Protein 1YR2 (pdb70)

CATH classification: 3.40.50.1820 (+1 more: 2.130.10.120)

Foldseek 3Di:
DAADDQAFDWDWDDDPNDIFTFRRVVCLDACVPDPVVVVNCVRQQVVLVVVLVPQPQLVLLLVLLVQFQFWKAKAFWADAAQKIWIWIDRSPAPATFIFMDGPPDDFQPDTDGLGDQSVPCKDWDDKDAARRRQKMKTWIDNNPDQWTKIWMAGRVVSHTDPEIDGQFGPEDWEHQHHFKTWIWGDDPPPQWWIFIWMDGHPDYPVVIDTQDTDVVGTQKDWYWYAASVNFKIKIWIDGDPDQWTWIWMFGADPSDTHHIGTPGPDGDWHWAWAHDDDQKTKTFICVVEVLTFIWIWGDPDPHIDIDGLGDHDLWRWDDWYDAAQWIWTWTQDQLFTWIWIAGPSNHGDGTADDPATWHWDDKYHHYNGQWIWIWTFFQLRATHIWIARNVNSYTDHGHDIDGPADSVQKHKDKDWFQFPVGHTWIKIKIAGNVDPFAFQEEEEEQ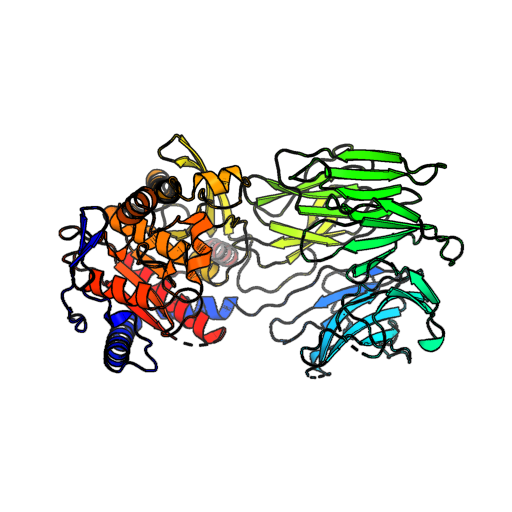AADQARCHGHYDSLSVSQRQQGGMYMYIRFQLHNSSHDVSVVCCFQLNVVSRLRSRVRVLVCCCVVTHHPQQRYEYEAEASRLLSQLQNQLVCQSSYQEYEYELYQQALLCQCVAQPSVVVCVGQNDNSDNVSVVSSCNGRSLRRHDAPAAGHAYEYEYASQDNHRGCSSVVSNLSSVSPGRHDDHHRGYNYHPVVVVSSVSSSVVSSSCVRNVRNGDHDHPVVVVVVVVVVVD

Nearest PDB structures (foldseek):
  1yr2-assembly1_A  TM=1.001E+00  e=0.000E+00  Novosphingobium capsulatum
  5uw5-assembly1_A  TM=7.084E-01  e=1.717E-66  Gypsophila vaccaria
  5uw5-assembly2_B  TM=7.086E-01  e=3.092E-66  Gypsophila vaccaria
  2bkl-assembly2_B  TM=6.781E-01  e=1.314E-66  Myxococcus xanthus
  4hvt-assembly1_A  TM=6.328E-01  e=4.883E-43  Rickettsia typhi str. Wilmington

B-factor: mean 18.82, std 8.69, range [6.71, 59.18]

Secondary structure (DSSP, 8-state):
-PPPP------EEEETTEEEE-TTGGGGS-TTT-HHHHHHHHHHHHHHHHHHTT-TTHHHHHHHHHHHS---EEPPPEEETTEEEEEEE-SS-SS-EEEEEETTSPTTPPPEEEE-GGG--EEEEEEEE-TTSSEEEEEEEETT-SEEEEEEEETTT-PEEEEEEEEEES---EESTTSEEEEEE---------EEEEEETTS-GGG-EEEE--TT-TT-EEEEEE-TTS-EEEEEEE-TT-S--EEEEEEEETTEE---EEEE-SSSS-EEEEEEETTEEEEEE-TT-TT-EEEEEE-SSSS-EEEEEE---SSEEEEEEEEBTEEEEEEEETTEEEEEEEETTS-EEEEPB-SSS-EEEEEE--BT-S-EEEEEEETTEEEEEEEEETTTTEEEE-S----SS-GGGEEEEEEEEE-TTS-EEEEEEEEETT--S---EEEE----TT--------HHHHHHHTTT-EEEEE--TTSSTTHHHHHHTTSGGGTHHHHHHHHHHHHHHHHTTSS-TT-EEEEEETHHHHHHHHHHHH-GGG-SEEEEES----TTSGGGSTTGGGGHHHH--TTSHHHHHHHHTT-GGG---TTSPPPEEEEEE-S--SSS-THHHHHHHHHHHHS---SS-EEEEE--HHHHHHHHHHHHHHHHHHHT-------HHHHHHHHHHTT-

Radius of gyration: 28.28 Å; Cα contacts (8 Å, |Δi|>4): 1634; chains: 1; bounding box: 81×56×81 Å

InterPro domains:
  IPR001375 Peptidase S9, prolyl oligopeptidase, catalytic domain [PF00326] (505-717)
  IPR002470 Peptidase S9A, prolyl oligopeptidase [PR00862] (489-507)
  IPR002470 Peptidase S9A, prolyl oligopeptidase [PR00862] (515-539)
  IPR002470 Peptidase S9A, prolyl oligopeptidase [PR00862] (543-562)
  IPR002470 Peptidase S9A, prolyl oligopeptidase [PR00862] (573-593)
  IPR002470 Peptidase S9A, prolyl oligopeptidase [PR00862] (628-643)
  IPR002470 Peptidase S9A, prolyl oligopeptidase [PR00862] (647-669)
  IPR002471 Peptidase S9, serine active site [PS00708] (550-580)
  IPR004106 Peptidase S9, N-terminal domain superfamily [SSF50993] (36-455)
  IPR023302 Peptidase S9A, N-terminal domain [PF02897] (42-448)
  IPR029058 Alpha/Beta hydrolase fold [G3DSA:3.40.50.1820] (53-685)
  IPR029058 Alpha/Beta hydrolase fold [SSF53474] (459-714)
  IPR051167 Prolyl oligopeptidase and macrocyclase [PTHR42881] (36-719)

Organism: NCBI:txid13688

Solvent-accessible surface area: 29635 Å² total; per-residue (Å²): 140,126,73,26,79,18,67,93,84,120,62,90,50,102,61,72,86,68,147,7,62,2,15,15,59,41,1,37,40,60,19,177,122,45,88,95,0,39,65,9,16,142,45,0,34,64,40,2,43,61,52,6,172,140,12,108,26,49,76,49,0,34,158,41,0,116,49,5,38,91,53,36,120,36,19,48,2,52,44,50,48,79,18,3,0,2,30,33,5,34,21,148,54,144,38,28,18,1,3,1,14,77,23,130,18,101,81,47,54,132,6,104,69,11,12,28,3,64,107,107,126,29,30,34,79,36,61,20,10,0,52,52,4,164,34,0,0,16,5,3,38,87,52,74,42,78,72,41,9,0,65,0,3,11,5,85,87,25,132,108,61,100,15,78,0,94,78,1,14,114,38,33,28,10,12,9,29,63,94,5,0,1,2,1,38,10,80,117,123,181,78,95,78,8,30,0,64,2,1,98,30,70,51,88,35,109,62,14,64,90,23,26,46,25,120,162,73,58,122,28,22,5,25,9,47,24,3,47,74,16,84,12,0,1,0,49,2,50,56,60,147,88,112,40,10,2,0,29,6,1,93,18,78,147,51,145,27,24,119,42,79,53,14,23,87,70,59,157,8,28,16,67,40,30,17,0,55,23,26,51,0,2,0,6,0,17,66,78,2,112,53,50,40,0,4,43,0,29,12,79,49,127,102,56,168,86,39,66,18,7,91,67,48,195,29,63,3,99,48,21,14,8,0,11,114,44,0,4,0,6,6,25,61,42,0,34,9,52,2,48,1,16,48,37,88,9,137,98,27,46,55,9,57,40,90,41,45,1,18,6,72,28,42,6,28,68,31,73,19,191,74,1,6,1,18,5,19,3,1,7,31,5,70,20,10,13,23,3,61,4,77,69,6,123,22,77,119,16,17,98,47,149,24,78,25,73,38,65,9,13,118,23,65,31,34,88,0,72,8,177,90,46,40,127,0,0,0,0,3,0,47,5,71,53,23,178,32,79,39,17,0,0,0,38,0,33,4,0,58,70,57,44,23,34,3,88,32,20,18,10,18,0,1,0,0,15,5,14,1,0,0,0,0,1,0,3,12,0,1,16,15,86,29,106,77,23,19,69,20,0,38,106,104,114,1,61,33,0,0,27,0,0,18,14,0,0,74,58,0,36,86,80,36,7,3,51,99,136,0,0,0,0,39,1,19,18,4,0,0,0,1,0,0,1,0,0,4,57,68,9,76,7,7,6,0,0,2,0,25,37,0,2,0,1,0,15,44,1,27,110,36,92,37,1,102,190,28,14,83,3,3,4,80,13,107,117,80,60,22,6,71,24,0,64,162,5,0,0,13,28,35,33,101,79,73,45,102,2,2,0,1,0,0,3,8,38,51,54,39,123,129,3,24,16,4,6,1,4,1,1,0,0,10,1,21,70,28,70,3,39,126,76,21,2,2,0,32,17,70,137,76,82,118,95,15,59,46,22,1,15,10,5,0,0,0,1,77,42,10,61,9,92,29,167,128,60,27,48,115,91,125,116,54,52,51,116,143,160,155,111

Structure (mmCIF, N/CA/C/O backbone):
data_1YR2
#
_entry.id   1YR2
#
_cell.length_a   53.341
_cell.length_b   91.224
_cell.length_c   79.787
_cell.angle_alpha   90.00
_cell.angle_beta   91.00
_cell.angle_gamma   90.00
#
_symmetry.space_group_name_H-M   'P 1 21 1'
#
loop_
_entity.id
_entity.type
_entity.pdbx_description
1 polymer 'prolyl oligopeptidase'
2 non-polymer GLYCEROL
3 water water
#
loop_
_atom_site.group_PDB
_atom_site.id
_atom_site.type_symbol
_atom_site.label_atom_id
_atom_site.label_alt_id
_atom_site.label_comp_id
_atom_site.label_asym_id
_atom_site.label_entity_id
_atom_site.label_seq_id
_atom_site.pdbx_PDB_ins_code
_atom_site.Cartn_x
_atom_site.Cartn_y
_atom_site.Cartn_z
_atom_site.occupancy
_atom_site.B_iso_or_equiv
_atom_site.auth_seq_id
_atom_site.auth_comp_id
_atom_site.auth_asym_id
_atom_site.auth_atom_id
_atom_site.pdbx_PDB_model_num
ATOM 1 N N . PRO A 1 38 ? 50.524 24.146 -43.908 1.00 24.98 38 PRO A N 1
ATOM 2 C CA . PRO A 1 38 ? 49.653 23.017 -44.427 1.00 24.58 38 PRO A CA 1
ATOM 3 C C . PRO A 1 38 ? 48.254 23.529 -44.589 1.00 24.08 38 PRO A C 1
ATOM 4 O O . PRO A 1 38 ? 47.935 24.491 -43.919 1.00 23.72 38 PRO A O 1
ATOM 8 N N . PRO A 1 39 ? 47.426 22.949 -45.443 1.00 23.25 39 PRO A N 1
ATOM 9 C CA . PRO A 1 39 ? 46.119 23.563 -45.714 1.00 22.41 39 PRO A CA 1
ATOM 10 C C . PRO A 1 39 ? 45.174 23.543 -44.487 1.00 20.79 39 PRO A C 1
ATOM 11 O O . PRO A 1 39 ? 45.175 22.616 -43.656 1.00 19.35 39 PRO A O 1
ATOM 15 N N . TYR A 1 40 ? 44.384 24.607 -44.353 1.00 20.46 40 TYR A N 1
ATOM 16 C CA . TYR A 1 40 ? 43.458 24.702 -43.247 1.00 19.07 40 TYR A CA 1
ATOM 17 C C . TYR A 1 40 ? 42.456 23.542 -43.247 1.00 18.91 40 TYR A C 1
ATOM 18 O O . TYR A 1 40 ? 42.085 23.072 -44.324 1.00 18.45 40 TYR A O 1
ATOM 27 N N . PRO A 1 41 ? 41.940 23.148 -42.081 1.00 18.58 41 PRO A N 1
ATOM 28 C CA . PRO A 1 41 ? 40.790 22.240 -42.046 1.00 18.11 41 PRO A CA 1
ATOM 29 C C . PRO A 1 41 ? 39.606 22.875 -42.751 1.00 18.34 41 PRO A C 1
ATOM 30 O O . PRO A 1 41 ? 39.551 24.109 -42.853 1.00 16.79 41 PRO A O 1
ATOM 34 N N . ALA A 1 42 ? 38.712 22.049 -43.276 1.00 17.01 42 ALA A N 1
ATOM 35 C CA . ALA A 1 42 ? 37.590 22.547 -44.032 1.00 17.03 42 ALA A CA 1
ATOM 36 C C . ALA A 1 42 ? 36.651 23.415 -43.161 1.00 16.63 42 ALA A C 1
ATOM 37 O O . ALA A 1 42 ? 36.426 23.153 -41.994 1.00 16.79 42 ALA A O 1
ATOM 39 N N . SER A 1 43 ? 36.109 24.462 -43.751 1.00 15.72 43 SER A N 1
ATOM 40 C CA . SER A 1 43 ? 34.989 25.167 -43.134 1.00 16.02 43 SER A CA 1
ATOM 41 C C . SER A 1 43 ? 33.840 25.205 -44.142 1.00 16.78 43 SER A C 1
ATOM 42 O O . SER A 1 43 ? 33.662 26.201 -44.795 1.00 15.10 43 SER A O 1
ATOM 45 N N . PRO A 1 44 ? 33.102 24.106 -44.314 1.00 18.57 44 PRO A N 1
ATOM 46 C CA . PRO A 1 44 ? 32.017 24.071 -45.310 1.00 19.80 44 PRO A CA 1
ATOM 47 C C . PRO A 1 44 ? 31.019 25.231 -45.158 1.00 20.67 44 PRO A C 1
ATOM 48 O O . PRO A 1 44 ? 30.727 25.649 -44.039 1.00 20.87 44 PRO A O 1
ATOM 52 N N . GLN A 1 45 ? 30.535 25.754 -46.272 1.00 21.73 45 GLN A N 1
ATOM 53 C CA . GLN A 1 45 ? 29.571 26.849 -46.263 1.00 22.11 45 GLN A CA 1
ATOM 54 C C . GLN A 1 45 ? 28.181 26.308 -46.536 1.00 22.55 45 GLN A C 1
ATOM 55 O O . GLN A 1 45 ? 28.016 25.437 -47.372 1.00 23.47 45 GLN A O 1
ATOM 61 N N . VAL A 1 46 ? 27.198 26.796 -45.798 1.00 21.91 46 VAL A N 1
ATOM 62 C CA . VAL A 1 46 ? 25.801 26.584 -46.117 1.00 21.31 46 VAL A CA 1
ATOM 63 C C . VAL A 1 46 ? 25.355 27.964 -46.598 1.00 20.52 46 VAL A C 1
ATOM 64 O O . VAL A 1 46 ? 25.170 28.868 -45.788 1.00 19.47 46 VAL A O 1
ATOM 68 N N . PRO A 1 47 ? 25.247 28.160 -47.910 1.00 20.33 47 PRO A N 1
ATOM 69 C CA . PRO A 1 47 ? 24.948 29.487 -48.451 1.00 19.59 47 PRO A CA 1
ATOM 70 C C . PRO A 1 47 ? 23.676 30.083 -47.831 1.00 19.13 47 PRO A C 1
ATOM 71 O O . PRO A 1 47 ? 22.684 29.377 -47.649 1.00 20.38 47 PRO A O 1
ATOM 75 N N . LEU A 1 48 ? 23.737 31.331 -47.437 1.00 17.55 48 LEU A N 1
ATOM 76 C CA . LEU A 1 48 ? 22.626 32.001 -46.789 1.00 18.06 48 LEU A CA 1
ATOM 77 C C . LEU A 1 48 ? 22.831 33.500 -46.951 1.00 17.47 48 LEU A C 1
ATOM 78 O O . LEU A 1 48 ? 23.779 34.050 -46.425 1.00 16.12 48 LEU A O 1
ATOM 83 N N . VAL A 1 49 ? 21.906 34.150 -47.648 1.00 17.25 49 VAL A N 1
ATOM 84 C CA . VAL A 1 49 ? 21.917 35.591 -47.804 1.00 18.15 49 VAL A CA 1
ATOM 85 C C . VAL A 1 49 ? 20.538 36.091 -47.434 1.00 19.01 49 VAL A C 1
ATOM 86 O O . VAL A 1 49 ? 19.561 35.681 -48.038 1.00 20.41 49 VAL A O 1
ATOM 90 N N . GLU A 1 50 ? 20.495 37.029 -46.507 1.00 19.69 50 GLU A N 1
ATOM 91 C CA . GLU A 1 50 ? 19.277 37.606 -45.965 1.00 20.43 50 GLU A CA 1
ATOM 92 C C . GLU A 1 50 ? 19.210 39.071 -46.314 1.00 21.03 50 GLU A C 1
ATOM 93 O O . GLU A 1 50 ? 20.249 39.734 -46.406 1.00 20.02 50 GLU A O 1
ATOM 99 N N . ASP A 1 51 ? 17.991 39.586 -46.465 1.00 20.99 51 ASP A N 1
ATOM 100 C CA . ASP A 1 51 ? 17.775 41.016 -46.669 1.00 21.79 51 ASP A CA 1
ATOM 101 C C . ASP A 1 51 ? 17.635 41.766 -45.345 1.00 21.42 51 ASP A C 1
ATOM 102 O O . ASP A 1 51 ? 16.761 41.465 -44.566 1.00 22.73 51 ASP A O 1
ATOM 107 N N . HIS A 1 52 ? 18.448 42.790 -45.116 1.00 20.43 52 HIS A N 1
ATOM 108 C CA . HIS A 1 52 ? 18.357 43.577 -43.917 1.00 20.31 52 HIS A CA 1
ATOM 109 C C . HIS A 1 52 ? 18.411 45.034 -44.368 1.00 19.67 52 HIS A C 1
ATOM 110 O O . HIS A 1 52 ? 19.389 45.475 -44.930 1.00 18.70 52 HIS A O 1
ATOM 117 N N . PHE A 1 53 ? 17.315 45.761 -44.188 1.00 20.60 53 PHE A N 1
ATOM 118 C CA . PHE A 1 53 ? 17.259 47.198 -44.449 1.00 20.52 53 PHE A CA 1
ATOM 119 C C . PHE A 1 53 ? 17.706 47.594 -45.848 1.00 20.95 53 PHE A C 1
ATOM 120 O O . PHE A 1 53 ? 18.417 48.593 -46.011 1.00 20.71 53 PHE A O 1
ATOM 128 N N . GLY A 1 54 ? 17.303 46.790 -46.844 1.00 21.19 54 GLY A N 1
ATOM 129 C CA . GLY A 1 54 ? 17.663 47.017 -48.246 1.00 21.67 54 GLY A CA 1
ATOM 130 C C . GLY A 1 54 ? 19.041 46.509 -48.669 1.00 21.88 54 GLY A C 1
ATOM 131 O O . GLY A 1 54 ? 19.485 46.708 -49.825 1.00 20.49 54 GLY A O 1
ATOM 132 N N . GLU A 1 55 ? 19.737 45.881 -47.729 1.00 21.28 55 GLU A N 1
ATOM 133 C CA . GLU A 1 55 ? 21.069 45.359 -47.954 1.00 21.99 55 GLU A CA 1
ATOM 134 C C . GLU A 1 55 ? 21.052 43.810 -47.936 1.00 20.60 55 GLU A C 1
ATOM 135 O O . GLU A 1 55 ? 20.170 43.198 -47.349 1.00 19.77 55 GLU A O 1
ATOM 141 N N . LYS A 1 56 ? 22.011 43.176 -48.598 1.00 19.36 56 LYS A N 1
ATOM 142 C CA . LYS A 1 56 ? 22.172 41.746 -48.514 1.00 18.66 56 LYS A CA 1
ATOM 143 C C . LYS A 1 56 ? 23.316 41.463 -47.547 1.00 18.96 56 LYS A C 1
ATOM 144 O O . LYS A 1 56 ? 24.367 42.130 -47.626 1.00 19.11 56 LYS A O 1
ATOM 150 N N . VAL A 1 57 ? 23.112 40.479 -46.666 1.00 17.25 57 VAL A N 1
ATOM 151 C CA . VAL A 1 57 ? 24.091 40.020 -45.681 1.00 16.33 57 VAL A CA 1
ATOM 152 C C . VAL A 1 57 ? 24.290 38.535 -45.827 1.00 16.24 57 VAL A C 1
ATOM 153 O O . VAL A 1 57 ? 23.357 37.771 -45.633 1.00 14.83 57 VAL A O 1
ATOM 157 N N . SER A 1 58 ? 25.508 38.126 -46.164 1.00 14.60 58 SER A N 1
ATOM 158 C CA . SER A 1 58 ? 25.860 36.733 -46.234 1.00 14.12 58 SER A CA 1
ATOM 159 C C . SER A 1 58 ? 26.353 36.208 -44.886 1.00 14.37 58 SER A C 1
ATOM 160 O O . SER A 1 58 ? 27.150 36.871 -44.183 1.00 14.13 58 SER A O 1
ATOM 163 N N . ASP A 1 59 ? 25.922 34.989 -44.539 1.00 14.27 59 ASP A N 1
ATOM 164 C CA . ASP A 1 59 ? 26.292 34.352 -43.273 1.00 14.70 59 ASP A CA 1
ATOM 165 C C . ASP A 1 59 ? 26.405 32.860 -43.499 1.00 14.43 59 ASP A C 1
ATOM 166 O O . ASP A 1 59 ? 25.558 32.082 -43.074 1.00 17.02 59 ASP A O 1
ATOM 171 N N . PRO A 1 60 ? 27.436 32.451 -44.216 1.00 15.34 60 PRO A N 1
ATOM 172 C CA . PRO A 1 60 ? 27.592 31.047 -44.608 1.00 15.69 60 PRO A CA 1
ATOM 173 C C . PRO A 1 60 ? 27.984 30.074 -43.509 1.00 15.74 60 PRO A C 1
ATOM 174 O O . PRO A 1 60 ? 27.956 28.853 -43.762 1.00 14.68 60 PRO A O 1
ATOM 178 N N . TRP A 1 61 ? 28.361 30.592 -42.352 1.00 14.63 61 TRP A N 1
ATOM 179 C CA . TRP A 1 61 ? 28.839 29.759 -41.239 1.00 14.91 61 TRP A CA 1
ATOM 180 C C . TRP A 1 61 ? 27.917 29.851 -40.026 1.00 14.54 61 TRP A C 1
ATOM 181 O O . TRP A 1 61 ? 28.306 29.556 -38.896 1.00 13.64 61 TRP A O 1
ATOM 192 N N . ARG A 1 62 ? 26.655 30.187 -40.263 1.00 15.05 62 ARG A N 1
ATOM 193 C CA . ARG A 1 62 ? 25.713 30.241 -39.165 1.00 16.49 62 ARG A CA 1
ATOM 194 C C . ARG A 1 62 ? 25.631 28.906 -38.414 1.00 16.19 62 ARG A C 1
ATOM 195 O O . ARG A 1 62 ? 25.357 28.884 -37.222 1.00 16.20 62 ARG A O 1
ATOM 203 N N . TRP A 1 63 ? 25.870 27.806 -39.117 1.00 15.98 63 TRP A N 1
ATOM 204 C CA . TRP A 1 63 ? 25.865 26.472 -38.479 1.00 16.49 63 TRP A CA 1
ATOM 205 C C . TRP A 1 63 ? 26.896 26.332 -37.345 1.00 15.89 63 TRP A C 1
ATOM 206 O O . TRP A 1 63 ? 26.710 25.511 -36.440 1.00 15.25 63 TRP A O 1
ATOM 217 N N . LEU A 1 64 ? 27.967 27.123 -37.397 1.00 14.00 64 LEU A N 1
ATOM 218 C CA . LEU A 1 64 ?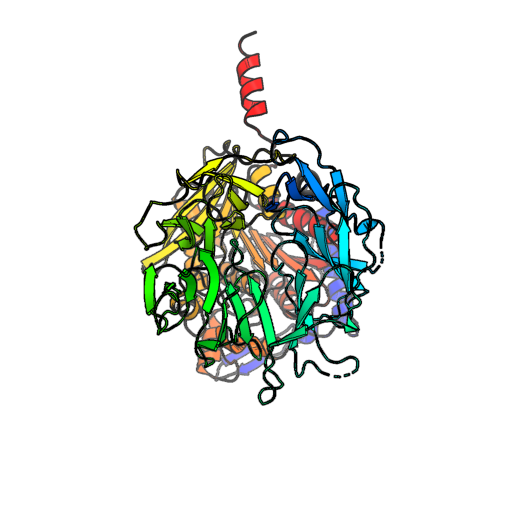 28.997 27.122 -36.353 1.00 14.86 64 LEU A CA 1
ATOM 219 C C . LEU A 1 64 ? 28.531 27.801 -35.049 1.00 14.46 64 LEU A C 1
ATOM 220 O O . LEU A 1 64 ? 29.240 27.778 -34.030 1.00 13.90 64 LEU A O 1
ATOM 225 N N . GLU A 1 65 ? 27.312 28.334 -35.053 1.00 14.75 65 GLU A N 1
ATOM 226 C CA . GLU A 1 65 ? 26.710 28.855 -33.841 1.00 16.24 65 GLU A CA 1
ATOM 227 C C . GLU A 1 65 ? 26.125 27.741 -32.939 1.00 16.60 65 GLU A C 1
ATOM 228 O O . GLU A 1 65 ? 25.813 27.998 -31.786 1.00 16.05 65 GLU A O 1
ATOM 234 N N . ALA A 1 66 ? 25.945 26.534 -33.466 1.00 16.78 66 ALA A N 1
ATOM 235 C CA . ALA A 1 66 ? 25.335 25.457 -32.687 1.00 17.05 66 ALA A CA 1
ATOM 236 C C . ALA A 1 66 ? 26.260 24.985 -31.576 1.00 17.09 66 ALA A C 1
ATOM 237 O O . ALA A 1 66 ? 27.485 25.102 -31.671 1.00 15.23 66 ALA A O 1
ATOM 239 N N . ASP A 1 67 ? 25.644 24.486 -30.491 1.00 17.69 67 ASP A N 1
ATOM 240 C CA . ASP A 1 67 ? 26.391 24.033 -29.303 1.00 17.96 67 ASP A CA 1
ATOM 241 C C . ASP A 1 67 ? 27.296 22.810 -29.632 1.00 16.92 67 ASP A C 1
ATOM 242 O O . ASP A 1 67 ? 26.827 21.770 -30.070 1.00 17.43 67 ASP A O 1
ATOM 247 N N . VAL A 1 68 ? 28.592 22.930 -29.365 1.00 16.45 68 VAL A N 1
ATOM 248 C CA . VAL A 1 68 ? 29.547 21.874 -29.632 1.00 17.40 68 VAL A CA 1
ATOM 249 C C . VAL A 1 68 ? 29.201 20.577 -28.888 1.00 18.14 68 VAL A C 1
ATOM 250 O O . VAL A 1 68 ? 29.579 19.513 -29.332 1.00 16.78 68 VAL A O 1
ATOM 254 N N . ARG A 1 69 ? 28.497 20.681 -27.762 1.00 17.93 69 ARG A N 1
ATOM 255 C CA . ARG A 1 69 ? 28.139 19.490 -26.988 1.00 19.81 69 ARG A CA 1
ATOM 256 C C . ARG A 1 69 ? 27.013 18.655 -27.598 1.00 19.87 69 ARG A C 1
ATOM 257 O O . ARG A 1 69 ? 26.850 17.485 -27.224 1.00 19.86 69 ARG A O 1
ATOM 265 N N . THR A 1 70 ? 26.211 19.249 -28.486 1.00 20.43 70 THR A N 1
ATOM 266 C CA . THR A 1 70 ? 25.091 18.533 -29.079 1.00 22.20 70 THR A CA 1
ATOM 267 C C . THR A 1 70 ? 25.062 18.522 -30.596 1.00 22.54 70 THR A C 1
ATOM 268 O O . THR A 1 70 ? 24.160 17.934 -31.154 1.00 23.80 70 THR A O 1
ATOM 272 N N . ASP A 1 71 ? 26.058 19.128 -31.248 1.00 22.45 71 ASP A N 1
ATOM 273 C CA . ASP A 1 71 ? 26.081 19.233 -32.700 1.00 23.33 71 ASP A CA 1
ATOM 274 C C . ASP A 1 71 ? 27.373 18.607 -33.215 1.00 23.77 71 ASP A C 1
ATOM 275 O O . ASP A 1 71 ? 28.459 19.139 -33.013 1.00 23.65 71 ASP A O 1
ATOM 280 N N . ALA A 1 72 ? 27.226 17.445 -33.852 1.00 24.14 72 ALA A N 1
ATOM 281 C CA . ALA A 1 72 ? 28.341 16.702 -34.449 1.00 24.27 72 ALA A CA 1
ATOM 282 C C . ALA A 1 72 ? 29.158 17.532 -35.449 1.00 23.42 72 ALA A C 1
ATOM 283 O O . ALA A 1 72 ? 30.375 17.388 -35.502 1.00 24.24 72 ALA A O 1
ATOM 285 N N . LYS A 1 73 ? 28.498 18.354 -36.255 1.00 21.92 73 LYS A N 1
ATOM 286 C CA . LYS A 1 73 ? 29.197 19.120 -37.285 1.00 22.53 73 LYS A CA 1
ATOM 287 C C . LYS A 1 73 ? 30.166 20.097 -36.600 1.00 20.13 73 LYS A C 1
ATOM 288 O O . LYS A 1 73 ? 31.330 20.146 -36.946 1.00 18.89 73 LYS A O 1
ATOM 294 N N . VAL A 1 74 ? 29.682 20.825 -35.600 1.00 18.89 74 VAL A N 1
ATOM 295 C CA . VAL A 1 74 ? 30.522 21.794 -34.850 1.00 17.50 74 VAL A CA 1
ATOM 296 C C . VAL A 1 74 ? 31.639 21.045 -34.094 1.00 17.28 74 VAL A C 1
ATOM 297 O O . VAL A 1 74 ? 32.800 21.446 -34.106 1.00 16.12 74 VAL A O 1
ATOM 301 N N . ALA A 1 75 ? 31.295 19.923 -33.479 1.00 17.53 75 ALA A N 1
ATOM 302 C CA . ALA A 1 75 ? 32.266 19.146 -32.726 1.00 17.52 75 ALA A CA 1
ATOM 303 C C . ALA A 1 75 ? 33.401 18.718 -33.650 1.00 16.79 75 ALA A C 1
ATOM 304 O O . ALA A 1 75 ? 34.535 18.775 -33.264 1.00 16.39 75 ALA A O 1
ATOM 306 N N . ALA A 1 76 ? 33.079 18.319 -34.868 1.00 17.69 76 ALA A N 1
ATOM 307 C CA . ALA A 1 76 ? 34.081 17.821 -35.816 1.00 17.92 76 ALA A CA 1
ATOM 308 C C . ALA A 1 76 ? 34.994 18.971 -36.250 1.00 16.75 76 ALA A C 1
ATOM 309 O O . ALA A 1 76 ? 36.197 18.807 -36.356 1.00 15.64 76 ALA A O 1
ATOM 311 N N . TRP A 1 77 ? 34.413 20.148 -36.456 1.00 16.84 77 TRP A N 1
ATOM 312 C CA . TRP A 1 77 ? 35.179 21.323 -36.874 1.00 16.33 77 TRP A CA 1
ATOM 313 C C . TRP A 1 77 ? 36.107 21.737 -35.738 1.00 16.75 77 TRP A C 1
ATOM 314 O O . TRP A 1 77 ? 37.291 22.002 -35.971 1.00 16.57 77 TRP A O 1
ATOM 325 N N . VAL A 1 78 ? 35.563 21.785 -34.516 1.00 16.26 78 VAL A N 1
ATOM 326 C CA . VAL A 1 78 ? 36.341 22.139 -33.343 1.00 17.07 78 VAL A CA 1
ATOM 327 C C . VAL A 1 78 ? 37.524 21.179 -33.166 1.00 17.50 78 VAL A C 1
ATOM 328 O O . VAL A 1 78 ? 38.654 21.608 -32.931 1.00 17.17 78 VAL A O 1
ATOM 332 N N . GLN A 1 79 ? 37.286 19.876 -33.297 1.00 18.11 79 GLN A N 1
ATOM 333 C CA . GLN A 1 79 ? 38.371 18.909 -33.097 1.00 19.30 79 GLN A CA 1
ATOM 334 C C . GLN A 1 79 ? 39.520 19.127 -34.113 1.00 17.87 79 GLN A C 1
ATOM 335 O O . GLN A 1 79 ? 40.680 19.139 -33.727 1.00 17.35 79 GLN A O 1
ATOM 341 N N . ALA A 1 80 ? 39.156 19.309 -35.389 1.00 17.53 80 ALA A N 1
ATOM 342 C CA . ALA A 1 80 ? 40.094 19.567 -36.489 1.00 16.80 80 ALA A CA 1
ATOM 343 C C . ALA A 1 80 ? 40.856 20.894 -36.329 1.00 15.97 80 ALA A C 1
ATOM 344 O O . ALA A 1 80 ? 42.076 20.924 -36.478 1.00 15.47 80 ALA A O 1
ATOM 346 N N . GLN A 1 81 ? 40.181 21.980 -35.974 1.00 15.39 81 GLN A N 1
ATOM 347 C CA . GLN A 1 81 ? 40.856 23.266 -35.850 1.00 15.60 81 GLN A CA 1
ATOM 348 C C . GLN A 1 81 ? 41.801 23.242 -34.643 1.00 16.20 81 GLN A C 1
ATOM 349 O O . GLN A 1 81 ? 42.918 23.734 -34.705 1.00 15.68 81 GLN A O 1
ATOM 355 N N . SER A 1 82 ? 41.336 22.643 -33.556 1.00 18.10 82 SER A N 1
ATOM 356 C CA . SER A 1 82 ? 42.097 22.601 -32.328 1.00 19.99 82 SER A CA 1
ATOM 357 C C . SER A 1 82 ? 43.378 21.817 -32.532 1.00 19.35 82 SER A C 1
ATOM 358 O O . SER A 1 82 ? 44.429 22.235 -32.092 1.00 20.77 82 SER A O 1
ATOM 361 N N . ALA A 1 83 ? 43.288 20.679 -33.194 1.00 19.47 83 ALA A N 1
ATOM 362 C CA . ALA A 1 83 ? 44.465 19.854 -33.435 1.00 19.72 83 ALA A CA 1
ATOM 363 C C . ALA A 1 83 ? 45.420 20.537 -34.414 1.00 19.51 83 ALA A C 1
ATOM 364 O O . ALA A 1 83 ? 46.651 20.505 -34.216 1.00 19.44 83 ALA A O 1
ATOM 366 N N . TYR A 1 84 ? 44.850 21.186 -35.430 1.00 18.62 84 TYR A N 1
ATOM 367 C CA . TYR A 1 84 ? 45.611 21.934 -36.426 1.00 18.00 84 TYR A CA 1
ATOM 368 C C . TYR A 1 84 ? 46.406 23.065 -35.758 1.00 16.97 84 TYR A C 1
ATOM 369 O O . TYR A 1 84 ? 47.571 23.295 -36.067 1.00 16.71 84 TYR A O 1
ATOM 378 N N . THR A 1 85 ? 45.774 23.782 -34.860 1.00 16.21 85 THR A N 1
ATOM 379 C CA . THR A 1 85 ? 46.455 24.878 -34.201 1.00 16.08 85 THR A CA 1
ATOM 380 C C . THR A 1 85 ? 47.534 24.359 -33.222 1.00 17.21 85 THR A C 1
ATOM 381 O O . THR A 1 85 ? 48.639 24.926 -33.115 1.00 15.12 85 THR A O 1
ATOM 385 N N . ALA A 1 86 ? 47.211 23.288 -32.512 1.00 17.26 86 ALA A N 1
ATOM 386 C CA . ALA A 1 86 ? 48.143 22.766 -31.505 1.00 19.63 86 ALA A CA 1
ATOM 387 C C . ALA A 1 86 ? 49.442 22.276 -32.165 1.00 20.07 86 ALA A C 1
ATOM 388 O O . ALA A 1 86 ? 50.533 22.521 -31.647 1.00 22.02 86 ALA A O 1
ATOM 390 N N . ALA A 1 87 ? 49.310 21.633 -33.324 1.00 21.27 87 ALA A N 1
ATOM 391 C CA . ALA A 1 87 ? 50.431 21.192 -34.157 1.00 21.44 87 ALA A CA 1
ATOM 392 C C . ALA A 1 87 ? 51.326 22.326 -34.624 1.00 21.17 87 ALA A C 1
ATOM 393 O O . ALA A 1 87 ? 52.540 22.157 -34.696 1.00 21.27 87 ALA A O 1
ATOM 395 N N . TYR A 1 88 ? 50.731 23.475 -34.964 1.00 20.15 88 TYR A N 1
ATOM 396 C CA . TYR A 1 88 ? 51.511 24.645 -35.342 1.00 19.28 88 TYR A CA 1
ATOM 397 C C . TYR A 1 88 ? 52.237 25.248 -34.118 1.00 19.09 88 TYR A C 1
ATOM 398 O O . TYR A 1 88 ? 53.410 25.566 -34.186 1.00 18.49 88 TYR A O 1
ATOM 407 N N . LEU A 1 89 ? 51.506 25.436 -33.022 1.00 19.41 89 LEU A N 1
ATOM 408 C CA . LEU A 1 89 ? 52.031 26.156 -31.869 1.00 20.31 89 LEU A CA 1
ATOM 409 C C . LEU A 1 89 ? 53.190 25.420 -31.194 1.00 21.06 89 LEU A C 1
ATOM 410 O O . LEU A 1 89 ? 54.096 26.070 -30.660 1.00 19.49 89 LEU A O 1
ATOM 415 N N . LYS A 1 90 ? 53.152 24.081 -31.245 1.00 22.67 90 LYS A N 1
ATOM 416 C CA . LYS A 1 90 ? 54.176 23.201 -30.652 1.00 24.96 90 LYS A CA 1
ATOM 417 C C . LYS A 1 90 ? 55.520 23.386 -31.352 1.00 25.24 90 LYS A C 1
ATOM 418 O O . LYS A 1 90 ? 56.558 23.050 -30.789 1.00 27.27 90 LYS A O 1
ATOM 424 N N . GLN A 1 91 ? 55.490 23.913 -32.571 1.00 25.07 91 GLN A N 1
ATOM 425 C CA . GLN A 1 91 ? 56.675 24.180 -33.388 1.00 25.10 91 GLN A CA 1
ATOM 426 C C . GLN A 1 91 ? 57.380 25.521 -33.053 1.00 23.54 91 GLN A C 1
ATOM 427 O O . GLN A 1 91 ? 58.492 25.766 -33.495 1.00 23.33 91 GLN A O 1
ATOM 433 N N . LEU A 1 92 ? 56.736 26.424 -32.336 1.00 21.87 92 LEU A N 1
ATOM 434 C CA . LEU A 1 92 ? 57.349 27.738 -32.112 1.00 20.75 92 LEU A CA 1
ATOM 435 C C . LEU A 1 92 ? 58.473 27.647 -31.081 1.00 20.77 92 LEU A C 1
ATOM 436 O O . LEU A 1 92 ? 58.226 27.266 -29.940 1.00 19.02 92 LEU A O 1
ATOM 441 N N . PRO A 1 93 ? 59.704 28.000 -31.464 1.00 20.85 93 PRO A N 1
ATOM 442 C CA . PRO A 1 93 ? 60.819 27.843 -30.542 1.00 21.61 93 PRO A CA 1
ATOM 443 C C . PRO A 1 93 ? 60.837 28.897 -29.411 1.00 21.87 93 PRO A C 1
ATOM 444 O O . PRO A 1 93 ? 61.573 28.663 -28.471 1.00 21.73 93 PRO A O 1
ATOM 448 N N . GLU A 1 94 ? 60.037 29.972 -29.471 1.00 21.92 94 GLU A N 1
ATOM 449 C CA . GLU A 1 94 ? 60.029 30.971 -28.393 1.00 22.65 94 GLU A CA 1
ATOM 450 C C . GLU A 1 94 ? 59.232 30.466 -27.162 1.00 21.78 94 GLU A C 1
ATOM 451 O O . GLU A 1 94 ? 59.403 30.984 -26.066 1.00 22.18 94 GLU A O 1
ATOM 457 N N . ARG A 1 95 ? 58.413 29.425 -27.335 1.00 20.42 95 ARG A N 1
ATOM 458 C CA . ARG A 1 95 ? 57.417 29.052 -26.345 1.00 19.54 95 ARG A CA 1
ATOM 459 C C . ARG A 1 95 ? 57.995 28.615 -25.010 1.00 18.86 95 ARG A C 1
ATOM 460 O O . ARG A 1 95 ? 57.505 29.022 -23.945 1.00 17.18 95 ARG A O 1
ATOM 468 N N . ALA A 1 96 ? 59.026 27.788 -25.078 1.00 18.81 96 ALA A N 1
ATOM 469 C CA . ALA A 1 96 ? 59.665 27.218 -23.897 1.00 19.11 96 ALA A CA 1
ATOM 470 C C . ALA A 1 96 ? 60.099 28.260 -22.894 1.00 19.17 96 ALA A C 1
ATOM 471 O O . ALA A 1 96 ? 59.840 28.129 -21.699 1.00 20.25 96 ALA A O 1
ATOM 473 N N . ALA A 1 97 ? 60.769 29.295 -23.391 1.00 19.06 97 ALA A N 1
ATOM 474 C CA . ALA A 1 97 ? 61.351 30.320 -22.557 1.00 19.11 97 ALA A CA 1
ATOM 475 C C . ALA A 1 97 ? 60.246 31.174 -21.952 1.00 18.69 97 ALA A C 1
ATOM 476 O O . ALA A 1 97 ? 60.335 31.610 -20.798 1.00 17.99 97 ALA A O 1
ATOM 478 N N . LEU A 1 98 ? 59.185 31.388 -22.714 1.00 18.37 98 LEU A N 1
ATOM 479 C CA . LEU A 1 98 ? 58.059 32.191 -22.202 1.00 17.66 98 LEU A CA 1
ATOM 480 C C . LEU A 1 98 ? 57.276 31.449 -21.141 1.00 17.09 98 LEU A C 1
ATOM 481 O O . LEU A 1 98 ? 56.897 32.053 -20.136 1.00 15.23 98 LEU A O 1
ATOM 486 N N . GLU A 1 99 ? 56.999 30.164 -21.375 1.00 16.80 99 GLU A N 1
ATOM 487 C CA . GLU A 1 99 ? 56.286 29.324 -20.399 1.00 18.80 99 GLU A CA 1
ATOM 488 C C . GLU A 1 99 ? 57.061 29.255 -19.077 1.00 18.08 99 GLU A C 1
ATOM 489 O O . GLU A 1 99 ? 56.467 29.280 -18.025 1.00 17.49 99 GLU A O 1
ATOM 495 N N . LYS A 1 100 ? 58.380 29.136 -19.180 1.00 17.98 100 LYS A N 1
ATOM 496 C CA . LYS A 1 100 ? 59.241 29.047 -18.008 1.00 18.40 100 LYS A CA 1
ATOM 497 C C . LYS A 1 100 ? 59.216 30.384 -17.231 1.00 17.16 100 LYS A C 1
ATOM 498 O O . LYS A 1 100 ? 59.170 30.364 -16.002 1.00 17.05 100 LYS A O 1
ATOM 504 N N . ARG A 1 101 ? 59.310 31.505 -17.935 1.00 15.68 101 ARG A N 1
ATOM 505 C CA . ARG A 1 101 ? 59.260 32.795 -17.267 1.00 15.92 101 ARG A CA 1
ATOM 506 C C . ARG A 1 101 ? 57.924 32.962 -16.537 1.00 14.26 101 ARG A C 1
ATOM 507 O O . ARG A 1 101 ? 57.908 33.361 -15.359 1.00 14.54 101 ARG A O 1
ATOM 515 N N . MET A 1 102 ? 56.817 32.667 -17.213 1.00 13.05 102 MET A N 1
ATOM 516 C CA . MET A 1 102 ? 55.502 32.905 -16.637 1.00 15.27 102 MET A CA 1
ATOM 517 C C . MET A 1 102 ? 55.263 32.029 -15.409 1.00 16.16 102 MET A C 1
ATOM 518 O O . MET A 1 102 ? 54.816 32.532 -14.402 1.00 17.52 102 MET A O 1
ATOM 523 N N . LYS A 1 103 ? 55.598 30.748 -15.500 1.00 16.92 103 LYS A N 1
ATOM 524 C CA . LYS A 1 103 ? 55.472 29.856 -14.365 1.00 18.45 103 LYS A CA 1
ATOM 525 C C . LYS A 1 103 ? 56.216 30.470 -13.151 1.00 18.04 103 LYS A C 1
ATOM 526 O O . LYS A 1 103 ? 55.731 30.429 -12.040 1.00 18.68 103 LYS A O 1
ATOM 532 N N . ALA A 1 104 ? 57.393 31.028 -13.365 1.00 17.14 104 ALA A N 1
ATOM 533 C CA . ALA A 1 104 ? 58.211 31.488 -12.255 1.00 17.85 104 ALA A CA 1
ATOM 534 C C . ALA A 1 104 ? 57.648 32.782 -11.612 1.00 18.31 104 ALA A C 1
ATOM 535 O O . ALA A 1 104 ? 57.972 33.065 -10.462 1.00 18.86 104 ALA A O 1
ATOM 537 N N . LEU A 1 105 ? 56.777 33.480 -12.345 1.00 17.78 105 LEU A N 1
ATOM 538 C CA . LEU A 1 105 ? 56.173 34.763 -11.918 1.00 18.16 105 LEU A CA 1
ATOM 539 C C . LEU A 1 105 ? 54.880 34.639 -11.106 1.00 19.35 105 LEU A C 1
ATOM 540 O O . LEU A 1 105 ? 54.445 35.635 -10.493 1.00 18.83 105 LEU A O 1
ATOM 545 N N . ILE A 1 106 ? 54.248 33.461 -11.095 1.00 20.67 106 ILE A N 1
ATOM 546 C CA . ILE A 1 106 ? 52.883 33.295 -10.491 1.00 22.60 106 ILE A CA 1
ATOM 547 C C . ILE A 1 106 ? 52.780 33.324 -8.967 1.00 22.40 106 ILE A C 1
ATOM 548 O O . ILE A 1 106 ? 51.893 33.966 -8.417 1.00 23.25 106 ILE A O 1
ATOM 553 N N . ASP A 1 107 ? 53.643 32.584 -8.292 1.00 22.37 107 ASP A N 1
ATOM 554 C CA . ASP A 1 107 ? 53.516 32.328 -6.872 1.00 22.78 107 ASP A CA 1
ATOM 555 C C . ASP A 1 107 ? 54.594 33.141 -6.177 1.00 20.86 107 ASP A C 1
ATOM 556 O O . ASP A 1 107 ? 55.814 32.991 -6.451 1.00 21.34 107 ASP A O 1
ATOM 561 N N . TYR A 1 108 ? 54.148 34.046 -5.315 1.00 16.94 108 TYR A N 1
ATOM 562 C CA . TYR A 1 108 ? 55.070 34.802 -4.499 1.00 15.41 108 TYR A CA 1
ATOM 563 C C . TYR A 1 108 ? 54.346 35.209 -3.211 1.00 15.45 108 TYR A C 1
ATOM 564 O O . TYR A 1 108 ? 53.117 35.256 -3.172 1.00 13.97 108 TYR A O 1
ATOM 573 N N . GLU A 1 109 ? 55.107 35.517 -2.172 1.00 14.13 109 GLU A N 1
ATOM 574 C CA . GLU A 1 109 ? 54.526 35.943 -0.904 1.00 14.49 109 GLU A CA 1
ATOM 575 C C . GLU A 1 109 ? 53.809 37.287 -1.002 1.00 14.71 109 GLU A C 1
ATOM 576 O O . GLU A 1 109 ? 54.147 38.158 -1.836 1.00 13.08 109 GLU A O 1
ATOM 582 N N . ARG A 1 110 ? 52.845 37.488 -0.101 1.00 15.30 110 ARG A N 1
ATOM 583 C CA . ARG A 1 110 ? 52.095 38.747 -0.051 1.00 15.66 110 ARG A CA 1
ATOM 584 C C . ARG A 1 110 ? 51.796 39.138 1.377 1.00 14.30 110 ARG A C 1
ATOM 585 O O . ARG A 1 110 ? 51.404 38.328 2.176 1.00 13.78 110 ARG A O 1
ATOM 593 N N . PHE A 1 111 ? 51.991 40.408 1.676 1.00 12.64 111 PHE A N 1
ATOM 594 C CA . PHE A 1 111 ? 51.689 40.984 2.982 1.00 12.33 111 PHE A CA 1
ATOM 595 C C . PHE A 1 111 ? 50.415 41.822 2.852 1.00 12.94 111 PHE A C 1
ATOM 596 O O . PHE A 1 111 ? 50.206 42.496 1.842 1.00 12.84 111 PHE A O 1
ATOM 604 N N . GLY A 1 112 ? 49.559 41.763 3.866 1.00 11.81 112 GLY A N 1
ATOM 605 C CA . GLY A 1 112 ? 48.455 42.697 3.983 1.00 11.84 112 GLY A CA 1
ATOM 606 C C . GLY A 1 112 ? 48.864 43.981 4.651 1.00 10.91 112 GLY A C 1
ATOM 607 O O . GLY A 1 112 ? 49.922 44.082 5.265 1.00 13.40 112 GLY A O 1
ATOM 608 N N . LEU A 1 113 ? 48.019 45.012 4.559 1.00 13.24 113 LEU A N 1
ATOM 609 C CA . LEU A 1 113 ? 48.260 46.241 5.246 1.00 12.18 113 LEU A CA 1
ATOM 610 C C . LEU A 1 113 ? 48.202 45.949 6.744 1.00 12.39 113 LEU A C 1
ATOM 611 O O . LEU A 1 113 ? 47.235 45.355 7.231 1.00 11.18 113 LEU A O 1
ATOM 616 N N . PRO A 1 114 ? 49.208 46.424 7.473 1.00 12.13 114 PRO A N 1
ATOM 617 C CA . PRO A 1 114 ? 49.263 46.206 8.909 1.00 11.73 114 PRO A CA 1
ATOM 618 C C . PRO A 1 114 ? 48.410 47.140 9.760 1.00 12.99 114 PRO A C 1
ATOM 619 O O . PRO A 1 114 ? 48.200 48.293 9.392 1.00 14.10 114 PRO A O 1
ATOM 623 N N . GLN A 1 115 ? 47.938 46.628 10.882 1.00 11.79 115 GLN A N 1
ATOM 624 C CA . GLN A 1 115 ? 47.176 47.383 11.874 1.00 11.83 115 GLN A CA 1
ATOM 625 C C . GLN A 1 115 ? 47.986 47.389 13.155 1.00 12.02 115 GLN A C 1
ATOM 626 O O . GLN A 1 115 ? 48.333 46.329 13.676 1.00 11.49 115 GLN A O 1
ATOM 632 N N . ARG A 1 116 ? 48.312 48.573 13.643 1.00 12.72 116 ARG A N 1
ATOM 633 C CA . ARG A 1 116 ? 49.018 48.726 14.940 1.00 14.47 116 ARG A CA 1
ATOM 634 C C . ARG A 1 116 ? 48.002 49.033 16.045 1.00 13.94 116 ARG A C 1
ATOM 635 O O . ARG A 1 116 ? 47.192 49.953 15.903 1.00 13.92 116 ARG A O 1
ATOM 643 N N . ARG A 1 117 ? 47.976 48.210 17.094 1.00 12.49 117 ARG A N 1
ATOM 644 C CA . ARG A 1 117 ? 47.168 48.493 18.265 1.00 13.24 117 ARG A CA 1
ATOM 645 C C . ARG A 1 117 ? 48.006 48.130 19.491 1.00 13.75 117 ARG A C 1
ATOM 646 O O . ARG A 1 117 ? 48.588 47.049 19.568 1.00 12.86 117 ARG A O 1
ATOM 654 N N . GLY A 1 118 ? 48.069 49.052 20.445 1.00 13.62 118 GLY A N 1
ATOM 655 C CA . GLY A 1 118 ? 48.862 48.848 21.652 1.00 14.31 118 GLY A CA 1
ATOM 656 C C . GLY A 1 118 ? 50.316 48.582 21.363 1.00 14.14 118 GLY A C 1
ATOM 657 O O . GLY A 1 118 ? 50.970 49.342 20.658 1.00 15.56 118 GLY A O 1
ATOM 658 N N . ALA A 1 119 ? 50.782 47.465 21.868 1.00 14.57 119 ALA A N 1
ATOM 659 C CA . ALA A 1 119 ? 52.165 47.041 21.752 1.00 15.55 119 ALA A CA 1
ATOM 660 C C . ALA A 1 119 ? 52.423 46.160 20.538 1.00 14.56 119 ALA A C 1
ATOM 661 O O . ALA A 1 119 ? 53.535 45.673 20.367 1.00 14.36 119 ALA A O 1
ATOM 663 N N . SER A 1 120 ? 51.421 45.982 19.684 1.00 13.86 120 SER A N 1
ATOM 664 C CA . SER A 1 120 ? 51.475 44.958 18.651 1.00 13.25 120 SER A CA 1
ATOM 665 C C . SER A 1 120 ? 51.115 45.501 17.265 1.00 13.37 120 SER A C 1
ATOM 666 O O . SER A 1 120 ? 50.367 46.475 17.096 1.00 12.19 120 SER A O 1
ATOM 669 N N . VAL A 1 121 ? 51.644 44.822 16.252 1.00 12.18 121 VAL A N 1
ATOM 670 C CA . VAL A 1 121 ? 51.231 45.037 14.883 1.00 11.91 121 VAL A CA 1
ATOM 671 C C . VAL A 1 121 ? 50.676 43.705 14.327 1.00 11.24 121 VAL A C 1
ATOM 672 O O . VAL A 1 121 ? 51.270 42.650 14.548 1.00 11.72 121 VAL A O 1
ATOM 676 N N . PHE A 1 122 ? 49.575 43.787 13.587 1.00 10.03 122 PHE A N 1
ATOM 677 C CA . PHE A 1 122 ? 48.810 42.661 13.023 1.00 10.24 122 PHE A CA 1
ATOM 678 C C . PHE A 1 122 ? 48.757 42.799 11.501 1.00 9.77 122 PHE A C 1
ATOM 679 O O . PHE A 1 122 ? 48.526 43.897 10.982 1.00 10.87 122 PHE A O 1
ATOM 687 N N . TYR A 1 123 ? 49.025 41.703 10.800 1.00 10.43 123 TYR A N 1
ATOM 688 C CA . TYR A 1 123 ? 48.996 41.730 9.341 1.00 10.24 123 TYR A CA 1
ATOM 689 C C . TYR A 1 123 ? 48.829 40.333 8.787 1.00 10.81 123 TYR A C 1
ATOM 690 O O . TYR A 1 123 ? 49.313 39.372 9.336 1.00 10.19 123 TYR A O 1
ATOM 699 N N . SER A 1 124 ? 48.102 40.230 7.689 1.00 10.60 124 SER A N 1
ATOM 700 C CA . SER A 1 124 ? 48.012 38.980 6.960 1.00 10.41 124 SER A CA 1
ATOM 701 C C . SER A 1 124 ? 49.345 38.699 6.206 1.00 10.72 124 SER A C 1
ATOM 702 O O . SER A 1 124 ? 50.054 39.646 5.832 1.00 10.45 124 SER A O 1
ATOM 705 N N . TRP A 1 125 ? 49.637 37.415 5.983 1.00 10.25 125 TRP A N 1
ATOM 706 C CA . TRP A 1 125 ? 50.757 36.965 5.200 1.00 9.95 125 TRP A CA 1
ATOM 707 C C . TRP A 1 125 ? 50.415 35.659 4.537 1.00 10.81 125 TRP A C 1
ATOM 708 O O . TRP A 1 125 ? 49.865 34.789 5.164 1.00 10.39 125 TRP A O 1
ATOM 719 N N . ASN A 1 126 ? 50.744 35.567 3.264 1.00 12.69 126 ASN A N 1
ATOM 720 C CA . ASN A 1 126 ? 50.711 34.332 2.502 1.00 12.62 126 ASN A CA 1
ATOM 721 C C . ASN A 1 126 ? 52.091 34.037 1.934 1.00 12.66 126 ASN A C 1
ATOM 722 O O . ASN A 1 126 ? 52.706 34.889 1.399 1.00 12.89 126 ASN A O 1
ATOM 727 N N . SER A 1 127 ? 52.548 32.797 2.030 1.00 13.52 127 SER A N 1
ATOM 728 C CA . SER A 1 127 ? 53.825 32.401 1.420 1.00 14.50 127 SER A CA 1
ATOM 729 C C . SER A 1 127 ? 53.798 32.422 -0.111 1.00 15.38 127 SER A C 1
ATOM 730 O O . SER A 1 127 ? 54.854 32.417 -0.761 1.00 14.79 127 SER A O 1
ATOM 733 N N . GLY A 1 128 ? 52.602 32.421 -0.684 1.00 17.14 128 GLY A N 1
ATOM 734 C CA . GLY A 1 128 ? 52.376 32.326 -2.113 1.00 19.41 128 GLY A CA 1
ATOM 735 C C . GLY A 1 128 ? 51.723 30.981 -2.366 1.00 21.91 128 GLY A C 1
ATOM 736 O O . GLY A 1 128 ? 51.056 30.803 -3.373 1.00 24.12 128 GLY A O 1
ATOM 737 N N . LEU A 1 129 ? 51.878 30.058 -1.420 1.00 23.79 129 LEU A N 1
ATOM 738 C CA . LEU A 1 129 ? 51.435 28.680 -1.582 1.00 24.51 129 LEU A CA 1
ATOM 739 C C . LEU A 1 129 ? 50.153 28.308 -0.847 1.00 24.66 129 LEU A C 1
ATOM 740 O O . LEU A 1 129 ? 49.611 27.231 -1.096 1.00 24.82 129 LEU A O 1
ATOM 745 N N . MET A 1 130 ? 49.669 29.180 0.032 1.00 22.68 130 MET A N 1
ATOM 746 C CA . MET A 1 130 ? 48.602 28.830 0.959 1.00 22.22 130 MET A CA 1
ATOM 747 C C . MET A 1 130 ? 47.240 29.249 0.405 1.00 21.06 130 MET A C 1
ATOM 748 O O . MET A 1 130 ? 47.108 30.302 -0.150 1.00 19.46 130 MET A O 1
ATOM 753 N N . ASN A 1 131 ? 46.225 28.408 0.598 1.00 21.40 131 ASN A N 1
ATOM 754 C CA . ASN A 1 131 ? 44.869 28.695 0.114 1.00 21.37 131 ASN A CA 1
ATOM 755 C C . ASN A 1 131 ? 44.326 29.958 0.771 1.00 20.65 131 ASN A C 1
ATOM 756 O O . ASN A 1 131 ? 43.697 30.746 0.116 1.00 20.96 131 ASN A O 1
ATOM 761 N N . GLN A 1 132 ? 44.599 30.139 2.066 1.00 20.01 132 GLN A N 1
ATOM 762 C CA . GLN A 1 132 ? 44.218 31.346 2.792 1.00 19.31 132 GLN A CA 1
ATOM 763 C C . GLN A 1 132 ? 45.437 31.945 3.474 1.00 17.97 132 GLN A C 1
ATOM 764 O O . GLN A 1 132 ? 46.297 31.237 3.923 1.00 18.12 132 GLN A O 1
ATOM 770 N N . SER A 1 133 ? 45.482 33.261 3.572 1.00 17.15 133 SER A N 1
ATOM 771 C CA . SER A 1 133 ? 46.528 33.911 4.338 1.00 16.06 133 SER A CA 1
ATOM 772 C C . SER A 1 133 ? 46.413 33.585 5.822 1.00 15.28 133 SER A C 1
ATOM 773 O O . SER A 1 133 ? 45.315 33.375 6.336 1.00 13.49 133 SER A O 1
ATOM 776 N N . GLN A 1 134 ? 47.558 33.550 6.510 1.00 13.58 134 GLN A N 1
ATOM 777 C CA . GLN A 1 134 ? 47.586 33.532 7.956 1.00 12.34 134 GLN A CA 1
ATOM 778 C C . GLN A 1 134 ? 47.473 34.964 8.467 1.00 12.31 134 GLN A C 1
ATOM 779 O O . GLN A 1 134 ? 47.730 35.874 7.730 1.00 11.64 134 GLN A O 1
ATOM 785 N N . LEU A 1 135 ? 47.094 35.094 9.739 1.00 11.87 135 LEU A N 1
ATOM 786 C CA . LEU A 1 135 ? 47.171 36.361 10.479 1.00 11.36 135 LEU A CA 1
ATOM 787 C C . LEU A 1 135 ? 48.363 36.222 11.418 1.00 9.80 135 LEU A C 1
ATOM 788 O O . LEU A 1 135 ? 48.392 35.343 12.305 1.00 9.69 135 LEU A O 1
ATOM 793 N N . LEU A 1 136 ? 49.320 37.093 11.185 1.00 10.88 136 LEU A N 1
ATOM 794 C CA . LEU A 1 136 ? 50.508 37.250 12.008 1.00 10.06 136 LEU A CA 1
ATOM 795 C C . LEU A 1 136 ? 50.458 38.459 12.910 1.00 10.19 136 LEU A C 1
ATOM 796 O O . LEU A 1 136 ? 49.771 39.476 12.660 1.00 10.57 136 LEU A O 1
ATOM 801 N N . VAL A 1 137 ? 51.214 38.341 13.992 1.00 10.56 137 VAL A N 1
ATOM 802 C CA . VAL A 1 137 ? 51.332 39.412 14.955 1.00 11.06 137 VAL A CA 1
ATOM 803 C C . VAL A 1 137 ? 52.763 39.476 15.443 1.00 10.47 137 VAL A C 1
ATOM 804 O O . VAL A 1 137 ? 53.464 38.470 15.550 1.00 7.78 137 VAL A O 1
ATOM 808 N N . ARG A 1 138 ? 53.233 40.655 15.746 1.00 9.20 138 ARG A N 1
ATOM 809 C CA . ARG A 1 138 ? 54.547 40.775 16.383 1.00 11.69 138 ARG A CA 1
ATOM 810 C C . ARG A 1 138 ? 54.621 42.068 17.189 1.00 11.11 138 ARG A C 1
ATOM 811 O O . ARG A 1 138 ? 53.734 42.900 17.058 1.00 11.56 138 ARG A O 1
ATOM 819 N N . PRO A 1 139 ? 55.608 42.259 18.056 1.00 12.34 139 PRO A N 1
ATOM 820 C CA . PRO A 1 139 ? 55.698 43.549 18.755 1.00 12.95 139 PRO A CA 1
ATOM 821 C C . PRO A 1 139 ? 55.836 44.729 17.779 1.00 14.44 139 PRO A C 1
ATOM 822 O O . PRO A 1 139 ? 56.517 44.619 16.755 1.00 13.79 139 PRO A O 1
ATOM 826 N N . ALA A 1 140 ? 55.214 45.849 18.125 1.00 16.33 140 ALA A N 1
ATOM 827 C CA . ALA A 1 140 ? 55.162 47.023 17.266 1.00 19.76 140 ALA A CA 1
ATOM 828 C C . ALA A 1 140 ? 56.535 47.567 16.981 1.00 21.69 140 ALA A C 1
ATOM 829 O O . ALA A 1 140 ? 56.741 48.132 15.928 1.00 25.44 140 ALA A O 1
ATOM 831 N N . ASP A 1 141 ? 57.453 47.399 17.907 1.00 22.70 141 ASP A N 1
ATOM 832 C CA . ASP A 1 141 ? 58.840 47.820 17.754 1.00 24.42 141 ASP A CA 1
ATOM 833 C C . ASP A 1 141 ? 59.793 46.725 17.200 1.00 22.83 141 ASP A C 1
ATOM 834 O O . ASP A 1 141 ? 61.004 46.911 17.214 1.00 23.16 141 ASP A O 1
ATOM 839 N N . ALA A 1 142 ? 59.278 45.583 16.742 1.00 20.29 142 ALA A N 1
ATOM 840 C CA . ALA A 1 142 ? 60.156 44.554 16.167 1.00 18.59 142 ALA A CA 1
ATOM 841 C C . ALA A 1 142 ? 60.680 45.087 14.858 1.00 16.42 142 ALA A C 1
ATOM 842 O O . ALA A 1 142 ? 59.938 45.733 14.144 1.00 15.95 142 ALA A O 1
ATOM 844 N N . PRO A 1 143 ? 61.929 44.800 14.521 1.00 15.87 143 PRO A N 1
ATOM 845 C CA . PRO A 1 143 ? 62.490 45.271 13.234 1.00 15.29 143 PRO A CA 1
ATOM 846 C C . PRO A 1 143 ? 61.663 44.790 12.037 1.00 15.75 143 PRO A C 1
ATOM 847 O O . PRO A 1 143 ? 61.158 43.666 12.028 1.00 14.32 143 PRO A O 1
ATOM 851 N N . VAL A 1 144 ? 61.478 45.656 11.054 1.00 14.65 144 VAL A N 1
ATOM 852 C CA . VAL A 1 144 ? 60.893 45.226 9.784 1.00 15.58 144 VAL A CA 1
ATOM 853 C C . VAL A 1 144 ? 61.706 44.068 9.239 1.00 15.91 144 VAL A C 1
ATOM 854 O O . VAL A 1 144 ? 62.945 44.126 9.215 1.00 16.44 144 VAL A O 1
ATOM 858 N N . GLY A 1 145 ? 61.024 43.000 8.842 1.00 16.37 145 GLY A N 1
ATOM 859 C CA . GLY A 1 145 ? 61.675 41.795 8.397 1.00 17.41 145 GLY A CA 1
ATOM 860 C C . GLY A 1 145 ? 61.770 40.706 9.456 1.00 17.76 145 GLY A C 1
ATOM 861 O O . GLY A 1 145 ? 62.238 39.661 9.151 1.00 19.79 145 GLY A O 1
ATOM 862 N N . THR A 1 146 ? 61.327 40.956 10.684 1.00 17.77 146 THR A N 1
ATOM 863 C CA . THR A 1 146 ? 61.260 39.942 11.732 1.00 18.74 146 THR A CA 1
ATOM 864 C C . THR A 1 146 ? 60.088 39.059 11.439 1.00 17.73 146 THR A C 1
ATOM 865 O O . THR A 1 146 ? 59.009 39.587 11.282 1.00 17.69 146 THR A O 1
ATOM 869 N N . LYS A 1 147 ? 60.265 37.740 11.391 1.00 16.35 147 LYS A N 1
ATOM 870 C CA . LYS A 1 147 ? 59.123 36.813 11.212 1.00 16.88 147 LYS A CA 1
ATOM 871 C C . LYS A 1 147 ? 58.064 36.967 12.321 1.00 16.21 147 LYS A C 1
ATOM 872 O O . LYS A 1 147 ? 58.355 36.906 13.524 1.00 15.44 147 LYS A O 1
ATOM 878 N N . GLY A 1 148 ? 56.832 37.189 11.904 1.00 14.56 148 GLY A N 1
ATOM 879 C CA . GLY A 1 148 ? 55.740 37.313 12.845 1.00 14.25 148 GLY A CA 1
ATOM 880 C C . GLY A 1 148 ? 55.286 35.973 13.380 1.00 14.13 148 GLY A C 1
ATOM 881 O O . GLY A 1 148 ? 55.558 34.968 12.777 1.00 13.02 148 GLY A O 1
ATOM 882 N N . ARG A 1 149 ? 54.577 36.016 14.497 1.00 13.56 149 ARG A N 1
ATOM 883 C CA . ARG A 1 149 ? 53.990 34.834 15.129 1.00 14.40 149 ARG A CA 1
ATOM 884 C C . ARG A 1 149 ? 52.616 34.573 14.506 1.00 14.25 149 ARG A C 1
ATOM 885 O O . ARG A 1 149 ? 51.841 35.511 14.268 1.00 13.59 149 ARG A O 1
ATOM 893 N N . VAL A 1 150 ? 52.320 33.313 14.211 1.00 13.99 150 VAL A N 1
ATOM 894 C CA . VAL A 1 150 ? 51.025 32.960 13.675 1.00 15.07 150 VAL A CA 1
ATOM 895 C C . VAL A 1 150 ? 49.969 33.051 14.767 1.00 15.26 150 VAL A C 1
ATOM 896 O O . VAL A 1 150 ? 49.973 32.308 15.736 1.00 14.08 150 VAL A O 1
ATOM 900 N N . LEU A 1 151 ? 49.059 33.982 14.581 1.00 14.66 151 LEU A N 1
ATOM 901 C CA . LEU A 1 151 ? 47.936 34.209 15.457 1.00 13.80 151 LEU A CA 1
ATOM 902 C C . LEU A 1 151 ? 46.714 33.425 15.001 1.00 14.46 151 LEU A C 1
ATOM 903 O O . LEU A 1 151 ? 46.083 32.793 15.836 1.00 12.88 151 LEU A O 1
ATOM 908 N N . LEU A 1 152 ? 46.358 33.486 13.715 1.00 13.62 152 LEU A N 1
ATOM 909 C CA . LEU A 1 152 ? 45.397 32.548 13.129 1.00 15.27 152 LEU A CA 1
ATOM 910 C C . LEU A 1 152 ? 45.955 31.887 11.885 1.00 15.46 152 LEU A C 1
ATOM 911 O O . LEU A 1 152 ? 46.606 32.536 11.073 1.00 13.74 152 LEU A O 1
ATOM 916 N N . ASP A 1 153 ? 45.732 30.576 11.747 1.00 16.38 153 ASP A N 1
ATOM 917 C CA . ASP A 1 153 ? 46.026 29.885 10.511 1.00 16.92 153 ASP A CA 1
ATOM 918 C C . ASP A 1 153 ? 44.789 29.150 9.991 1.00 17.71 153 ASP A C 1
ATOM 919 O O . ASP A 1 153 ? 44.553 27.992 10.320 1.00 18.63 153 ASP A O 1
ATOM 924 N N . PRO A 1 154 ? 44.020 29.816 9.156 1.00 18.16 154 PRO A N 1
ATOM 925 C CA . PRO A 1 154 ? 42.747 29.256 8.690 1.00 19.52 154 PRO A CA 1
ATOM 926 C C . PRO A 1 154 ? 42.899 27.961 7.887 1.00 20.56 154 PRO A C 1
ATOM 927 O O . PRO A 1 154 ? 41.961 27.161 7.869 1.00 22.31 154 PRO A O 1
ATOM 931 N N . ASN A 1 155 ? 44.079 27.728 7.309 1.00 20.71 155 ASN A N 1
ATOM 932 C CA . ASN A 1 155 ? 44.358 26.506 6.579 1.00 21.78 155 ASN A CA 1
ATOM 933 C C . ASN A 1 155 ? 44.330 25.260 7.481 1.00 22.63 155 ASN A C 1
ATOM 934 O O . ASN A 1 155 ? 44.109 24.171 6.985 1.00 23.65 155 ASN A O 1
ATOM 939 N N . THR A 1 156 ? 44.563 25.402 8.786 1.00 23.35 156 THR A N 1
ATOM 940 C CA . THR A 1 156 ? 44.476 24.269 9.743 1.00 24.76 156 THR A CA 1
ATOM 941 C C . THR A 1 156 ? 43.054 24.023 10.240 1.00 25.43 156 THR A C 1
ATOM 942 O O . THR A 1 156 ? 42.814 23.095 10.996 1.00 26.10 156 THR A O 1
ATOM 946 N N . TRP A 1 157 ? 42.112 24.873 9.867 1.00 25.57 157 TRP A N 1
ATOM 947 C CA . TRP A 1 157 ? 40.743 24.708 10.319 1.00 25.83 157 TRP A CA 1
ATOM 948 C C . TRP A 1 157 ? 40.042 23.609 9.496 1.00 26.59 157 TRP A C 1
ATOM 949 O O . TRP A 1 157 ? 38.917 23.239 9.822 1.00 27.28 157 TRP A O 1
ATOM 960 N N . ALA A 1 162 ? 36.923 24.448 3.959 1.00 30.48 162 ALA A N 1
ATOM 961 C CA . ALA A 1 162 ? 35.511 24.348 4.380 1.00 29.60 162 ALA A CA 1
ATOM 962 C C . ALA A 1 162 ? 35.183 25.508 5.332 1.00 28.20 162 ALA A C 1
ATOM 963 O O . ALA A 1 162 ? 34.022 25.855 5.543 1.00 29.24 162 ALA A O 1
ATOM 965 N N . THR A 1 163 ? 36.211 26.054 5.951 1.00 26.18 163 THR A N 1
ATOM 966 C CA . THR A 1 163 ? 36.048 27.082 6.975 1.00 24.71 163 THR A CA 1
ATOM 967 C C . THR A 1 163 ? 37.012 28.189 6.667 1.00 22.82 163 THR A C 1
ATOM 968 O O . THR A 1 163 ? 38.226 27.979 6.681 1.00 23.98 163 THR A O 1
ATOM 972 N N . ALA A 1 164 ? 36.484 29.371 6.418 1.00 19.87 164 ALA A N 1
ATOM 973 C CA . ALA A 1 164 ? 37.287 30.479 5.918 1.00 18.60 164 ALA A CA 1
ATOM 974 C C . ALA A 1 164 ? 37.316 31.598 6.952 1.00 17.44 164 ALA A C 1
ATOM 975 O O . ALA A 1 164 ? 36.343 31.822 7.637 1.00 16.95 164 ALA A O 1
ATOM 977 N N . LEU A 1 165 ? 38.442 32.268 7.066 1.00 16.95 165 LEU A N 1
ATOM 978 C CA . LEU A 1 165 ? 38.509 33.552 7.791 1.00 16.86 165 LEU A CA 1
ATOM 979 C C . LEU A 1 165 ? 38.062 34.629 6.872 1.00 16.91 165 LEU A C 1
ATOM 980 O O . LEU A 1 165 ? 38.592 34.788 5.761 1.00 17.64 165 LEU A O 1
ATOM 985 N N . ASP A 1 166 ? 37.046 35.352 7.320 1.00 16.09 166 ASP A N 1
ATOM 986 C CA . ASP A 1 166 ? 36.442 36.431 6.564 1.00 16.95 166 ASP A CA 1
ATOM 987 C C . ASP A 1 166 ? 37.098 37.743 7.008 1.00 16.79 166 ASP A C 1
ATOM 988 O O . ASP A 1 166 ? 37.920 38.355 6.260 1.00 19.38 166 ASP A O 1
ATOM 993 N N . ALA A 1 167 ? 36.851 38.144 8.249 1.00 15.02 167 ALA A N 1
ATOM 994 C CA . ALA A 1 167 ? 37.318 39.455 8.720 1.00 13.77 167 ALA A CA 1
ATOM 995 C C . ALA A 1 167 ? 37.965 39.347 10.081 1.00 13.49 167 ALA A C 1
ATOM 996 O O . ALA A 1 167 ? 37.720 38.381 10.804 1.00 10.72 167 ALA A O 1
ATOM 998 N N . TRP A 1 168 ? 38.793 40.348 10.455 1.00 10.17 168 TRP A N 1
ATOM 999 C CA . TRP A 1 168 ? 39.413 40.357 11.781 1.00 9.86 168 TRP A CA 1
ATOM 1000 C C . TRP A 1 168 ? 39.577 41.817 12.224 1.00 10.23 168 TRP A C 1
ATOM 1001 O O . TRP A 1 168 ? 39.652 42.668 11.387 1.00 10.25 168 TRP A O 1
ATOM 1012 N N . ALA A 1 169 ? 39.622 42.033 13.531 1.00 9.23 169 ALA A N 1
ATOM 1013 C CA . ALA A 1 169 ? 39.794 43.337 14.118 1.00 10.90 169 ALA A CA 1
ATOM 1014 C C . ALA A 1 169 ? 40.440 43.153 15.459 1.00 9.79 169 ALA A C 1
ATOM 1015 O O . ALA A 1 169 ? 39.925 42.445 16.337 1.00 11.38 169 ALA A O 1
ATOM 1017 N N . ALA A 1 170 ? 41.575 43.805 15.646 1.00 10.22 170 ALA A N 1
ATOM 1018 C CA . ALA A 1 170 ? 42.198 43.854 16.948 1.00 10.27 170 ALA A CA 1
ATOM 1019 C C . ALA A 1 170 ? 41.505 44.926 17.812 1.00 11.61 170 ALA A C 1
ATOM 1020 O O . ALA A 1 170 ? 41.085 45.992 17.309 1.00 12.35 170 ALA A O 1
ATOM 1022 N N . SER A 1 171 ? 41.458 44.678 19.120 1.00 10.47 171 SER A N 1
ATOM 1023 C CA . SER A 1 171 ? 40.933 45.645 20.069 1.00 11.56 171 SER A CA 1
ATOM 1024 C C . SER A 1 171 ? 41.785 46.917 20.124 1.00 11.59 171 SER A C 1
ATOM 1025 O O . SER A 1 171 ? 42.941 46.957 19.652 1.00 10.39 171 SER A O 1
ATOM 1028 N N . ASP A 1 172 ? 41.234 47.961 20.742 1.00 12.98 172 ASP A N 1
ATOM 1029 C CA . ASP A 1 172 ? 41.903 49.274 20.729 1.00 15.13 172 ASP A CA 1
ATOM 1030 C C . ASP A 1 172 ? 43.280 49.217 21.359 1.00 15.03 172 ASP A C 1
ATOM 1031 O O . ASP A 1 172 ? 44.222 49.899 20.904 1.00 14.56 172 ASP A O 1
ATOM 1036 N N . ASP A 1 173 ? 43.448 48.388 22.392 1.00 13.19 173 ASP A N 1
ATOM 1037 C CA . ASP A 1 173 ? 44.760 48.269 23.043 1.00 14.49 173 ASP A CA 1
ATOM 1038 C C . ASP A 1 173 ? 45.560 47.030 22.602 1.00 13.30 173 ASP A C 1
ATOM 1039 O O . ASP A 1 173 ? 46.639 46.757 23.130 1.00 13.99 173 ASP A O 1
ATOM 1044 N N . GLY A 1 174 ? 45.000 46.281 21.663 1.00 12.30 174 GLY A N 1
ATOM 1045 C CA . GLY A 1 174 ? 45.684 45.236 20.925 1.00 11.96 174 GLY A CA 1
ATOM 1046 C C . GLY A 1 174 ? 45.763 43.922 21.679 1.00 11.94 174 GLY A C 1
ATOM 1047 O O . GLY A 1 174 ? 46.523 43.025 21.289 1.00 12.47 174 GLY A O 1
ATOM 1048 N N . ARG A 1 175 ? 45.051 43.818 22.792 1.00 11.49 175 ARG A N 1
ATOM 1049 C CA . ARG A 1 175 ? 45.196 42.635 23.636 1.00 12.14 175 ARG A CA 1
ATOM 1050 C C . ARG A 1 175 ? 44.246 41.492 23.274 1.00 11.97 175 ARG A C 1
ATOM 1051 O O . ARG A 1 175 ? 44.519 40.329 23.635 1.00 10.26 175 ARG A O 1
ATOM 1059 N N . LEU A 1 176 ? 43.179 41.795 22.524 1.00 11.03 176 LEU A N 1
ATOM 1060 C CA . LEU A 1 176 ? 42.225 40.779 22.046 1.00 12.12 176 LEU A CA 1
ATOM 1061 C C . LEU A 1 176 ? 41.974 40.958 20.569 1.00 11.86 176 LEU A C 1
ATOM 1062 O O . LEU A 1 176 ? 42.169 42.062 20.033 1.00 13.16 176 LEU A O 1
ATOM 1067 N N . LEU A 1 177 ? 41.633 39.873 19.898 1.00 11.79 177 LEU A N 1
ATOM 1068 C CA . LEU A 1 177 ? 41.327 39.920 18.488 1.00 12.50 177 LEU A CA 1
ATOM 1069 C C . LEU A 1 177 ? 40.028 39.186 18.230 1.00 13.20 177 LEU A C 1
ATOM 1070 O O . LEU A 1 177 ? 39.795 38.075 18.717 1.00 13.72 177 LEU A O 1
ATOM 1075 N N . ALA A 1 178 ? 39.173 39.844 17.477 1.00 11.84 178 ALA A N 1
ATOM 1076 C CA . ALA A 1 178 ? 37.897 39.312 17.083 1.00 11.85 178 ALA A CA 1
ATOM 1077 C C . ALA A 1 178 ? 38.023 38.922 15.645 1.00 11.96 178 ALA A C 1
ATOM 1078 O O . ALA A 1 178 ? 38.672 39.628 14.857 1.00 11.34 178 ALA A O 1
ATOM 1080 N N . TYR A 1 179 ? 37.397 37.796 15.274 1.00 10.81 179 TYR A N 1
ATOM 1081 C CA . TYR A 1 179 ? 37.386 37.406 13.906 1.00 10.41 179 TYR A CA 1
ATOM 1082 C C . TYR A 1 179 ? 36.121 36.704 13.488 1.00 10.86 179 TYR A C 1
ATOM 1083 O O . TYR A 1 179 ? 35.468 36.105 14.310 1.00 10.86 179 TYR A O 1
ATOM 1092 N N . SER A 1 180 ? 35.805 36.827 12.199 1.00 11.37 180 SER A N 1
ATOM 1093 C CA . SER A 1 180 ? 34.599 36.279 11.593 1.00 13.11 180 SER A CA 1
ATOM 1094 C C . SER A 1 180 ? 34.932 35.041 10.760 1.00 12.48 180 SER A C 1
ATOM 1095 O O . SER A 1 180 ? 35.830 35.106 9.891 1.00 12.64 180 SER A O 1
ATOM 1098 N N . VAL A 1 181 ? 34.161 33.984 10.932 1.00 12.39 181 VAL A N 1
ATOM 1099 C CA . VAL A 1 181 ? 34.399 32.695 10.288 1.00 14.23 181 VAL A CA 1
ATOM 1100 C C . VAL A 1 181 ? 33.202 32.305 9.435 1.00 14.60 181 VAL A C 1
ATOM 1101 O O . VAL A 1 181 ? 32.070 32.408 9.888 1.00 14.43 181 VAL A O 1
ATOM 1105 N N . GLN A 1 182 ? 33.465 31.819 8.236 1.00 15.52 182 GLN A N 1
ATOM 1106 C CA . GLN A 1 182 ? 32.417 31.420 7.311 1.00 17.04 182 GLN A CA 1
ATOM 1107 C C . GLN A 1 182 ? 32.552 29.927 7.162 1.00 18.62 182 GLN A C 1
ATOM 1108 O O . GLN A 1 182 ? 33.635 29.454 6.832 1.00 18.12 182 GLN A O 1
ATOM 1114 N N . ASP A 1 183 ? 31.461 29.205 7.340 1.00 20.70 183 ASP A N 1
ATOM 1115 C CA . ASP A 1 183 ? 31.432 27.753 7.106 1.00 24.18 183 ASP A CA 1
ATOM 1116 C C . ASP A 1 183 ? 30.812 27.476 5.746 1.00 25.17 183 ASP A C 1
ATOM 1117 O O . ASP A 1 183 ? 29.682 27.873 5.473 1.00 25.88 183 ASP A O 1
ATOM 1122 N N . GLY A 1 184 ? 31.563 26.788 4.896 1.00 27.11 184 GLY A N 1
ATOM 1123 C CA . GLY A 1 184 ? 31.137 26.528 3.527 1.00 27.98 184 GLY A CA 1
ATOM 1124 C C . GLY A 1 184 ? 31.026 27.831 2.762 1.00 27.86 184 GLY A C 1
ATOM 1125 O O . GLY A 1 184 ? 31.910 28.711 2.837 1.00 29.46 184 GLY A O 1
ATOM 1126 N N . GLY A 1 185 ? 29.963 27.948 1.990 1.00 27.14 185 GLY A N 1
ATOM 1127 C CA . GLY A 1 185 ? 29.713 29.178 1.266 1.00 26.80 185 GLY A CA 1
ATOM 1128 C C . GLY A 1 185 ? 28.550 29.957 1.854 1.00 25.52 185 GLY A C 1
ATOM 1129 O O . GLY A 1 185 ? 27.939 30.754 1.157 1.00 27.09 185 GLY A O 1
ATOM 1130 N N . SER A 1 186 ? 28.230 29.717 3.119 1.00 23.64 186 SER A N 1
ATOM 1131 C CA . SER A 1 186 ? 27.162 30.453 3.804 1.00 21.81 186 SER A CA 1
ATOM 1132 C C . SER A 1 186 ? 27.438 31.955 3.931 1.00 21.21 186 SER A C 1
ATOM 1133 O O . SER A 1 186 ? 28.583 32.388 4.058 1.00 20.69 186 SER A O 1
ATOM 1136 N N . ASP A 1 187 ? 26.382 32.763 3.909 1.00 20.15 187 ASP A N 1
ATOM 1137 C CA . ASP A 1 187 ? 26.500 34.201 4.251 1.00 20.45 187 ASP A CA 1
ATOM 1138 C C . ASP A 1 187 ? 26.518 34.452 5.759 1.00 18.53 187 ASP A C 1
ATOM 1139 O O . ASP A 1 187 ? 26.848 35.549 6.192 1.00 17.76 187 ASP A O 1
ATOM 1144 N N . TRP A 1 188 ? 26.091 33.459 6.542 1.00 18.02 188 TRP A N 1
ATOM 1145 C CA . TRP A 1 188 ? 26.134 33.558 8.003 1.00 16.95 188 TRP A CA 1
ATOM 1146 C C . TRP A 1 188 ? 27.616 33.555 8.441 1.00 15.67 188 TRP A C 1
ATOM 1147 O O . TRP A 1 188 ? 28.463 32.979 7.759 1.00 15.55 188 TRP A O 1
ATOM 1158 N N . ARG A 1 189 ? 27.901 34.154 9.592 1.00 12.88 189 ARG A N 1
ATOM 1159 C CA . ARG A 1 189 ? 29.220 34.148 10.169 1.00 12.18 189 ARG A CA 1
ATOM 1160 C C . ARG A 1 189 ? 29.123 33.802 11.633 1.00 12.35 189 ARG A C 1
ATOM 1161 O O . ARG A 1 189 ? 28.066 33.986 12.287 1.00 11.99 189 ARG A O 1
ATOM 1169 N N . THR A 1 190 ? 30.207 33.273 12.169 1.00 12.78 190 THR A N 1
ATOM 1170 C CA . THR A 1 190 ? 30.343 33.099 13.603 1.00 12.74 190 THR A CA 1
ATOM 1171 C C . THR A 1 190 ? 31.482 34.016 13.979 1.00 13.06 190 THR A C 1
ATOM 1172 O O . THR A 1 190 ? 32.538 33.942 13.348 1.00 12.11 190 THR A O 1
ATOM 1176 N N . VAL A 1 191 ? 31.293 34.893 14.969 1.00 12.07 191 VAL A N 1
ATOM 1177 C CA . VAL A 1 191 ? 32.396 35.725 15.434 1.00 11.93 191 VAL A CA 1
ATOM 1178 C C . VAL A 1 191 ? 33.035 35.094 16.648 1.00 11.91 191 VAL A C 1
ATOM 1179 O O . VAL A 1 191 ? 32.359 34.716 17.550 1.00 12.85 191 VAL A O 1
ATOM 1183 N N . LYS A 1 192 ? 34.348 34.944 16.632 1.00 12.47 192 LYS A N 1
ATOM 1184 C CA . LYS A 1 192 ? 35.111 34.273 17.696 1.00 14.04 192 LYS A CA 1
ATOM 1185 C C . LYS A 1 192 ? 36.196 35.267 18.138 1.00 14.92 192 LYS A C 1
ATOM 1186 O O . LYS A 1 192 ? 36.428 36.299 17.505 1.00 11.89 192 LYS A O 1
ATOM 1192 N N . PHE A 1 193 ? 36.882 34.931 19.206 1.00 15.45 193 PHE A N 1
ATOM 1193 C CA . PHE A 1 193 ? 37.873 35.819 19.783 1.00 16.17 193 PHE A CA 1
ATOM 1194 C C . PHE A 1 193 ? 39.099 34.979 20.199 1.00 17.46 193 PHE A C 1
ATOM 1195 O O . PHE A 1 193 ? 38.988 33.842 20.669 1.00 16.72 193 PHE A O 1
ATOM 1203 N N . VAL A 1 194 ? 40.271 35.596 20.092 1.00 17.94 194 VAL A N 1
ATOM 1204 C CA . VAL A 1 194 ? 41.505 35.014 20.591 1.00 17.38 194 VAL A CA 1
ATOM 1205 C C . VAL A 1 194 ? 42.231 36.071 21.454 1.00 16.51 194 VAL A C 1
ATOM 1206 O O . VAL A 1 194 ? 42.111 37.286 21.231 1.00 14.61 194 VAL A O 1
ATOM 1210 N N . GLY A 1 195 ? 42.896 35.602 22.507 1.00 14.84 195 GLY A N 1
ATOM 1211 C CA . GLY A 1 195 ? 43.793 36.430 23.287 1.00 14.39 195 GLY A CA 1
ATOM 1212 C C . GLY A 1 195 ? 45.103 36.522 22.541 1.00 13.45 195 GLY A C 1
ATOM 1213 O O . GLY A 1 195 ? 45.670 35.548 22.063 1.00 12.46 195 GLY A O 1
ATOM 1214 N N . VAL A 1 196 ? 45.602 37.720 22.413 1.00 12.39 196 VAL A N 1
ATOM 1215 C CA . VAL A 1 196 ? 46.720 37.929 21.537 1.00 13.30 196 VAL A CA 1
ATOM 1216 C C . VAL A 1 196 ? 48.037 37.443 22.147 1.00 14.55 196 VAL A C 1
ATOM 1217 O O . VAL A 1 196 ? 48.865 36.853 21.435 1.00 13.69 196 VAL A O 1
ATOM 1221 N N . ALA A 1 197 ? 48.257 37.714 23.440 1.00 15.97 197 ALA A N 1
ATOM 1222 C CA . ALA A 1 197 ? 49.509 37.336 24.115 1.00 17.85 197 ALA A CA 1
ATOM 1223 C C . ALA A 1 197 ? 49.804 35.846 23.930 1.00 18.72 197 ALA A C 1
ATOM 1224 O O . ALA A 1 197 ? 50.923 35.478 23.561 1.00 19.41 197 ALA A O 1
ATOM 1226 N N . ASP A 1 198 ? 48.824 34.988 24.177 1.00 19.85 198 ASP A N 1
ATOM 1227 C CA . ASP A 1 198 ? 49.046 33.531 24.067 1.00 20.69 198 ASP A CA 1
ATOM 1228 C C . ASP A 1 198 ? 48.442 32.851 22.833 1.00 21.21 198 ASP A C 1
ATOM 1229 O O . ASP A 1 198 ? 48.728 31.692 22.572 1.00 20.35 198 ASP A O 1
ATOM 1234 N N . GLY A 1 199 ? 47.612 33.558 22.088 1.00 21.05 199 GLY A N 1
ATOM 1235 C CA . GLY A 1 199 ? 47.010 32.989 20.903 1.00 21.87 199 GLY A CA 1
ATOM 1236 C C . GLY A 1 199 ? 45.918 31.966 21.188 1.00 22.94 199 GLY A C 1
ATOM 1237 O O . GLY A 1 199 ? 45.518 31.255 20.274 1.00 23.67 199 GLY A O 1
ATOM 1238 N N . LYS A 1 200 ? 45.380 31.943 22.401 1.00 22.27 200 LYS A N 1
ATOM 1239 C CA . LYS A 1 200 ? 44.356 30.974 22.748 1.00 23.08 200 LYS A CA 1
ATOM 1240 C C . LYS A 1 200 ? 42.940 31.519 22.598 1.00 22.46 200 LYS A C 1
ATOM 1241 O O . LYS A 1 200 ? 42.673 32.666 22.990 1.00 22.31 200 LYS A O 1
ATOM 1247 N N . PRO A 1 201 ? 42.023 30.705 22.054 1.00 22.74 201 PRO A N 1
ATOM 1248 C CA . PRO A 1 201 ? 40.612 31.124 21.917 1.00 21.47 201 PRO A CA 1
ATOM 1249 C C . PRO A 1 201 ? 39.968 31.538 23.249 1.00 20.78 201 PRO A C 1
ATOM 1250 O O . PRO A 1 201 ? 40.302 30.963 24.261 1.00 20.07 201 PRO A O 1
ATOM 1254 N N . LEU A 1 202 ? 39.139 32.578 23.247 1.00 19.42 202 LEU A N 1
ATOM 1255 C CA . LEU A 1 202 ? 38.227 32.817 24.335 1.00 20.38 202 LEU A CA 1
ATOM 1256 C C . LEU A 1 202 ? 36.960 32.015 24.045 1.00 20.34 202 LEU A C 1
ATOM 1257 O O . LEU A 1 202 ? 36.738 31.481 22.922 1.00 20.74 202 LEU A O 1
ATOM 1262 N N . ALA A 1 203 ? 36.092 32.010 25.027 1.00 19.95 203 ALA A N 1
ATOM 1263 C CA . ALA A 1 203 ? 34.927 31.152 24.992 1.00 20.39 203 ALA A CA 1
ATOM 1264 C C . ALA A 1 203 ? 33.890 31.763 24.067 1.00 20.26 203 ALA A C 1
ATOM 1265 O O . ALA A 1 203 ? 33.122 31.028 23.437 1.00 19.86 203 ALA A O 1
ATOM 1267 N N . ASP A 1 204 ? 33.865 33.101 24.010 1.00 19.51 204 ASP A N 1
ATOM 1268 C CA . ASP A 1 204 ? 32.756 33.875 23.386 1.00 20.35 204 ASP A CA 1
ATOM 1269 C C . ASP A 1 204 ? 32.632 33.531 21.932 1.00 19.78 204 ASP A C 1
ATOM 1270 O O . ASP A 1 204 ? 33.663 33.458 21.197 1.00 19.99 204 ASP A O 1
ATOM 1275 N N . GLU A 1 205 ? 31.390 33.288 21.519 1.00 18.25 205 GLU A N 1
ATOM 1276 C CA . GLU A 1 205 ? 31.081 33.128 20.125 1.00 18.19 205 GLU A CA 1
ATOM 1277 C C . GLU A 1 205 ? 29.771 33.808 19.865 1.00 16.82 205 GLU A C 1
ATOM 1278 O O . GLU A 1 205 ? 28.803 33.703 20.670 1.00 17.61 205 GLU A O 1
ATOM 1284 N N . LEU A 1 206 ? 29.705 34.496 18.733 1.00 14.44 206 LEU A N 1
ATOM 1285 C CA . LEU A 1 206 ? 28.508 35.215 18.351 1.00 13.24 206 LEU A CA 1
ATOM 1286 C C . LEU A 1 206 ? 27.964 34.511 17.122 1.00 13.74 206 LEU A C 1
ATOM 1287 O O . LEU A 1 206 ? 28.699 34.316 16.121 1.00 12.97 206 LEU A O 1
ATOM 1292 N N . LYS A 1 207 ? 26.683 34.129 17.199 1.00 13.23 207 LYS A N 1
ATOM 1293 C CA . LYS A 1 207 ? 25.985 33.462 16.109 1.00 13.21 207 LYS A CA 1
ATOM 1294 C C . LYS A 1 207 ? 24.994 34.430 15.459 1.00 12.03 207 LYS A C 1
ATOM 1295 O O . LYS A 1 207 ? 24.660 35.485 16.005 1.00 11.43 207 LYS A O 1
ATOM 1301 N N . TRP A 1 208 ? 24.608 34.068 14.237 1.00 12.64 208 TRP A N 1
ATOM 1302 C CA . TRP A 1 208 ? 23.632 34.776 13.390 1.00 13.25 208 TRP A CA 1
ATOM 1303 C C . TRP A 1 208 ? 24.110 36.120 12.918 1.00 12.62 208 TRP A C 1
ATOM 1304 O O . TRP A 1 208 ? 23.330 37.024 12.621 1.00 11.46 208 TRP A O 1
ATOM 1315 N N . VAL A 1 209 ? 25.425 36.238 12.816 1.00 11.88 209 VAL A N 1
ATOM 1316 C CA . VAL A 1 209 ? 26.045 37.455 12.323 1.00 11.51 209 VAL A CA 1
ATOM 1317 C C . VAL A 1 209 ? 26.001 37.316 10.808 1.00 11.48 209 VAL A C 1
ATOM 1318 O O . VAL A 1 209 ? 26.218 36.225 10.268 1.00 12.41 209 VAL A O 1
ATOM 1322 N N . LYS A 1 210 ? 25.684 38.391 10.129 1.00 11.87 210 LYS A N 1
ATOM 1323 C CA . LYS A 1 210 ? 25.639 38.349 8.687 1.00 12.35 210 LYS A CA 1
ATOM 1324 C C . LYS A 1 210 ? 25.733 39.723 8.120 1.00 12.58 210 LYS A C 1
ATOM 1325 O O . LYS A 1 210 ? 25.113 40.660 8.643 1.00 11.89 210 LYS A O 1
ATOM 1331 N N . PHE A 1 211 ? 26.509 39.871 7.047 1.00 12.93 211 PHE A N 1
ATOM 1332 C CA . PHE A 1 211 ? 26.682 41.200 6.434 1.00 13.12 211 PHE A CA 1
ATOM 1333 C C . PHE A 1 211 ? 27.039 42.279 7.458 1.00 14.05 211 PHE A C 1
ATOM 1334 O O . PHE A 1 211 ? 26.431 43.356 7.479 1.00 12.02 211 PHE A O 1
ATOM 1342 N N . SER A 1 212 ? 28.066 41.993 8.257 1.00 14.21 212 SER A N 1
ATOM 1343 C CA . SER A 1 212 ? 28.458 42.799 9.410 1.00 13.95 212 SER A CA 1
ATOM 1344 C C . SER A 1 212 ? 29.881 43.329 9.341 1.00 14.40 212 SER A C 1
ATOM 1345 O O . SER A 1 212 ? 30.748 42.704 8.731 1.00 15.48 212 SER A O 1
ATOM 1348 N N . GLY A 1 213 ? 30.117 44.436 10.002 1.00 14.90 213 GLY A N 1
ATOM 1349 C CA . GLY A 1 213 ? 31.436 44.826 10.447 1.00 14.96 213 GLY A CA 1
ATOM 1350 C C . GLY A 1 213 ? 31.851 44.160 11.733 1.00 14.57 213 GLY A C 1
ATOM 1351 O O . GLY A 1 213 ? 31.135 43.324 12.301 1.00 14.10 213 GLY A O 1
ATOM 1352 N N . LEU A 1 214 ? 33.040 44.519 12.190 1.00 14.10 214 LEU A N 1
ATOM 1353 C CA . LEU A 1 214 ? 33.510 44.142 13.497 1.00 14.13 214 LEU A CA 1
ATOM 1354 C C . LEU A 1 214 ? 34.062 45.457 13.979 1.00 15.05 214 LEU A C 1
ATOM 1355 O O . LEU A 1 214 ? 34.952 46.035 13.337 1.00 16.75 214 LEU A O 1
ATOM 1360 N N . ALA A 1 215 ? 33.532 45.977 15.061 1.00 13.60 215 ALA A N 1
ATOM 1361 C CA . ALA A 1 215 ? 34.032 47.263 15.553 1.00 12.83 215 ALA A CA 1
ATOM 1362 C C . ALA A 1 215 ? 34.118 47.241 17.047 1.00 12.69 215 ALA A C 1
ATOM 1363 O O . ALA A 1 215 ? 33.101 47.114 17.738 1.00 12.41 215 ALA A O 1
ATOM 1365 N N . TRP A 1 216 ? 35.328 47.439 17.574 1.00 11.15 216 TRP A N 1
ATOM 1366 C CA . TRP A 1 216 ? 35.511 47.406 19.013 1.00 11.49 216 TRP A CA 1
ATOM 1367 C C . TRP A 1 216 ? 35.046 48.727 19.629 1.00 11.98 216 TRP A C 1
ATOM 1368 O O . TRP A 1 216 ? 35.284 49.808 19.082 1.00 13.13 216 TRP A O 1
ATOM 1379 N N . LEU A 1 217 ? 34.368 48.609 20.765 1.00 12.21 217 LEU A N 1
ATOM 1380 C CA . LEU A 1 217 ? 34.013 49.715 21.613 1.00 14.51 217 LEU A CA 1
ATOM 1381 C C . LEU A 1 217 ? 34.952 49.602 22.794 1.00 15.70 217 LEU A C 1
ATOM 1382 O O . LEU A 1 217 ? 34.708 48.849 23.721 1.00 17.88 217 LEU A O 1
ATOM 1387 N N . GLY A 1 218 ? 36.058 50.295 22.714 1.00 17.76 218 GLY A N 1
ATOM 1388 C CA . GLY A 1 218 ? 37.165 50.125 23.651 1.00 18.21 218 GLY A CA 1
ATOM 1389 C C . GLY A 1 218 ? 37.798 48.743 23.592 1.00 17.81 218 GLY A C 1
ATOM 1390 O O . GLY A 1 218 ? 37.978 48.205 22.499 1.00 16.81 218 GLY A O 1
ATOM 1391 N N . ASN A 1 219 ? 38.181 48.195 24.755 1.00 16.85 219 ASN A N 1
ATOM 1392 C CA . ASN A 1 219 ? 38.949 46.944 24.803 1.00 17.46 219 ASN A CA 1
ATOM 1393 C C . ASN A 1 219 ? 38.190 45.690 25.166 1.00 17.53 219 ASN A C 1
ATOM 1394 O O . ASN A 1 219 ? 38.766 44.613 25.095 1.00 19.56 219 ASN A O 1
ATOM 1399 N N . ASP A 1 220 ? 36.908 45.803 25.483 1.00 17.50 220 ASP A N 1
ATOM 1400 C CA . ASP A 1 220 ? 36.146 44.662 25.999 1.00 17.96 220 ASP A CA 1
ATOM 1401 C C . ASP A 1 220 ? 34.717 44.616 25.559 1.00 16.35 220 ASP A C 1
ATOM 1402 O O . ASP A 1 220 ? 33.884 44.027 26.257 1.00 16.20 220 ASP A O 1
ATOM 1407 N N . ALA A 1 221 ? 34.405 45.241 24.407 1.00 13.95 221 ALA A N 1
ATOM 1408 C CA . ALA A 1 221 ? 33.072 45.119 23.833 1.00 13.16 221 ALA A CA 1
ATOM 1409 C C . ALA A 1 221 ? 33.179 45.328 22.330 1.00 11.80 221 ALA A C 1
ATOM 1410 O O . ALA A 1 221 ? 34.048 46.078 21.869 1.00 11.36 221 ALA A O 1
ATOM 1412 N N . LEU A 1 222 ? 32.263 44.706 21.604 1.00 11.52 222 LEU A N 1
ATOM 1413 C CA . LEU A 1 222 ? 32.293 44.648 20.144 1.00 10.62 222 LEU A CA 1
ATOM 1414 C C . LEU A 1 222 ? 30.899 44.910 19.586 1.00 11.49 222 LEU A C 1
ATOM 1415 O O . LEU A 1 222 ? 29.939 44.268 20.011 1.00 10.17 222 LEU A O 1
ATOM 1420 N N . LEU A 1 223 ? 30.796 45.877 18.682 1.00 10.51 223 LEU A N 1
ATOM 1421 C CA . LEU A 1 223 ? 29.578 46.104 17.898 1.00 11.13 223 LEU A CA 1
ATOM 1422 C C . LEU A 1 223 ? 29.573 45.260 16.629 1.00 11.78 223 LEU A C 1
ATOM 1423 O O . LEU A 1 223 ? 30.591 45.146 15.935 1.00 12.23 223 LEU A O 1
ATOM 1428 N N . TYR A 1 224 ? 28.412 44.699 16.328 1.00 10.72 224 TYR A N 1
ATOM 1429 C CA . TYR A 1 224 ? 28.243 43.819 15.194 1.00 10.39 224 TYR A CA 1
ATOM 1430 C C . TYR A 1 224 ? 26.785 43.878 14.728 1.00 9.25 224 TYR A C 1
ATOM 1431 O O . TYR A 1 224 ? 25.908 44.398 15.415 1.00 9.16 224 TYR A O 1
ATOM 1440 N N . SER A 1 225 ? 26.542 43.373 13.536 1.00 9.15 225 SER A N 1
ATOM 1441 C CA . SER A 1 225 ? 25.198 43.294 13.004 1.00 9.79 225 SER A CA 1
ATOM 1442 C C . SER A 1 225 ? 24.782 41.846 12.835 1.00 9.67 225 SER A C 1
ATOM 1443 O O . SER A 1 225 ? 25.605 40.981 12.536 1.00 11.21 225 SER A O 1
ATOM 1446 N N . ARG A 1 226 ? 23.502 41.587 13.089 1.00 9.81 226 ARG A N 1
ATOM 1447 C CA . ARG A 1 226 ? 22.946 40.257 13.049 1.00 11.36 226 ARG A CA 1
ATOM 1448 C C . ARG A 1 226 ? 21.468 40.294 12.603 1.00 11.51 226 ARG A C 1
ATOM 1449 O O . ARG A 1 226 ? 20.869 41.358 12.510 1.00 12.29 226 ARG A O 1
ATOM 1457 N N . PHE A 1 227 ? 20.932 39.107 12.370 1.00 12.70 227 PHE A N 1
ATOM 1458 C CA . PHE A 1 227 ? 19.538 38.887 12.011 1.00 14.30 227 PHE A CA 1
ATOM 1459 C C . PHE A 1 227 ? 18.909 37.929 13.012 1.00 16.67 227 PHE A C 1
ATOM 1460 O O . PHE A 1 227 ? 19.603 37.272 13.757 1.00 16.45 227 PHE A O 1
ATOM 1468 N N . ALA A 1 228 ? 17.585 37.854 13.014 1.00 19.58 228 ALA A N 1
ATOM 1469 C CA . ALA A 1 228 ? 16.874 36.924 13.904 1.00 21.96 228 ALA A CA 1
ATOM 1470 C C . ALA A 1 228 ? 17.309 35.494 13.634 1.00 24.67 228 ALA A C 1
ATOM 1471 O O . ALA A 1 228 ? 17.578 35.125 12.502 1.00 23.89 228 ALA A O 1
ATOM 1473 N N . GLU A 1 229 ? 17.376 34.693 14.694 1.00 29.19 229 GLU A N 1
ATOM 1474 C CA . GLU A 1 229 ? 17.623 33.273 14.536 1.00 32.92 229 GLU A CA 1
ATOM 1475 C C . GLU A 1 229 ? 16.334 32.740 13.846 1.00 35.35 229 GLU A C 1
ATOM 1476 O O . GLU A 1 229 ? 15.225 32.847 14.420 1.00 35.92 229 GLU A O 1
ATOM 1482 N N . PRO A 1 230 ? 16.472 32.232 12.611 1.00 37.78 230 PRO A N 1
ATOM 1483 C CA . PRO A 1 230 ? 15.321 31.812 11.795 1.00 38.93 230 PRO A CA 1
ATOM 1484 C C . PRO A 1 230 ? 14.701 30.492 12.273 1.00 39.73 230 PRO A C 1
ATOM 1485 O O . PRO A 1 230 ? 15.235 29.931 13.244 1.00 40.31 230 PRO A O 1
ATOM 1489 N N . LEU A 1 239 ? 15.731 35.256 5.098 1.00 33.40 239 LEU A N 1
ATOM 1490 C CA . LEU A 1 239 ? 15.323 36.464 4.405 1.00 32.69 239 LEU A CA 1
ATOM 1491 C C . LEU A 1 239 ? 16.160 37.569 5.070 1.00 30.77 239 LEU A C 1
ATOM 1492 O O . LEU A 1 239 ? 16.256 37.650 6.306 1.00 30.96 239 LEU A O 1
ATOM 1497 N N . ASN A 1 240 ? 16.846 38.368 4.267 1.00 28.76 240 ASN A N 1
ATOM 1498 C CA . ASN A 1 240 ? 17.695 39.427 4.834 1.00 27.68 240 ASN A CA 1
ATOM 1499 C C . ASN A 1 240 ? 16.893 40.630 5.280 1.00 23.71 240 ASN A C 1
ATOM 1500 O O . ASN A 1 240 ? 17.205 41.750 4.875 1.00 24.44 240 ASN A O 1
ATOM 1505 N N . TYR A 1 241 ? 15.877 40.407 6.120 1.00 20.48 241 TYR A N 1
ATOM 1506 C CA . TYR A 1 241 ? 15.148 41.530 6.756 1.00 17.44 241 TYR A CA 1
ATOM 1507 C C . TYR A 1 241 ? 15.493 41.802 8.217 1.00 16.19 241 TYR A C 1
ATOM 1508 O O . TYR A 1 241 ? 15.835 40.913 8.987 1.00 15.25 241 TYR A O 1
ATOM 1517 N N . ASN A 1 242 ? 15.338 43.065 8.594 1.00 13.48 242 ASN A N 1
ATOM 1518 C CA . ASN A 1 242 ? 15.437 43.488 9.980 1.00 12.75 242 ASN A CA 1
ATOM 1519 C C . ASN A 1 242 ? 16.814 43.275 10.612 1.00 11.76 242 ASN A C 1
ATOM 1520 O O . ASN A 1 242 ? 16.934 42.948 11.794 1.00 11.87 242 ASN A O 1
ATOM 1525 N N . GLN A 1 243 ? 17.849 43.522 9.827 1.00 9.85 243 GLN A N 1
ATOM 1526 C CA . GLN A 1 243 ? 19.175 43.513 10.373 1.00 10.18 243 GLN A CA 1
ATOM 1527 C C . GLN A 1 243 ? 19.286 44.518 11.550 1.00 10.18 243 GLN A C 1
ATOM 1528 O O . GLN A 1 243 ? 18.745 45.640 11.511 1.00 10.94 243 GLN A O 1
ATOM 1534 N N . THR A 1 244 ? 19.941 44.113 12.614 1.00 9.72 244 THR A N 1
ATOM 1535 C CA . THR A 1 244 ? 20.072 44.957 13.821 1.00 11.18 244 THR A CA 1
ATOM 1536 C C . THR A 1 244 ? 21.511 45.004 14.343 1.00 11.34 244 THR A C 1
ATOM 1537 O O . THR A 1 244 ? 22.243 44.055 14.189 1.00 11.15 244 THR A O 1
ATOM 1541 N N . VAL A 1 245 ? 21.897 46.147 14.894 1.00 10.35 245 VAL A N 1
ATOM 1542 C CA . VAL A 1 245 ? 23.222 46.366 15.472 1.00 10.24 245 VAL A CA 1
ATOM 1543 C C . VAL A 1 245 ? 23.106 46.099 16.976 1.00 10.30 245 VAL A C 1
ATOM 1544 O O . VAL A 1 245 ? 22.184 46.603 17.595 1.00 10.05 245 VAL A O 1
ATOM 1548 N N . TRP A 1 246 ? 23.992 45.243 17.495 1.00 10.26 246 TRP A N 1
ATOM 1549 C CA . TRP A 1 246 ? 24.106 44.868 18.910 1.00 10.23 246 TRP A CA 1
ATOM 1550 C C . TRP A 1 246 ? 25.519 45.075 19.442 1.00 11.07 246 TRP A C 1
ATOM 1551 O O . TRP A 1 246 ? 26.485 45.167 18.660 1.00 9.45 246 TRP A O 1
ATOM 1562 N N . LEU A 1 247 ? 25.624 45.085 20.777 1.00 11.03 247 LEU A N 1
ATOM 1563 C CA . LEU A 1 247 ? 26.885 45.245 21.499 1.00 11.46 247 LEU A CA 1
ATOM 1564 C C . LEU A 1 247 ? 27.080 43.975 22.304 1.00 11.61 247 LEU A C 1
ATOM 1565 O O . LEU A 1 247 ? 26.233 43.594 23.121 1.00 10.33 247 LEU A O 1
ATOM 1570 N N . HIS A 1 248 ? 28.208 43.324 22.081 1.00 10.85 248 HIS A N 1
ATOM 1571 C CA . HIS A 1 248 ? 28.591 42.190 22.892 1.00 11.86 248 HIS A CA 1
ATOM 1572 C C . HIS A 1 248 ? 29.653 42.588 23.915 1.00 12.91 248 HIS A C 1
ATOM 1573 O O . HIS A 1 248 ? 30.720 43.104 23.544 1.00 12.09 248 HIS A O 1
ATOM 1580 N N . ARG A 1 249 ? 29.406 42.248 25.176 1.00 14.36 249 ARG A N 1
ATOM 1581 C CA . ARG A 1 249 ? 30.421 42.436 26.231 1.00 17.11 249 ARG A CA 1
ATOM 1582 C C . ARG A 1 249 ? 31.221 41.174 26.497 1.00 16.67 249 ARG A C 1
ATOM 1583 O O . ARG A 1 249 ? 30.685 40.104 26.676 1.00 16.09 249 ARG A O 1
ATOM 1591 N N . LEU A 1 250 ? 32.532 41.293 26.462 1.00 17.53 250 LEU A N 1
ATOM 1592 C CA . LEU A 1 250 ? 33.356 40.10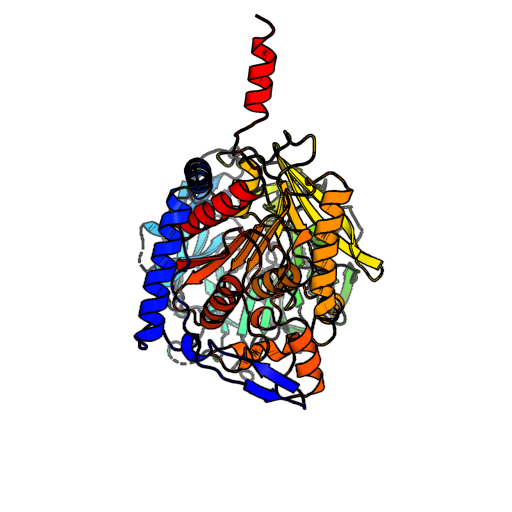5 26.419 1.00 18.90 250 LEU A CA 1
ATOM 1593 C C . LEU A 1 250 ? 33.228 39.417 27.771 1.00 19.04 250 LEU A C 1
ATOM 1594 O O . LEU A 1 250 ? 33.142 40.093 28.768 1.00 18.70 250 LEU A O 1
ATOM 1599 N N . GLY A 1 251 ? 33.188 38.088 27.783 1.00 19.34 251 GLY A N 1
ATOM 1600 C CA . GLY A 1 251 ? 32.983 37.302 29.000 1.00 19.73 251 GLY A CA 1
ATOM 1601 C C . GLY A 1 251 ? 31.539 37.051 29.402 1.00 19.65 251 GLY A C 1
ATOM 1602 O O . GLY A 1 251 ? 31.250 36.569 30.499 1.00 19.79 251 GLY A O 1
ATOM 1603 N N . THR A 1 252 ? 30.604 37.438 28.551 1.00 18.84 252 THR A N 1
ATOM 1604 C CA . THR A 1 252 ? 29.208 37.152 28.798 1.00 17.89 252 THR A CA 1
ATOM 1605 C C . THR A 1 252 ? 28.670 36.362 27.612 1.00 16.61 252 THR A C 1
ATOM 1606 O O . THR A 1 252 ? 29.285 36.339 26.550 1.00 15.25 252 THR A O 1
ATOM 1610 N N . PRO A 1 253 ? 27.548 35.693 27.797 1.00 14.63 253 PRO A N 1
ATOM 1611 C CA . PRO A 1 253 ? 26.903 35.008 26.687 1.00 14.95 253 PRO A CA 1
ATOM 1612 C C . PRO A 1 253 ? 26.281 36.020 25.735 1.00 13.98 253 PRO A C 1
ATOM 1613 O O . PRO A 1 253 ? 25.961 37.167 26.104 1.00 12.46 253 PRO A O 1
ATOM 1617 N N . GLN A 1 254 ? 26.105 35.573 24.500 1.00 13.58 254 GLN A N 1
ATOM 1618 C CA . GLN A 1 254 ? 25.461 36.417 23.493 1.00 13.65 254 GLN A CA 1
ATOM 1619 C C . GLN A 1 254 ? 24.064 36.827 23.924 1.00 12.18 254 GLN A C 1
ATOM 1620 O O . GLN A 1 254 ? 23.569 37.901 23.530 1.00 12.08 254 GLN A O 1
ATOM 1626 N N . SER A 1 255 ? 23.390 35.969 24.710 1.00 12.75 255 SER A N 1
ATOM 1627 C CA . SER A 1 255 ? 22.060 36.328 25.192 1.00 13.60 255 SER A CA 1
ATOM 1628 C C . SER A 1 255 ? 22.046 37.573 26.116 1.00 13.18 255 SER A C 1
ATOM 1629 O O . SER A 1 255 ? 20.983 38.143 26.350 1.00 13.48 255 SER A O 1
ATOM 1632 N N . ALA A 1 256 ? 23.204 37.990 26.622 1.00 12.83 256 ALA A N 1
ATOM 1633 C CA . ALA A 1 256 ? 23.278 39.197 27.428 1.00 13.35 256 ALA A CA 1
ATOM 1634 C C . ALA A 1 256 ? 23.498 40.462 26.590 1.00 13.90 256 ALA A C 1
ATOM 1635 O O . ALA A 1 256 ? 23.502 41.572 27.122 1.00 14.01 256 ALA A O 1
ATOM 1637 N N . ASP A 1 257 ? 23.650 40.298 25.273 1.00 13.39 257 ASP A N 1
ATOM 1638 C CA . ASP A 1 257 ? 23.977 41.435 24.418 1.00 13.83 257 ASP A CA 1
ATOM 1639 C C . ASP A 1 257 ? 22.883 42.478 24.448 1.00 14.14 257 ASP A C 1
ATOM 1640 O O . ASP A 1 257 ? 21.703 42.174 24.667 1.00 13.67 257 ASP A O 1
ATOM 1645 N N . GLN A 1 258 ? 23.278 43.703 24.149 1.00 14.80 258 GLN A N 1
ATOM 1646 C CA . GLN A 1 258 ? 22.437 44.880 24.236 1.00 16.06 258 GLN A CA 1
ATOM 1647 C C . GLN A 1 258 ? 22.133 45.386 22.783 1.00 15.11 258 GLN A C 1
ATOM 1648 O O . GLN A 1 258 ? 23.068 45.619 22.048 1.00 13.36 258 GLN A O 1
ATOM 1654 N N . PRO A 1 259 ? 20.876 45.579 22.408 1.00 15.56 259 PRO A N 1
ATOM 1655 C CA . PRO A 1 259 ? 20.508 46.144 21.111 1.00 15.43 259 PRO A CA 1
ATOM 1656 C C . PRO A 1 259 ? 20.944 47.606 21.006 1.00 15.15 259 PRO A C 1
ATOM 1657 O O . PRO A 1 259 ? 20.818 48.355 21.963 1.00 15.50 259 PRO A O 1
ATOM 1661 N N . VAL A 1 260 ? 21.500 48.001 19.871 1.00 13.88 260 VAL A N 1
ATOM 1662 C CA . VAL A 1 260 ? 21.978 49.374 19.668 1.00 12.82 260 VAL A CA 1
ATOM 1663 C C . VAL A 1 260 ? 21.172 50.116 18.637 1.00 13.30 260 VAL A C 1
ATOM 1664 O O . VAL A 1 260 ? 20.814 51.276 18.852 1.00 13.66 260 VAL A O 1
ATOM 1668 N N . PHE A 1 261 ? 20.863 49.459 17.511 1.00 11.77 261 PHE A N 1
ATOM 1669 C CA . PHE A 1 261 ? 20.145 50.135 16.429 1.00 12.19 261 PHE A CA 1
ATOM 1670 C C . PHE A 1 261 ? 19.366 49.178 15.543 1.00 11.75 261 PHE A C 1
ATOM 1671 O O . PHE A 1 261 ? 19.873 48.116 15.163 1.00 11.10 261 PHE A O 1
ATOM 1679 N N . ALA A 1 262 ? 18.153 49.605 15.219 1.00 12.03 262 ALA A N 1
ATOM 1680 C CA . ALA A 1 262 ? 17.284 48.939 14.271 1.00 12.31 262 ALA A CA 1
ATOM 1681 C C . ALA A 1 262 ? 16.387 49.961 13.583 1.00 12.40 262 ALA A C 1
ATOM 1682 O O . ALA A 1 262 ? 16.170 51.048 14.130 1.00 12.10 262 ALA A O 1
ATOM 1684 N N . THR A 1 263 ? 15.848 49.596 12.412 1.00 11.79 263 THR A N 1
ATOM 1685 C CA . THR A 1 263 ? 14.805 50.387 11.734 1.00 12.70 263 THR A CA 1
ATOM 1686 C C . THR A 1 263 ? 13.567 49.531 11.509 1.00 13.19 263 THR A C 1
ATOM 1687 O O . THR A 1 263 ? 13.398 48.957 10.444 1.00 10.66 263 THR A O 1
ATOM 1691 N N . PRO A 1 264 ? 12.690 49.481 12.500 1.00 14.00 264 PRO A N 1
ATOM 1692 C CA . PRO A 1 264 ? 11.538 48.564 12.457 1.00 14.50 264 PRO A CA 1
ATOM 1693 C C . PRO A 1 264 ? 10.401 48.908 11.446 1.00 14.45 264 PRO A C 1
ATOM 1694 O O . PRO A 1 264 ? 9.458 48.115 11.315 1.00 16.61 264 PRO A O 1
ATOM 1698 N N . GLU A 1 265 ? 10.464 50.047 10.780 1.00 13.00 265 GLU A N 1
ATOM 1699 C CA . GLU A 1 265 ? 9.559 50.372 9.704 1.00 13.51 265 GLU A CA 1
ATOM 1700 C C . GLU A 1 265 ? 10.226 50.206 8.323 1.00 13.17 265 GLU A C 1
ATOM 1701 O O . GLU A 1 265 ? 9.571 50.347 7.278 1.00 12.61 265 GLU A O 1
ATOM 1707 N N . LEU A 1 266 ? 11.500 49.831 8.332 1.00 11.27 266 LEU A N 1
ATOM 1708 C CA . LEU A 1 266 ? 12.311 49.683 7.111 1.00 11.50 266 LEU A CA 1
ATOM 1709 C C . LEU A 1 266 ? 13.020 48.330 7.107 1.00 10.40 266 LEU A C 1
ATOM 1710 O O . LEU A 1 266 ? 14.231 48.241 7.370 1.00 10.66 266 LEU A O 1
ATOM 1715 N N . PRO A 1 267 ? 12.286 47.271 6.787 1.00 10.60 267 PRO A N 1
ATOM 1716 C CA . PRO A 1 267 ? 12.823 45.918 6.924 1.00 11.41 267 PRO A CA 1
ATOM 1717 C C . PRO A 1 267 ? 13.957 45.550 5.992 1.00 11.88 267 PRO A C 1
ATOM 1718 O O . PRO A 1 267 ? 14.706 44.649 6.350 1.00 11.68 267 PRO A O 1
ATOM 1722 N N . LYS A 1 268 ? 14.045 46.173 4.821 1.00 11.84 268 LYS A N 1
ATOM 1723 C CA . LYS A 1 268 ? 15.094 45.862 3.847 1.00 12.45 268 LYS A CA 1
ATOM 1724 C C . LYS A 1 268 ? 16.383 46.663 4.068 1.00 13.31 268 LYS A C 1
ATOM 1725 O O . LYS A 1 268 ? 17.401 46.428 3.426 1.00 12.45 268 LYS A O 1
ATOM 1731 N N . ARG A 1 269 ? 16.346 47.597 5.012 1.00 12.26 269 ARG A N 1
ATOM 1732 C CA . ARG A 1 269 ? 17.523 48.419 5.334 1.00 13.55 269 ARG A CA 1
ATOM 1733 C C . ARG A 1 269 ? 18.569 47.592 6.092 1.00 13.21 269 ARG A C 1
ATOM 1734 O O . ARG A 1 269 ? 18.239 46.907 7.065 1.00 13.35 269 ARG A O 1
ATOM 1742 N N . GLY A 1 270 ? 19.809 47.623 5.603 1.00 13.04 270 GLY A N 1
ATOM 1743 C CA . GLY A 1 270 ? 20.964 47.035 6.244 1.00 12.27 270 GLY A CA 1
ATOM 1744 C C . GLY A 1 270 ? 21.740 48.077 7.048 1.00 12.72 270 GLY A C 1
ATOM 1745 O O . GLY A 1 270 ? 21.692 49.270 6.728 1.00 13.87 270 GLY A O 1
ATOM 1746 N N . HIS A 1 271 ? 22.471 47.656 8.075 1.00 12.11 271 HIS A N 1
ATOM 1747 C CA . HIS A 1 271 ? 23.108 48.598 8.996 1.00 12.93 271 HIS A CA 1
ATOM 1748 C C . HIS A 1 271 ? 24.443 48.012 9.391 1.00 12.59 271 HIS A C 1
ATOM 1749 O O . HIS A 1 271 ? 24.531 46.816 9.799 1.00 11.32 271 HIS A O 1
ATOM 1756 N N . GLY A 1 272 ? 25.482 48.824 9.198 1.00 12.28 272 GLY A N 1
ATOM 1757 C CA . GLY A 1 272 ? 26.841 48.449 9.610 1.00 13.48 272 GLY A CA 1
ATOM 1758 C C . GLY A 1 272 ? 27.344 49.510 10.597 1.00 13.42 272 GLY A C 1
ATOM 1759 O O . GLY A 1 272 ? 27.033 50.720 10.470 1.00 14.23 272 GLY A O 1
ATOM 1760 N N . ALA A 1 273 ? 28.104 49.084 11.594 1.00 11.66 273 ALA A N 1
ATOM 1761 C CA . ALA A 1 273 ? 28.555 49.988 12.652 1.00 12.37 273 ALA A CA 1
ATOM 1762 C C . ALA A 1 273 ? 30.077 50.102 12.666 1.00 12.22 273 ALA A C 1
ATOM 1763 O O . ALA A 1 273 ? 30.757 49.097 12.530 1.00 10.94 273 ALA A O 1
ATOM 1765 N N . SER A 1 274 ? 30.565 51.304 12.857 1.00 10.62 274 SER A N 1
ATOM 1766 C CA . SER A 1 274 ? 31.974 51.611 13.034 1.00 12.35 274 SER A CA 1
ATOM 1767 C C . SER A 1 274 ? 32.110 52.480 14.267 1.00 12.59 274 SER A C 1
ATOM 1768 O O . SER A 1 274 ? 31.113 52.999 14.754 1.00 12.74 274 SER A O 1
ATOM 1771 N N . VAL A 1 275 ? 33.342 52.617 14.761 1.00 11.88 275 VAL A N 1
ATOM 1772 C CA . VAL A 1 275 ? 33.662 53.447 15.924 1.00 12.21 275 VAL A CA 1
ATOM 1773 C C . VAL A 1 275 ? 34.873 54.230 15.533 1.00 11.77 275 VAL A C 1
ATOM 1774 O O . VAL A 1 275 ? 35.813 53.716 14.908 1.00 12.21 275 VAL A O 1
ATOM 1778 N N . SER A 1 276 ? 34.856 55.496 15.861 1.00 11.70 276 SER A N 1
ATOM 1779 C CA . SER A 1 276 ? 36.015 56.327 15.618 1.00 12.74 276 SER A CA 1
ATOM 1780 C C . SER A 1 276 ? 37.230 55.791 16.405 1.00 14.41 276 SER A C 1
ATOM 1781 O O . SER A 1 276 ? 37.079 55.106 17.433 1.00 14.66 276 SER A O 1
ATOM 1784 N N . SER A 1 277 ? 38.426 56.072 15.884 1.00 15.55 277 SER A N 1
ATOM 1785 C CA . SER A 1 277 ? 39.644 55.484 16.429 1.00 16.51 277 SER A CA 1
ATOM 1786 C C . SER A 1 277 ? 39.943 55.846 17.887 1.00 16.62 277 SER A C 1
ATOM 1787 O O . SER A 1 277 ? 40.552 55.037 18.577 1.00 17.95 277 SER A O 1
ATOM 1790 N N . ASP A 1 278 ? 39.477 57.003 18.362 1.00 16.02 278 ASP A N 1
ATOM 1791 C CA . ASP A 1 278 ? 39.659 57.390 19.746 1.00 16.36 278 ASP A CA 1
ATOM 1792 C C . ASP A 1 278 ? 38.469 56.975 20.607 1.00 15.50 278 ASP A C 1
ATOM 1793 O O . ASP A 1 278 ? 38.383 57.319 21.765 1.00 16.07 278 ASP A O 1
ATOM 1798 N N . GLY A 1 279 ? 37.524 56.269 20.011 1.00 14.72 279 GLY A N 1
ATOM 1799 C CA . GLY A 1 279 ? 36.474 55.603 20.733 1.00 14.81 279 GLY A CA 1
ATOM 1800 C C . GLY A 1 279 ? 35.294 56.493 21.092 1.00 14.86 279 GLY A C 1
ATOM 1801 O O . GLY A 1 279 ? 34.393 56.054 21.814 1.00 14.62 279 GLY A O 1
ATOM 1802 N N . ARG A 1 280 ? 35.270 57.697 20.536 1.00 14.22 280 ARG A N 1
ATOM 1803 C CA . ARG A 1 280 ? 34.321 58.724 20.946 1.00 14.52 280 ARG A CA 1
ATOM 1804 C C . ARG A 1 280 ? 32.932 58.680 20.306 1.00 12.63 280 ARG A C 1
ATOM 1805 O O . ARG A 1 280 ? 31.976 59.216 20.887 1.00 12.32 280 ARG A O 1
ATOM 1813 N N . TRP A 1 281 ? 32.839 58.132 19.102 1.00 11.85 281 TRP A N 1
ATOM 1814 C CA . TRP A 1 281 ? 31.599 58.104 18.316 1.00 11.31 281 TRP A CA 1
ATOM 1815 C C . TRP A 1 281 ? 31.369 56.742 17.662 1.00 12.58 281 TRP A C 1
ATOM 1816 O O . TRP A 1 281 ? 32.294 56.170 17.052 1.00 10.49 281 TRP A O 1
ATOM 1827 N N . VAL A 1 282 ? 30.138 56.245 17.802 1.00 11.12 282 VAL A N 1
ATOM 1828 C CA . VAL A 1 282 ? 29.612 55.143 16.963 1.00 10.35 282 VAL A CA 1
ATOM 1829 C C . VAL A 1 282 ? 28.971 55.774 15.734 1.00 11.41 282 VAL A C 1
ATOM 1830 O O . VAL A 1 282 ? 28.257 56.772 15.841 1.00 10.86 282 VAL A O 1
ATOM 1834 N N . VAL A 1 283 ? 29.255 55.210 14.564 1.00 9.32 283 VAL A N 1
ATOM 1835 C CA . VAL A 1 283 ? 28.713 55.675 13.310 1.00 10.59 283 VAL A CA 1
ATOM 1836 C C . VAL A 1 283 ? 28.097 54.489 12.604 1.00 11.87 283 VAL A C 1
ATOM 1837 O O . VAL A 1 283 ? 28.744 53.434 12.355 1.00 11.41 283 VAL A O 1
ATOM 1841 N N . ILE A 1 284 ? 26.825 54.632 12.307 1.00 11.43 284 ILE A N 1
ATOM 1842 C CA . ILE A 1 284 ? 26.089 53.556 11.660 1.00 11.29 284 ILE A CA 1
ATOM 1843 C C . ILE A 1 284 ? 25.729 54.019 10.241 1.00 12.09 284 ILE A C 1
ATOM 1844 O O . ILE A 1 284 ? 25.095 55.049 10.048 1.00 12.49 284 ILE A O 1
ATOM 1849 N N . THR A 1 285 ? 26.161 53.208 9.284 1.00 11.55 285 THR A N 1
ATOM 1850 C CA . THR A 1 285 ? 25.909 53.370 7.859 1.00 13.15 285 THR A CA 1
ATOM 1851 C C . THR A 1 285 ? 24.842 52.390 7.440 1.00 12.19 285 THR A C 1
ATOM 1852 O O . THR A 1 285 ? 24.967 51.179 7.682 1.00 13.91 285 THR A O 1
ATOM 1856 N N . SER A 1 286 ? 23.851 52.879 6.701 1.00 12.64 286 SER A N 1
ATOM 1857 C CA . SER A 1 286 ? 22.718 52.065 6.339 1.00 13.34 286 SER A CA 1
ATOM 1858 C C . SER A 1 286 ? 22.358 52.252 4.859 1.00 13.77 286 SER A C 1
ATOM 1859 O O . SER A 1 286 ? 22.339 53.372 4.327 1.00 13.40 286 SER A O 1
ATOM 1862 N N . SER A 1 287 ? 22.045 51.140 4.220 1.00 14.19 287 SER A N 1
ATOM 1863 C CA . SER A 1 287 ? 21.670 51.143 2.809 1.00 15.47 287 SER A CA 1
ATOM 1864 C C . SER A 1 287 ? 20.647 50.073 2.511 1.00 17.19 287 SER A C 1
ATOM 1865 O O . SER A 1 287 ? 20.362 49.210 3.342 1.00 14.96 287 SER A O 1
ATOM 1868 N N . GLU A 1 288 ? 20.133 50.109 1.285 1.00 18.78 288 GLU A N 1
ATOM 1869 C CA . GLU A 1 288 ? 19.151 49.173 0.842 1.00 22.28 288 GLU A CA 1
ATOM 1870 C C . GLU A 1 288 ? 19.369 48.963 -0.637 1.00 25.20 288 GLU A C 1
ATOM 1871 O O . GLU A 1 288 ? 19.416 49.942 -1.364 1.00 24.62 288 GLU A O 1
ATOM 1877 N N . GLY A 1 289 ? 19.547 47.726 -1.073 1.00 28.73 289 GLY A N 1
ATOM 1878 C CA . GLY A 1 289 ? 19.420 47.388 -2.498 1.00 31.68 289 GLY A CA 1
ATOM 1879 C C . GLY A 1 289 ? 20.423 47.942 -3.526 1.00 34.53 289 GLY A C 1
ATOM 1880 O O . GLY A 1 289 ? 20.009 48.596 -4.505 1.00 36.93 289 GLY A O 1
ATOM 1881 N N . THR A 1 290 ? 21.717 47.653 -3.354 1.00 36.95 290 THR A N 1
ATOM 1882 C CA . THR A 1 290 ? 22.821 48.021 -4.331 1.00 37.21 290 THR A CA 1
ATOM 1883 C C . THR A 1 290 ? 22.949 49.465 -4.919 1.00 37.49 290 THR A C 1
ATOM 1884 O O . THR A 1 290 ? 23.957 49.746 -5.571 1.00 38.24 290 THR A O 1
ATOM 1888 N N . ASP A 1 291 ? 21.990 50.373 -4.750 1.00 36.99 291 ASP A N 1
ATOM 1889 C CA . ASP A 1 291 ? 22.270 51.778 -5.108 1.00 36.55 291 ASP A CA 1
ATOM 1890 C C . ASP A 1 291 ? 23.345 52.283 -4.125 1.00 34.18 291 ASP A C 1
ATOM 1891 O O . ASP A 1 291 ? 23.245 52.026 -2.920 1.00 33.10 291 ASP A O 1
ATOM 1896 N N . PRO A 1 292 ? 24.373 52.962 -4.636 1.00 31.32 292 PRO A N 1
ATOM 1897 C CA . PRO A 1 292 ? 25.505 53.400 -3.810 1.00 29.16 292 PRO A CA 1
ATOM 1898 C C . PRO A 1 292 ? 25.199 54.701 -3.044 1.00 26.46 292 PRO A C 1
ATOM 1899 O O . PRO A 1 292 ? 25.881 55.731 -3.261 1.00 25.81 292 PRO A O 1
ATOM 1903 N N . VAL A 1 293 ? 24.158 54.658 -2.201 1.00 21.68 293 VAL A N 1
ATOM 1904 C CA . VAL A 1 293 ? 23.744 55.760 -1.353 1.00 19.74 293 VAL A CA 1
ATOM 1905 C C . VAL A 1 293 ? 23.434 55.218 0.052 1.00 18.58 293 VAL A C 1
ATOM 1906 O O . VAL A 1 293 ? 23.124 54.046 0.212 1.00 17.84 293 VAL A O 1
ATOM 1910 N N . ASN A 1 294 ? 23.522 56.077 1.057 1.00 15.06 294 ASN A N 1
ATOM 1911 C CA . ASN A 1 294 ? 23.360 55.621 2.429 1.00 14.68 294 ASN A CA 1
ATOM 1912 C C . ASN A 1 294 ? 22.967 56.703 3.393 1.00 14.53 294 ASN A C 1
ATOM 1913 O O . ASN A 1 294 ? 23.215 57.883 3.146 1.00 15.17 294 ASN A O 1
ATOM 1918 N N . THR A 1 295 ? 22.353 56.283 4.501 1.00 14.15 295 THR A N 1
ATOM 1919 C CA . THR A 1 295 ? 22.081 57.133 5.619 1.00 12.13 295 THR A CA 1
ATOM 1920 C C . THR A 1 295 ? 23.193 56.999 6.624 1.00 11.72 295 THR A C 1
ATOM 1921 O O . THR A 1 295 ? 24.026 56.105 6.526 1.00 10.68 295 THR A O 1
ATOM 1925 N N . VAL A 1 296 ? 23.193 57.918 7.591 1.00 9.70 296 VAL A N 1
ATOM 1926 C CA . VAL A 1 296 ? 24.196 57.924 8.645 1.00 10.92 296 VAL A CA 1
ATOM 1927 C C . VAL A 1 296 ? 23.515 58.273 9.934 1.00 11.05 296 VAL A C 1
ATOM 1928 O O . VAL A 1 296 ? 22.799 59.315 9.989 1.00 12.13 296 VAL A O 1
ATOM 1932 N N . HIS A 1 297 ? 23.678 57.414 10.949 1.00 10.73 297 HIS A N 1
ATOM 1933 C CA . HIS A 1 297 ? 23.303 57.709 12.311 1.00 11.30 297 HIS A CA 1
ATOM 1934 C C . HIS A 1 297 ? 24.548 57.711 13.214 1.00 11.86 297 HIS A C 1
ATOM 1935 O O . HIS A 1 297 ? 25.529 57.000 12.922 1.00 10.56 297 HIS A O 1
ATOM 1942 N N . VAL A 1 298 ? 24.537 58.533 14.266 1.00 11.46 298 VAL A N 1
ATOM 1943 C CA . VAL A 1 298 ? 25.696 58.626 15.166 1.00 12.47 298 VAL A CA 1
ATOM 1944 C C . VAL A 1 298 ? 25.254 58.523 16.624 1.00 13.56 298 VAL A C 1
ATOM 1945 O O . VAL A 1 298 ? 24.116 58.814 16.949 1.00 14.09 298 VAL A O 1
ATOM 1949 N N . ALA A 1 299 ? 26.160 58.077 17.482 1.00 12.14 299 ALA A N 1
ATOM 1950 C CA . ALA A 1 299 ? 25.904 58.035 18.902 1.00 12.08 299 ALA A CA 1
ATOM 1951 C C . ALA A 1 299 ? 27.169 58.354 19.609 1.00 11.61 299 ALA A C 1
ATOM 1952 O O . ALA A 1 299 ? 28.211 57.768 19.356 1.00 9.48 299 ALA A O 1
ATOM 1954 N N . ARG A 1 300 ? 27.064 59.275 20.541 1.00 11.26 300 ARG A N 1
ATOM 1955 C CA . ARG A 1 300 ? 28.174 59.640 21.415 1.00 12.99 300 ARG A CA 1
ATOM 1956 C C . ARG A 1 300 ? 28.505 58.546 22.458 1.00 13.35 300 ARG A C 1
ATOM 1957 O O . ARG A 1 300 ? 27.628 58.029 23.164 1.00 14.87 300 ARG A O 1
ATOM 1965 N N . VAL A 1 301 ? 29.787 58.234 22.590 1.00 13.87 301 VAL A N 1
ATOM 1966 C CA . VAL A 1 301 ? 30.268 57.296 23.607 1.00 14.83 301 VAL A CA 1
ATOM 1967 C C . VAL A 1 301 ? 30.923 58.116 24.732 1.00 14.87 301 VAL A C 1
ATOM 1968 O O . VAL A 1 301 ? 31.784 58.952 24.486 1.00 14.96 301 VAL A O 1
ATOM 1972 N N . THR A 1 302 ? 30.420 57.942 25.938 1.00 15.66 302 THR A N 1
ATOM 1973 C CA . THR A 1 302 ? 30.917 58.651 27.132 1.00 17.35 302 THR A CA 1
ATOM 1974 C C . THR A 1 302 ? 31.109 57.581 28.181 1.00 17.54 302 THR A C 1
ATOM 1975 O O . THR A 1 302 ? 30.138 56.919 28.551 1.00 17.11 302 THR A O 1
ATOM 1979 N N . ASN A 1 303 ? 32.343 57.397 28.634 1.00 20.34 303 ASN A N 1
ATOM 1980 C CA . ASN A 1 303 ? 32.670 56.458 29.735 1.00 21.17 303 ASN A CA 1
ATOM 1981 C C . ASN A 1 303 ? 32.266 55.014 29.434 1.00 20.44 303 ASN A C 1
ATOM 1982 O O . ASN A 1 303 ? 31.751 54.331 30.283 1.00 19.50 303 ASN A O 1
ATOM 1987 N N . GLY A 1 304 ? 32.465 54.584 28.196 1.00 19.88 304 GLY A N 1
ATOM 1988 C CA . GLY A 1 304 ? 32.166 53.231 27.789 1.00 19.48 304 GLY A CA 1
ATOM 1989 C C . GLY A 1 304 ? 30.719 52.959 27.451 1.00 19.30 304 GLY A C 1
ATOM 1990 O O . GLY A 1 304 ? 30.385 51.815 27.098 1.00 20.67 304 GLY A O 1
ATOM 1991 N N . LYS A 1 305 ? 29.861 53.972 27.572 1.00 19.02 305 LYS A N 1
ATOM 1992 C CA . LYS A 1 305 ? 28.418 53.834 27.387 1.00 19.17 305 LYS A CA 1
ATOM 1993 C C . LYS A 1 305 ? 27.968 54.573 26.130 1.00 17.92 305 LYS A C 1
ATOM 1994 O O . LYS A 1 305 ? 28.320 55.710 25.899 1.00 15.46 305 LYS A O 1
ATOM 2000 N N . ILE A 1 306 ? 27.176 53.897 25.318 1.00 17.43 306 ILE A N 1
ATOM 2001 C CA . ILE A 1 306 ? 26.677 54.472 24.063 1.00 16.64 306 ILE A CA 1
ATOM 2002 C C . ILE A 1 306 ? 25.450 55.312 24.320 1.00 15.32 306 ILE A C 1
ATOM 2003 O O . ILE A 1 306 ? 24.456 54.839 24.857 1.00 16.16 306 ILE A O 1
ATOM 2008 N N . GLY A 1 307 ? 25.475 56.562 23.898 1.00 15.12 307 GLY A N 1
ATOM 2009 C CA . GLY A 1 307 ? 24.350 57.437 24.093 1.00 14.76 307 GLY A CA 1
ATOM 2010 C C . GLY A 1 307 ? 23.243 57.205 23.069 1.00 15.46 307 GLY A C 1
ATOM 2011 O O . GLY A 1 307 ? 23.272 56.250 22.287 1.00 14.83 307 GLY A O 1
ATOM 2012 N N . PRO A 1 308 ? 22.249 58.077 23.072 1.00 16.97 308 PRO A N 1
ATOM 2013 C CA . PRO A 1 308 ? 21.138 57.965 22.117 1.00 17.09 308 PRO A CA 1
ATOM 2014 C C . PRO A 1 308 ? 21.650 58.024 20.672 1.00 17.41 308 PRO A C 1
ATOM 2015 O O . PRO A 1 308 ? 22.562 58.783 20.378 1.00 17.64 308 PRO A O 1
ATOM 2019 N N . VAL A 1 309 ? 21.079 57.204 19.800 1.00 18.00 309 VAL A N 1
ATOM 2020 C CA . VAL A 1 309 ? 21.434 57.152 18.367 1.00 17.57 309 VAL A CA 1
ATOM 2021 C C . VAL A 1 309 ? 20.606 58.202 17.642 1.00 18.27 309 VAL A C 1
ATOM 2022 O O . VAL A 1 309 ? 19.354 58.200 17.770 1.00 17.54 309 VAL A O 1
ATOM 2026 N N . THR A 1 310 ? 21.262 59.148 16.962 1.00 17.72 310 THR A N 1
ATOM 2027 C CA . THR A 1 310 ? 20.541 60.203 16.219 1.00 19.13 310 THR A CA 1
ATOM 2028 C C . THR A 1 310 ? 20.912 60.195 14.775 1.00 17.56 310 THR A C 1
ATOM 2029 O O . THR A 1 310 ? 22.010 59.821 14.402 1.00 16.28 310 THR A O 1
ATOM 2033 N N . ALA A 1 311 ? 19.998 60.663 13.949 1.00 17.95 311 ALA A N 1
ATOM 2034 C CA . ALA A 1 311 ? 20.175 60.664 12.521 1.00 16.98 311 ALA A CA 1
ATOM 2035 C C . ALA A 1 311 ? 21.029 61.848 12.136 1.00 18.34 311 ALA A C 1
ATOM 2036 O O . ALA A 1 311 ? 20.708 62.963 12.499 1.00 18.42 311 ALA A O 1
ATOM 2038 N N . LEU A 1 312 ? 22.108 61.624 11.402 1.00 17.39 312 LEU A N 1
ATOM 2039 C CA . LEU A 1 312 ? 22.895 62.750 10.887 1.00 16.61 312 LEU A CA 1
ATOM 2040 C C . LEU A 1 312 ? 22.521 63.018 9.428 1.00 16.03 312 LEU A C 1
ATOM 2041 O O . LEU A 1 312 ? 22.374 64.132 9.033 1.00 14.48 312 LEU A O 1
ATOM 2046 N N . ILE A 1 313 ? 22.442 61.972 8.621 1.00 14.93 313 ILE A N 1
ATOM 2047 C CA . ILE A 1 313 ? 21.990 62.038 7.230 1.00 15.93 313 ILE A CA 1
ATOM 2048 C C . ILE A 1 313 ? 20.787 61.092 7.184 1.00 15.86 313 ILE A C 1
ATOM 2049 O O . ILE A 1 313 ? 20.949 59.895 7.129 1.00 14.09 313 ILE A O 1
ATOM 2054 N N . PRO A 1 314 ? 19.580 61.614 7.344 1.00 17.37 314 PRO A N 1
ATOM 2055 C CA . PRO A 1 314 ? 18.409 60.738 7.525 1.00 18.00 314 PRO A CA 1
ATOM 2056 C C . PRO A 1 314 ? 17.830 60.090 6.262 1.00 18.91 314 PRO A C 1
ATOM 2057 O O . PRO A 1 314 ? 17.064 59.120 6.386 1.00 19.62 314 PRO A O 1
ATOM 2061 N N . ASP A 1 315 ? 18.112 60.622 5.094 1.00 19.52 315 ASP A N 1
ATOM 2062 C CA . ASP A 1 315 ? 17.484 60.125 3.862 1.00 21.58 315 ASP A CA 1
ATOM 2063 C C . ASP A 1 315 ? 18.508 59.447 2.963 1.00 21.18 315 ASP A C 1
ATOM 2064 O O . ASP A 1 315 ? 19.709 59.716 3.035 1.00 21.41 315 ASP A O 1
ATOM 2069 N N . LEU A 1 316 ? 18.021 58.572 2.098 1.00 21.50 316 LEU A N 1
ATOM 2070 C CA . LEU A 1 316 ? 18.860 57.890 1.130 1.00 21.26 316 LEU A CA 1
ATOM 2071 C C . LEU A 1 316 ? 18.906 58.687 -0.132 1.00 21.45 316 LEU A C 1
ATOM 2072 O O . LEU A 1 316 ? 18.004 58.555 -0.967 1.00 21.79 316 LEU A O 1
ATOM 2077 N N . LYS A 1 317 ? 19.940 59.514 -0.280 1.00 20.03 317 LYS A N 1
ATOM 2078 C CA . LYS A 1 317 ? 20.083 60.471 -1.374 1.00 20.77 317 LYS A CA 1
ATOM 2079 C C . LYS A 1 317 ? 21.484 60.438 -1.986 1.00 18.81 317 LYS A C 1
ATOM 2080 O O . LYS A 1 317 ? 21.646 60.613 -3.188 1.00 17.33 317 LYS A O 1
ATOM 2086 N N . ALA A 1 318 ? 22.490 60.201 -1.159 1.00 17.16 318 ALA A N 1
ATOM 2087 C CA . ALA A 1 318 ? 23.892 60.238 -1.585 1.00 16.31 318 ALA A CA 1
ATOM 2088 C C . ALA A 1 318 ? 24.783 59.266 -0.806 1.00 16.64 318 ALA A C 1
ATOM 2089 O O . ALA A 1 318 ? 24.396 58.798 0.260 1.00 16.01 318 ALA A O 1
ATOM 2091 N N . GLN A 1 319 ? 25.956 58.962 -1.374 1.00 15.70 319 GLN A N 1
ATOM 2092 C CA . GLN A 1 319 ? 27.055 58.301 -0.693 1.00 15.95 319 GLN A CA 1
ATOM 2093 C C . GLN A 1 319 ? 27.655 59.182 0.421 1.00 13.95 319 GLN A C 1
ATOM 2094 O O . GLN A 1 319 ? 27.981 60.315 0.214 1.00 15.55 319 GLN A O 1
ATOM 2100 N N . TRP A 1 320 ? 27.779 58.627 1.613 1.00 13.66 320 TRP A N 1
ATOM 2101 C CA . TRP A 1 320 ? 28.449 59.224 2.770 1.00 12.74 320 TRP A CA 1
ATOM 2102 C C . TRP A 1 320 ? 29.258 58.123 3.441 1.00 13.75 320 TRP A C 1
ATOM 2103 O O . TRP A 1 320 ? 28.713 57.386 4.269 1.00 15.00 320 TRP A O 1
ATOM 2114 N N . ASP A 1 321 ? 30.520 57.986 3.052 1.00 13.14 321 ASP A N 1
ATOM 2115 C CA . ASP A 1 321 ? 31.390 56.903 3.528 1.00 14.05 321 ASP A CA 1
ATOM 2116 C C . ASP A 1 321 ? 32.222 57.463 4.710 1.00 14.09 321 ASP A C 1
ATOM 2117 O O . ASP A 1 321 ? 32.960 58.444 4.532 1.00 10.80 321 ASP A O 1
ATOM 2122 N N . PHE A 1 322 ? 32.104 56.838 5.867 1.00 13.63 322 PHE A N 1
ATOM 2123 C CA . PHE A 1 322 ? 32.785 57.323 7.080 1.00 13.95 322 PHE A CA 1
ATOM 2124 C C . PHE A 1 322 ? 34.271 57.033 6.980 1.00 13.10 322 PHE A C 1
ATOM 2125 O O . PHE A 1 322 ? 34.652 55.944 6.690 1.00 12.37 322 PHE A O 1
ATOM 2133 N N . VAL A 1 323 ? 35.089 58.047 7.228 1.00 12.23 323 VAL A N 1
ATOM 2134 C CA . VAL A 1 323 ? 36.547 57.887 7.205 1.00 11.40 323 VAL A CA 1
ATOM 2135 C C . VAL A 1 323 ? 37.032 57.579 8.616 1.00 11.48 323 VAL A C 1
ATOM 2136 O O . VAL A 1 323 ? 37.437 56.447 8.886 1.00 10.93 323 VAL A O 1
ATOM 2140 N N . ASP A 1 324 ? 36.981 58.572 9.503 1.00 11.00 324 ASP A N 1
ATOM 2141 C CA . ASP A 1 324 ? 37.310 58.416 10.905 1.00 11.69 324 ASP A CA 1
ATOM 2142 C C . ASP A 1 324 ? 36.848 59.675 11.632 1.00 11.93 324 ASP A C 1
ATOM 2143 O O . ASP A 1 324 ? 36.352 60.626 11.007 1.00 10.86 324 ASP A O 1
ATOM 2148 N N . GLY A 1 325 ? 36.993 59.665 12.952 1.00 12.47 325 GLY A N 1
ATOM 2149 C CA . GLY A 1 325 ? 36.719 60.813 13.791 1.00 12.89 325 GLY A CA 1
ATOM 2150 C C . GLY A 1 325 ? 37.917 61.134 14.663 1.00 13.60 325 GLY A C 1
ATOM 2151 O O . GLY A 1 325 ? 38.713 60.266 14.957 1.00 13.52 325 GLY A O 1
ATOM 2152 N N . VAL A 1 326 ? 38.072 62.404 15.000 1.00 13.21 326 VAL A N 1
ATOM 2153 C CA . VAL A 1 326 ? 39.035 62.837 16.006 1.00 14.66 326 VAL A CA 1
ATOM 2154 C C . VAL A 1 326 ? 38.253 63.776 16.880 1.00 13.65 326 VAL A C 1
ATOM 2155 O O . VAL A 1 326 ? 37.718 64.782 16.399 1.00 13.23 326 VAL A O 1
ATOM 2159 N N . GLY A 1 327 ? 38.123 63.432 18.155 1.00 14.48 327 GLY A N 1
ATOM 2160 C CA . GLY A 1 327 ? 37.398 64.310 19.072 1.00 14.35 327 GLY A CA 1
ATOM 2161 C C . GLY A 1 327 ? 35.921 64.304 18.683 1.00 14.19 327 GLY A C 1
ATOM 2162 O O . GLY A 1 327 ? 35.341 63.244 18.487 1.00 13.58 327 GLY A O 1
ATOM 2163 N N . ASP A 1 328 ? 35.311 65.473 18.523 1.00 13.03 328 ASP A N 1
ATOM 2164 C CA . ASP A 1 328 ? 33.899 65.529 18.138 1.00 14.45 328 ASP A CA 1
ATOM 2165 C C . ASP A 1 328 ? 33.729 65.941 16.686 1.00 13.31 328 ASP A C 1
ATOM 2166 O O . ASP A 1 328 ? 32.717 66.519 16.292 1.00 14.02 328 ASP A O 1
ATOM 2171 N N . GLN A 1 329 ? 34.762 65.669 15.893 1.00 12.96 329 GLN A N 1
ATOM 2172 C CA . GLN A 1 329 ? 34.713 65.874 14.451 1.00 13.18 329 GLN A CA 1
ATOM 2173 C C . GLN A 1 329 ? 34.846 64.540 13.728 1.00 12.13 329 GLN A C 1
ATOM 2174 O O . GLN A 1 329 ? 35.700 63.739 14.053 1.00 12.85 329 GLN A O 1
ATOM 2180 N N . LEU A 1 330 ? 34.013 64.346 12.722 1.00 11.45 330 LEU A N 1
ATOM 2181 C CA . LEU A 1 330 ? 34.007 63.173 11.877 1.00 11.50 330 LEU A CA 1
ATOM 2182 C C . LEU A 1 330 ? 34.254 63.582 10.418 1.00 12.32 330 LEU A C 1
ATOM 2183 O O . LEU A 1 330 ? 33.778 64.605 9.968 1.00 12.63 330 LEU A O 1
ATOM 2188 N N . TRP A 1 331 ? 34.928 62.745 9.643 1.00 11.61 331 TRP A N 1
ATOM 2189 C CA . TRP A 1 331 ? 35.132 63.029 8.229 1.00 11.28 331 TRP A CA 1
ATOM 2190 C C . TRP A 1 331 ? 34.470 61.931 7.404 1.00 11.89 331 TRP A C 1
ATOM 2191 O O . TRP A 1 331 ? 34.549 60.780 7.757 1.00 11.68 331 TRP A O 1
ATOM 2202 N N . PHE A 1 332 ? 33.872 62.320 6.285 1.00 12.16 332 PHE A N 1
ATOM 2203 C CA . PHE A 1 332 ? 33.195 61.440 5.363 1.00 12.13 332 PHE A CA 1
ATOM 2204 C C . PHE A 1 332 ? 33.614 61.751 3.921 1.00 12.03 332 PHE A C 1
ATOM 2205 O O . PHE A 1 332 ? 33.924 62.888 3.564 1.00 13.64 332 PHE A O 1
ATOM 2213 N N . VAL A 1 333 ? 33.599 60.744 3.071 1.00 12.75 333 VAL A N 1
ATOM 2214 C CA . VAL A 1 333 ? 33.673 60.962 1.621 1.00 12.64 333 VAL A CA 1
ATOM 2215 C C . VAL A 1 333 ? 32.216 61.059 1.184 1.00 13.59 333 VAL A C 1
ATOM 2216 O O . VAL A 1 333 ? 31.477 60.091 1.316 1.00 14.95 333 VAL A O 1
ATOM 2220 N N . SER A 1 334 ? 31.838 62.208 0.626 1.00 12.92 334 SER A N 1
ATOM 2221 C CA . SER A 1 334 ? 30.471 62.474 0.252 1.00 12.56 334 SER A CA 1
ATOM 2222 C C . SER A 1 334 ? 30.292 62.620 -1.248 1.00 12.49 334 SER A C 1
ATOM 2223 O O . SER A 1 334 ? 31.073 63.287 -1.918 1.00 9.76 334 SER A O 1
ATOM 2226 N N . GLY A 1 335 ? 29.187 62.043 -1.734 1.00 12.62 335 GLY A N 1
ATOM 2227 C CA . GLY A 1 335 ? 28.708 62.179 -3.103 1.00 13.13 335 GLY A CA 1
ATOM 2228 C C . GLY A 1 335 ? 27.599 63.224 -3.268 1.00 15.06 335 GLY A C 1
ATOM 2229 O O . GLY A 1 335 ? 27.059 63.417 -4.378 1.00 14.24 335 GLY A O 1
ATOM 2230 N N . ASP A 1 336 ? 27.263 63.936 -2.189 1.00 16.68 336 ASP A N 1
ATOM 2231 C CA . ASP A 1 336 ? 26.100 64.845 -2.182 1.00 16.79 336 ASP A CA 1
ATOM 2232 C C . ASP A 1 336 ? 26.388 66.074 -3.025 1.00 17.69 336 ASP A C 1
ATOM 2233 O O . ASP A 1 336 ? 27.244 66.895 -2.664 1.00 17.18 336 ASP A O 1
ATOM 2238 N N . GLY A 1 337 ? 25.722 66.153 -4.176 1.00 17.87 337 GLY A N 1
ATOM 2239 C CA . GLY A 1 337 ? 25.969 67.219 -5.146 1.00 18.28 337 GLY A CA 1
ATOM 2240 C C . GLY A 1 337 ? 27.329 67.101 -5.829 1.00 18.34 337 GLY A C 1
ATOM 2241 O O . GLY A 1 337 ? 27.819 68.066 -6.408 1.00 19.96 337 GLY A O 1
ATOM 2242 N N . ALA A 1 338 ? 27.931 65.922 -5.786 1.00 17.15 338 ALA A N 1
ATOM 2243 C CA . ALA A 1 338 ? 29.335 65.723 -6.210 1.00 16.69 338 ALA A CA 1
ATOM 2244 C C . ALA A 1 338 ? 29.528 64.344 -6.790 1.00 15.99 338 ALA A C 1
ATOM 2245 O O . ALA A 1 338 ? 29.948 63.413 -6.101 1.00 15.51 338 ALA A O 1
ATOM 2247 N N . PRO A 1 339 ? 29.265 64.188 -8.073 1.00 15.65 339 PRO A N 1
ATOM 2248 C CA . PRO A 1 339 ? 29.480 62.875 -8.691 1.00 15.94 339 PRO A CA 1
ATOM 2249 C C . PRO A 1 339 ? 30.896 62.298 -8.523 1.00 15.08 339 PRO A C 1
ATOM 2250 O O . PRO A 1 339 ? 31.034 61.073 -8.430 1.00 14.64 339 PRO A O 1
ATOM 2254 N N . LEU A 1 340 ? 31.914 63.151 -8.502 1.00 13.03 340 LEU A N 1
ATOM 2255 C CA . LEU A 1 340 ? 33.319 62.730 -8.322 1.00 12.54 340 LEU A CA 1
ATOM 2256 C C . LEU A 1 340 ? 33.793 62.755 -6.863 1.00 11.34 340 LEU A C 1
ATOM 2257 O O . LEU A 1 340 ? 34.969 62.502 -6.576 1.00 9.63 340 LEU A O 1
ATOM 2262 N N . LYS A 1 341 ? 32.876 63.112 -5.978 1.00 11.20 341 LYS A N 1
ATOM 2263 C CA . LYS A 1 341 ? 32.983 63.039 -4.506 1.00 11.88 341 LYS A CA 1
ATOM 2264 C C . LYS A 1 341 ? 33.815 64.181 -3.929 1.00 10.95 341 LYS A C 1
ATOM 2265 O O . LYS A 1 341 ? 34.546 64.837 -4.651 1.00 11.24 341 LYS A O 1
ATOM 2271 N N . LYS A 1 342 ? 33.624 64.407 -2.636 1.00 10.82 342 LYS A N 1
ATOM 2272 C CA . LYS A 1 342 ? 34.248 65.468 -1.865 1.00 9.69 342 LYS A CA 1
ATOM 2273 C C . LYS A 1 342 ? 34.432 64.991 -0.416 1.00 9.96 342 LYS A C 1
ATOM 2274 O O . LYS A 1 342 ? 33.922 63.965 -0.006 1.00 10.40 342 LYS A O 1
ATOM 2280 N N . ILE A 1 343 ? 35.220 65.702 0.350 1.00 9.05 343 ILE A N 1
ATOM 2281 C CA . ILE A 1 343 ? 35.424 65.392 1.755 1.00 8.88 343 ILE A CA 1
ATOM 2282 C C . ILE A 1 343 ? 34.712 66.408 2.639 1.00 10.24 343 ILE A C 1
ATOM 2283 O O . ILE A 1 343 ? 34.986 67.600 2.560 1.00 9.93 343 ILE A O 1
ATOM 2288 N N . VAL A 1 344 ? 33.839 65.897 3.482 1.00 10.31 344 VAL A N 1
ATOM 2289 C CA . VAL A 1 344 ? 33.041 66.687 4.410 1.00 10.80 344 VAL A CA 1
ATOM 2290 C C . VAL A 1 344 ? 33.424 66.368 5.863 1.00 10.70 344 VAL A C 1
ATOM 2291 O O . VAL A 1 344 ? 33.486 65.203 6.285 1.00 11.78 344 VAL A O 1
ATOM 2295 N N . ARG A 1 345 ? 33.648 67.433 6.607 1.00 10.60 345 ARG A N 1
ATOM 2296 C CA . ARG A 1 345 ? 33.881 67.358 8.059 1.00 10.69 345 ARG A CA 1
ATOM 2297 C C . ARG A 1 345 ? 32.622 67.704 8.791 1.00 11.46 345 ARG A C 1
ATOM 2298 O O . ARG A 1 345 ? 32.032 68.745 8.549 1.00 8.88 345 ARG A O 1
ATOM 2306 N N . VAL A 1 346 ? 32.155 66.819 9.646 1.00 11.17 346 VAL A N 1
ATOM 2307 C CA . VAL A 1 346 ? 30.986 67.131 10.474 1.00 11.03 346 VAL A CA 1
ATOM 2308 C C . VAL A 1 346 ? 31.439 67.356 11.914 1.00 12.37 346 VAL A C 1
ATOM 2309 O O . VAL A 1 346 ? 32.082 66.497 12.510 1.00 12.73 346 VAL A O 1
ATOM 2313 N N . ASP A 1 347 ? 31.146 68.524 12.456 1.00 11.23 347 ASP A N 1
ATOM 2314 C CA . ASP A 1 347 ? 31.466 68.879 13.848 1.00 12.06 347 ASP A CA 1
ATOM 2315 C C . ASP A 1 347 ? 30.232 68.695 14.708 1.00 12.09 347 ASP A C 1
ATOM 2316 O O . ASP A 1 347 ? 29.166 69.255 14.421 1.00 10.88 347 ASP A O 1
ATOM 2321 N N . LEU A 1 348 ? 30.353 67.835 15.713 1.00 12.31 348 LEU A N 1
ATOM 2322 C CA . LEU A 1 348 ? 29.248 67.531 16.593 1.00 13.27 348 LEU A CA 1
ATOM 2323 C C . LEU A 1 348 ? 29.406 68.098 17.987 1.00 13.62 348 LEU A C 1
ATOM 2324 O O . LEU A 1 348 ? 28.730 67.634 18.892 1.00 14.30 348 LEU A O 1
ATOM 2329 N N . SER A 1 349 ? 30.317 69.046 18.183 1.00 13.55 349 SER A N 1
ATOM 2330 C CA . SER A 1 349 ? 30.502 69.632 19.505 1.00 14.91 349 SER A CA 1
ATOM 2331 C C . SER A 1 349 ? 29.397 70.615 19.876 1.00 15.24 349 SER A C 1
ATOM 2332 O O . SER A 1 349 ? 29.155 70.827 21.040 1.00 14.82 349 SER A O 1
ATOM 2335 N N . GLY A 1 350 ? 28.696 71.158 18.888 1.00 15.89 350 GLY A N 1
ATOM 2336 C CA . GLY A 1 350 ? 27.643 72.145 19.106 1.00 16.37 350 GLY A CA 1
ATOM 2337 C C . GLY A 1 350 ? 26.320 71.466 19.357 1.00 16.45 350 GLY A C 1
ATOM 2338 O O . GLY A 1 350 ? 26.250 70.258 19.361 1.00 16.32 350 GLY A O 1
ATOM 2339 N N . SER A 1 351 ? 25.267 72.236 19.581 1.00 16.96 351 SER A N 1
ATOM 2340 C CA . SER A 1 351 ? 23.925 71.676 19.747 1.00 18.33 351 SER A CA 1
ATOM 2341 C C . SER A 1 351 ? 23.382 71.048 18.467 1.00 18.76 351 SER A C 1
ATOM 2342 O O . SER A 1 351 ? 22.626 70.124 18.563 1.00 18.74 351 SER A O 1
ATOM 2345 N N . THR A 1 352 ? 23.761 71.567 17.294 1.00 18.52 352 THR A N 1
ATOM 2346 C CA . THR A 1 352 ? 23.372 71.044 15.981 1.00 19.49 352 THR A CA 1
ATOM 2347 C C . THR A 1 352 ? 24.656 70.651 15.184 1.00 17.55 352 THR A C 1
ATOM 2348 O O . THR A 1 352 ? 25.644 71.383 15.240 1.00 16.12 352 THR A O 1
ATOM 2352 N N . PRO A 1 353 ? 24.655 69.528 14.471 1.00 18.13 353 PRO A N 1
ATOM 2353 C CA . PRO A 1 353 ? 25.802 69.185 13.613 1.00 17.28 353 PRO A CA 1
ATOM 2354 C C . PRO A 1 353 ? 26.116 70.315 12.616 1.00 16.42 353 PRO A C 1
ATOM 2355 O O . PRO A 1 353 ? 25.183 70.942 12.085 1.00 15.61 353 PRO A O 1
ATOM 2359 N N . ARG A 1 354 ? 27.405 70.603 12.422 1.00 15.42 354 ARG A N 1
ATOM 2360 C CA . ARG A 1 354 ? 27.869 71.572 11.436 1.00 15.53 354 ARG A CA 1
ATOM 2361 C C . ARG A 1 354 ? 28.628 70.844 10.343 1.00 14.42 354 ARG A C 1
ATOM 2362 O O . ARG A 1 354 ? 29.552 70.079 10.666 1.00 12.32 354 ARG A O 1
ATOM 2370 N N . PHE A 1 355 ? 28.260 71.077 9.073 1.00 12.72 355 PHE A N 1
ATOM 2371 C CA . PHE A 1 355 ? 28.887 70.398 7.923 1.00 13.60 355 PHE A CA 1
ATOM 2372 C C . PHE A 1 355 ? 29.802 71.396 7.254 1.00 13.27 355 PHE A C 1
ATOM 2373 O O . PHE A 1 355 ? 29.401 72.543 7.034 1.00 11.33 355 PHE A O 1
ATOM 2381 N N . ASP A 1 356 ? 31.037 70.992 6.982 1.00 12.43 356 ASP A N 1
ATOM 2382 C CA . ASP A 1 356 ? 31.996 71.845 6.265 1.00 13.35 356 ASP A CA 1
ATOM 2383 C C . ASP A 1 356 ? 32.659 70.982 5.181 1.00 12.55 356 ASP A C 1
ATOM 2384 O O . ASP A 1 356 ? 33.205 69.949 5.490 1.00 11.39 356 ASP A O 1
ATOM 2389 N N . THR A 1 357 ? 32.608 71.410 3.923 1.00 12.34 357 THR A N 1
ATOM 2390 C CA . THR A 1 357 ? 33.315 70.704 2.870 1.00 13.63 357 THR A CA 1
ATOM 2391 C C . THR A 1 357 ? 34.759 71.133 2.953 1.00 13.32 357 THR A C 1
ATOM 2392 O O . THR A 1 357 ? 35.044 72.243 2.707 1.00 14.79 357 THR A O 1
ATOM 2396 N N . VAL A 1 358 ? 35.657 70.269 3.412 1.00 12.08 358 VAL A N 1
ATOM 2397 C CA . VAL A 1 358 ? 37.039 70.696 3.620 1.00 12.14 358 VAL A CA 1
ATOM 2398 C C . VAL A 1 358 ? 37.906 70.459 2.391 1.00 11.67 358 VAL A C 1
ATOM 2399 O O . VAL A 1 358 ? 38.933 71.127 2.188 1.00 12.86 358 VAL A O 1
ATOM 2403 N N . VAL A 1 359 ? 37.489 69.519 1.556 1.00 11.36 359 VAL A N 1
ATOM 2404 C CA . VAL A 1 359 ? 38.128 69.303 0.249 1.00 11.31 359 VAL A CA 1
ATOM 2405 C C . VAL A 1 359 ? 36.995 69.195 -0.748 1.00 11.41 359 VAL A C 1
ATOM 2406 O O . VAL A 1 359 ? 36.252 68.194 -0.727 1.00 10.99 359 VAL A O 1
ATOM 2410 N N . PRO A 1 360 ? 36.859 70.193 -1.618 1.00 11.69 360 PRO A N 1
ATOM 2411 C CA . PRO A 1 360 ? 35.744 70.218 -2.543 1.00 12.83 360 PRO A CA 1
ATOM 2412 C C . PRO A 1 360 ? 35.967 69.230 -3.665 1.00 12.92 360 PRO A C 1
ATOM 2413 O O . PRO A 1 360 ? 37.088 68.736 -3.836 1.00 12.85 360 PRO A O 1
ATOM 2417 N N . GLU A 1 361 ? 34.882 68.932 -4.365 1.00 12.73 361 GLU A N 1
ATOM 2418 C CA . GLU A 1 361 ? 34.930 68.102 -5.541 1.00 14.82 361 GLU A CA 1
ATOM 2419 C C . GLU A 1 361 ? 35.997 68.619 -6.476 1.00 14.61 361 GLU A C 1
ATOM 2420 O O . GLU A 1 361 ? 36.092 69.816 -6.731 1.00 13.82 361 GLU A O 1
ATOM 2426 N N . SER A 1 362 ? 36.852 67.725 -6.967 1.00 14.72 362 SER A N 1
ATOM 2427 C CA . SER A 1 362 ? 37.803 68.134 -8.013 1.00 14.94 362 SER A CA 1
ATOM 2428 C C . SER A 1 362 ? 37.407 67.625 -9.413 1.00 14.55 362 SER A C 1
ATOM 2429 O O . SER A 1 362 ? 36.327 67.066 -9.592 1.00 14.74 362 SER A O 1
ATOM 2432 N N . LYS A 1 363 ? 38.298 67.818 -10.363 1.00 14.87 363 LYS A N 1
ATOM 2433 C CA . LYS A 1 363 ? 38.170 67.267 -11.707 1.00 16.21 363 LYS A CA 1
ATOM 2434 C C . LYS A 1 363 ? 38.401 65.764 -11.763 1.00 14.71 363 LYS A C 1
ATOM 2435 O O . LYS A 1 363 ? 38.032 65.112 -12.747 1.00 15.04 363 LYS A O 1
ATOM 2441 N N . ASP A 1 364 ? 39.020 65.226 -10.721 1.00 13.56 364 ASP A N 1
ATOM 2442 C CA . ASP A 1 364 ? 39.395 63.794 -10.660 1.00 12.70 364 ASP A CA 1
ATOM 2443 C C . ASP A 1 364 ? 38.471 63.045 -9.729 1.00 11.26 364 ASP A C 1
ATOM 2444 O O . ASP A 1 364 ? 38.034 63.593 -8.690 1.00 11.78 364 ASP A O 1
ATOM 2449 N N . ASN A 1 365 ? 38.195 61.780 -10.072 1.00 10.89 365 ASN A N 1
ATOM 2450 C CA . ASN A 1 365 ? 37.390 60.921 -9.258 1.00 11.30 365 ASN A CA 1
ATOM 2451 C C . ASN A 1 365 ? 38.105 60.583 -7.953 1.00 10.69 365 ASN A C 1
ATOM 2452 O O . ASN A 1 365 ? 39.251 60.090 -7.960 1.00 10.08 365 ASN A O 1
ATOM 2457 N N . LEU A 1 366 ? 37.430 60.839 -6.837 1.00 10.93 366 LEU A N 1
ATOM 2458 C CA . LEU A 1 366 ? 37.960 60.467 -5.517 1.00 11.25 366 LEU A CA 1
ATOM 2459 C C . LEU A 1 366 ? 37.488 59.067 -5.141 1.00 13.28 366 LEU A C 1
ATOM 2460 O O . LEU A 1 366 ? 36.311 58.848 -4.849 1.00 12.94 366 LEU A O 1
ATOM 2465 N N . GLU A 1 367 ? 38.447 58.173 -5.052 1.00 15.11 367 GLU A N 1
ATOM 2466 C CA . GLU A 1 367 ? 38.219 56.771 -4.823 1.00 18.42 367 GLU A CA 1
ATOM 2467 C C . GLU A 1 367 ? 38.082 56.413 -3.321 1.00 18.36 367 GLU A C 1
ATOM 2468 O O . GLU A 1 367 ? 37.169 55.683 -2.953 1.00 18.83 367 GLU A O 1
ATOM 2474 N N . SER A 1 368 ? 38.936 56.973 -2.466 1.00 15.15 368 SER A N 1
ATOM 2475 C CA . SER A 1 368 ? 38.984 56.555 -1.053 1.00 16.11 368 SER A CA 1
ATOM 2476 C C . SER A 1 368 ? 39.812 57.586 -0.281 1.00 14.79 368 SER A C 1
ATOM 2477 O O . SER A 1 368 ? 40.624 58.324 -0.881 1.00 12.80 368 SER A O 1
ATOM 2480 N N . VAL A 1 369 ? 39.568 57.650 1.017 1.00 14.26 369 VAL A N 1
ATOM 2481 C CA . VAL A 1 369 ? 40.236 58.598 1.892 1.00 13.07 369 VAL A CA 1
ATOM 2482 C C . VAL A 1 369 ? 40.530 57.875 3.174 1.00 13.78 369 VAL A C 1
ATOM 2483 O O . VAL A 1 369 ? 39.720 57.097 3.608 1.00 13.98 369 VAL A O 1
ATOM 2487 N N . GLY A 1 370 ? 41.685 58.119 3.761 1.00 13.41 370 GLY A N 1
ATOM 2488 C CA . GLY A 1 370 ? 41.978 57.646 5.092 1.00 13.99 370 GLY A CA 1
ATOM 2489 C C . GLY A 1 370 ? 42.627 58.743 5.893 1.00 12.51 370 GLY A C 1
ATOM 2490 O O . GLY A 1 370 ? 43.170 59.707 5.342 1.00 13.13 370 GLY A O 1
ATOM 2491 N N . ILE A 1 371 ? 42.611 58.605 7.215 1.00 12.34 371 ILE A N 1
ATOM 2492 C CA . ILE A 1 371 ? 43.266 59.542 8.072 1.00 13.73 371 ILE A CA 1
ATOM 2493 C C . ILE A 1 371 ? 44.442 58.860 8.785 1.00 13.08 371 ILE A C 1
ATOM 2494 O O . ILE A 1 371 ? 44.299 57.741 9.290 1.00 13.90 371 ILE A O 1
ATOM 2499 N N . ALA A 1 372 ? 45.591 59.533 8.786 1.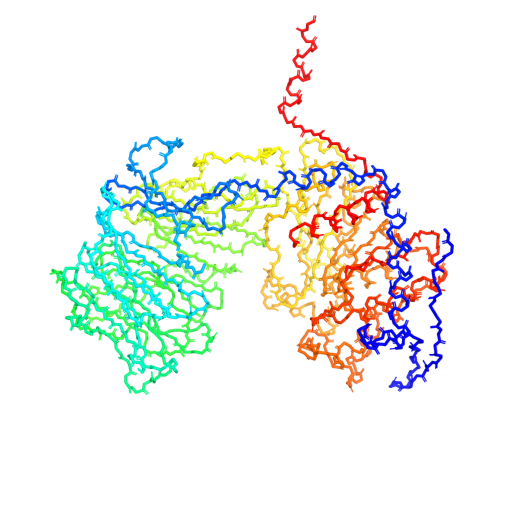00 12.95 372 ALA A N 1
ATOM 2500 C CA . ALA A 1 372 ? 46.773 59.041 9.509 1.00 13.86 372 ALA A CA 1
ATOM 2501 C C . ALA A 1 372 ? 47.638 60.198 9.950 1.00 13.56 372 ALA A C 1
ATOM 2502 O O . ALA A 1 372 ? 47.786 61.184 9.238 1.00 12.58 372 ALA A O 1
ATOM 2504 N N . GLY A 1 373 ? 48.217 60.084 11.149 1.00 14.90 373 GLY A N 1
ATOM 2505 C CA . GLY A 1 373 ? 49.059 61.140 11.665 1.00 16.99 373 GLY A CA 1
ATOM 2506 C C . GLY A 1 373 ? 48.097 62.291 11.940 1.00 18.23 373 GLY A C 1
ATOM 2507 O O . GLY A 1 373 ? 47.099 62.094 12.646 1.00 20.54 373 GLY A O 1
ATOM 2508 N N . ASN A 1 374 ? 48.311 63.440 11.322 1.00 19.70 374 ASN A N 1
ATOM 2509 C CA . ASN A 1 374 ? 47.375 64.567 11.500 1.00 21.56 374 ASN A CA 1
ATOM 2510 C C . ASN A 1 374 ? 46.779 64.995 10.180 1.00 19.72 374 ASN A C 1
ATOM 2511 O O . ASN A 1 374 ? 46.384 66.128 10.051 1.00 20.05 374 ASN A O 1
ATOM 2516 N N . ARG A 1 375 ? 46.644 64.050 9.246 1.00 17.94 375 ARG A N 1
ATOM 2517 C CA . ARG A 1 375 ? 46.326 64.366 7.869 1.00 15.98 375 ARG A CA 1
ATOM 2518 C C . ARG A 1 375 ? 45.309 63.450 7.221 1.00 14.80 375 ARG A C 1
ATOM 2519 O O . ARG A 1 375 ? 45.123 62.254 7.589 1.00 13.97 375 ARG A O 1
ATOM 2527 N N . LEU A 1 376 ? 44.644 64.012 6.220 1.00 12.30 376 LEU A N 1
ATOM 2528 C CA . LEU A 1 376 ? 43.821 63.261 5.291 1.00 12.57 376 LEU A CA 1
ATOM 2529 C C . LEU A 1 376 ? 44.662 62.848 4.108 1.00 11.78 376 LEU A C 1
ATOM 2530 O O . LEU A 1 376 ? 45.432 63.642 3.601 1.00 10.07 376 LEU A O 1
ATOM 2535 N N . PHE A 1 377 ? 44.508 61.612 3.686 1.00 10.68 377 PHE A N 1
ATOM 2536 C CA . PHE A 1 377 ? 45.142 61.100 2.454 1.00 10.78 377 PHE A CA 1
ATOM 2537 C C . PHE A 1 377 ? 44.046 60.661 1.488 1.00 11.08 377 PHE A C 1
ATOM 2538 O O . PHE A 1 377 ? 43.306 59.682 1.742 1.00 13.15 377 PHE A O 1
ATOM 2546 N N . ALA A 1 378 ? 43.990 61.318 0.342 1.00 10.04 378 ALA A N 1
ATOM 2547 C CA . ALA A 1 378 ? 42.866 61.196 -0.609 1.00 10.46 378 ALA A CA 1
ATOM 2548 C C . ALA A 1 378 ? 43.396 60.579 -1.896 1.00 11.02 378 ALA A C 1
ATOM 2549 O O . ALA A 1 378 ? 44.277 61.155 -2.515 1.00 10.85 378 ALA A O 1
ATOM 2551 N N . SER A 1 379 ? 42.910 59.375 -2.239 1.00 10.05 379 SER A N 1
ATOM 2552 C CA . SER A 1 379 ? 43.313 58.683 -3.436 1.00 11.14 379 SER A CA 1
ATOM 2553 C C . SER A 1 379 ? 42.390 58.995 -4.626 1.00 10.59 379 SER A C 1
ATOM 2554 O O . SER A 1 379 ? 41.214 58.608 -4.651 1.00 11.54 379 SER A O 1
ATOM 2557 N N . TYR A 1 380 ? 42.957 59.689 -5.598 1.00 9.19 380 TYR A N 1
ATOM 2558 C CA . TYR A 1 380 ? 42.270 60.137 -6.758 1.00 9.57 380 TYR A CA 1
ATOM 2559 C C . TYR A 1 380 ? 42.693 59.339 -7.972 1.00 10.23 380 TYR A C 1
ATOM 2560 O O . TYR A 1 380 ? 43.833 58.791 -8.033 1.00 11.46 380 TYR A O 1
ATOM 2569 N N . ILE A 1 381 ? 41.825 59.341 -8.982 1.00 10.98 381 ILE A N 1
ATOM 2570 C CA . ILE A 1 381 ? 42.213 58.872 -10.308 1.00 11.81 381 ILE A CA 1
ATOM 2571 C C . ILE A 1 381 ? 42.504 60.135 -11.129 1.00 11.87 381 ILE A C 1
ATOM 2572 O O . ILE A 1 381 ? 41.574 60.876 -11.498 1.00 11.59 381 ILE A O 1
ATOM 2577 N N . HIS A 1 382 ? 43.791 60.337 -11.372 1.00 12.60 382 HIS A N 1
ATOM 2578 C CA . HIS A 1 382 ? 44.359 61.452 -12.102 1.00 13.06 382 HIS A CA 1
ATOM 2579 C C . HIS A 1 382 ? 45.015 60.963 -13.411 1.00 13.20 382 HIS A C 1
ATOM 2580 O O . HIS A 1 382 ? 46.044 60.323 -13.400 1.00 12.12 382 HIS A O 1
ATOM 2587 N N . ASP A 1 383 ? 44.403 61.297 -14.532 1.00 12.92 383 ASP A N 1
ATOM 2588 C CA . ASP A 1 383 ? 44.826 60.791 -15.852 1.00 13.33 383 ASP A CA 1
ATOM 2589 C C . ASP A 1 383 ? 45.114 59.276 -15.844 1.00 11.88 383 ASP A C 1
ATOM 2590 O O . ASP A 1 383 ? 46.195 58.814 -16.217 1.00 11.46 383 ASP A O 1
ATOM 2595 N N . ALA A 1 384 ? 44.114 58.523 -15.424 1.00 11.24 384 ALA A N 1
ATOM 2596 C CA . ALA A 1 384 ? 44.097 57.056 -15.499 1.00 11.13 384 ALA A CA 1
ATOM 2597 C C . ALA A 1 384 ? 45.086 56.314 -14.616 1.00 11.40 384 ALA A C 1
ATOM 2598 O O . ALA A 1 384 ? 45.376 55.192 -14.886 1.00 13.10 384 ALA A O 1
ATOM 2600 N N . LYS A 1 385 ? 45.547 56.942 -13.539 1.00 10.97 385 LYS A N 1
ATOM 2601 C CA . LYS A 1 385 ? 46.472 56.345 -12.587 1.00 11.56 385 LYS A CA 1
ATOM 2602 C C . LYS A 1 385 ? 46.202 57.052 -11.246 1.00 11.63 385 LYS A C 1
ATOM 2603 O O . LYS A 1 385 ? 45.458 58.020 -11.178 1.00 12.29 385 LYS A O 1
ATOM 2609 N N . SER A 1 386 ? 46.805 56.575 -10.181 1.00 10.68 386 SER A N 1
ATOM 2610 C CA . SER A 1 386 ? 46.559 57.120 -8.865 1.00 11.47 386 SER A C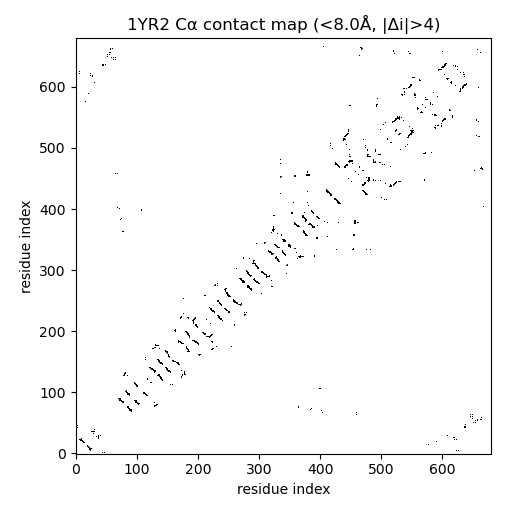A 1
ATOM 2611 C C . SER A 1 386 ? 47.396 58.382 -8.607 1.00 11.44 386 SER A C 1
ATOM 2612 O O . SER A 1 386 ? 48.544 58.463 -8.981 1.00 11.34 386 SER A O 1
ATOM 2615 N N . GLN A 1 387 ? 46.780 59.377 -7.969 1.00 11.92 387 GLN A N 1
ATOM 2616 C CA . GLN A 1 387 ? 47.463 60.459 -7.306 1.00 11.79 387 GLN A CA 1
ATOM 2617 C C . GLN A 1 387 ? 46.897 60.524 -5.888 1.00 11.77 387 GLN A C 1
ATOM 2618 O O . GLN A 1 387 ? 45.677 60.672 -5.726 1.00 11.29 387 GLN A O 1
ATOM 2624 N N . VAL A 1 388 ? 47.758 60.425 -4.870 1.00 11.29 388 VAL A N 1
ATOM 2625 C CA . VAL A 1 388 ? 47.324 60.467 -3.481 1.00 11.28 388 VAL A CA 1
ATOM 2626 C C . VAL A 1 388 ? 47.710 61.822 -2.924 1.00 11.78 388 VAL A C 1
ATOM 2627 O O . VAL A 1 388 ? 48.887 62.148 -2.829 1.00 12.67 388 VAL A O 1
ATOM 2631 N N . LEU A 1 389 ? 46.708 62.656 -2.630 1.00 11.81 389 LEU A N 1
ATOM 2632 C CA . LEU A 1 389 ? 46.934 63.973 -2.094 1.00 11.46 389 LEU A CA 1
ATOM 2633 C C . LEU A 1 389 ? 46.769 64.012 -0.585 1.00 11.24 389 LEU A C 1
ATOM 2634 O O . LEU A 1 389 ? 45.884 63.365 -0.013 1.00 10.84 389 LEU A O 1
ATOM 2639 N N . ALA A 1 390 ? 47.608 64.820 0.059 1.00 10.35 390 ALA A N 1
ATOM 2640 C CA . ALA A 1 390 ? 47.571 65.000 1.506 1.00 10.93 390 ALA A CA 1
ATOM 2641 C C . ALA A 1 390 ? 46.959 66.317 1.857 1.00 10.72 390 ALA A C 1
ATOM 2642 O O . ALA A 1 390 ? 47.145 67.333 1.156 1.00 10.62 390 ALA A O 1
ATOM 2644 N N . PHE A 1 391 ? 46.206 66.329 2.949 1.00 11.01 391 PHE A N 1
ATOM 2645 C CA . PHE A 1 391 ? 45.581 67.577 3.447 1.00 10.89 391 PHE A CA 1
ATOM 2646 C C . PHE A 1 391 ? 45.636 67.575 4.968 1.00 11.73 391 PHE A C 1
ATOM 2647 O O . PHE A 1 391 ? 45.569 66.508 5.585 1.00 12.94 391 PHE A O 1
ATOM 2655 N N . ASP A 1 392 ? 45.754 68.748 5.594 1.00 13.03 392 ASP A N 1
ATOM 2656 C CA . ASP A 1 392 ? 45.417 68.887 7.008 1.00 13.75 392 ASP A CA 1
ATOM 2657 C C . ASP A 1 392 ? 43.947 68.512 7.203 1.00 13.91 392 ASP A C 1
ATOM 2658 O O . ASP A 1 392 ? 43.167 68.566 6.292 1.00 12.26 392 ASP A O 1
ATOM 2663 N N . LEU A 1 393 ? 43.566 68.218 8.431 1.00 14.01 393 LEU A N 1
ATOM 2664 C CA . LEU A 1 393 ? 42.216 67.814 8.746 1.00 15.23 393 LEU A CA 1
ATOM 2665 C C . LEU A 1 393 ? 41.194 68.881 8.415 1.00 13.54 393 LEU A C 1
ATOM 2666 O O . LEU A 1 393 ? 40.035 68.559 8.135 1.00 13.36 393 LEU A O 1
ATOM 2671 N N . ASP A 1 394 ? 41.616 70.126 8.353 1.00 14.34 394 ASP A N 1
ATOM 2672 C CA . ASP A 1 394 ? 40.707 71.231 8.013 1.00 14.43 394 ASP A CA 1
ATOM 2673 C C . ASP A 1 394 ? 40.666 71.508 6.500 1.00 14.74 394 ASP A C 1
ATOM 2674 O O . ASP A 1 394 ? 39.989 72.442 6.036 1.00 15.62 394 ASP A O 1
ATOM 2679 N N . GLY A 1 395 ? 41.406 70.725 5.717 1.00 13.75 395 GLY A N 1
ATOM 2680 C CA . GLY A 1 395 ? 41.393 70.838 4.270 1.00 13.79 395 GLY A CA 1
ATOM 2681 C C . GLY A 1 395 ? 42.604 71.512 3.650 1.00 13.30 395 GLY A C 1
ATOM 2682 O O . GLY A 1 395 ? 42.712 71.604 2.425 1.00 14.27 395 GLY A O 1
ATOM 2683 N N . LYS A 1 396 ? 43.497 72.056 4.461 1.00 13.14 396 LYS A N 1
ATOM 2684 C CA . LYS A 1 396 ? 44.606 72.791 3.876 1.00 13.98 396 LYS A CA 1
ATOM 2685 C C . LYS A 1 396 ? 45.530 71.808 3.095 1.00 14.31 396 LYS A C 1
ATOM 2686 O O . LYS A 1 396 ? 45.993 70.832 3.657 1.00 12.73 396 LYS A O 1
ATOM 2692 N N . PRO A 1 397 ? 45.768 72.064 1.808 1.00 15.05 397 PRO A N 1
ATOM 2693 C CA . PRO A 1 397 ? 46.645 71.208 1.010 1.00 15.66 397 PRO A CA 1
ATOM 2694 C C . PRO A 1 397 ? 48.005 71.009 1.649 1.00 16.17 397 PRO A C 1
ATOM 2695 O O . PRO A 1 397 ? 48.564 71.927 2.228 1.00 15.68 397 PRO A O 1
ATOM 2699 N N . ALA A 1 398 ? 48.510 69.791 1.554 1.00 16.60 398 ALA A N 1
ATOM 2700 C CA . ALA A 1 398 ? 49.828 69.481 2.037 1.00 17.98 398 ALA A CA 1
ATOM 2701 C C . ALA A 1 398 ? 50.577 68.674 0.992 1.00 19.04 398 ALA A C 1
ATOM 2702 O O . ALA A 1 398 ? 51.409 67.911 1.363 1.00 22.45 398 ALA A O 1
ATOM 2704 N N . GLY A 1 399 ? 50.277 68.855 -0.292 1.00 18.62 399 GLY A N 1
ATOM 2705 C CA . GLY A 1 399 ? 51.018 68.266 -1.388 1.00 17.56 399 GLY A CA 1
ATOM 2706 C C . GLY A 1 399 ? 50.593 66.838 -1.745 1.00 18.25 399 GLY A C 1
ATOM 2707 O O . GLY A 1 399 ? 49.626 66.296 -1.198 1.00 17.60 399 GLY A O 1
ATOM 2708 N N . ALA A 1 400 ? 51.318 66.228 -2.671 1.00 17.19 400 ALA A N 1
ATOM 2709 C CA . ALA A 1 400 ? 51.042 64.854 -3.102 1.00 17.35 400 ALA A CA 1
ATOM 2710 C C . ALA A 1 400 ? 51.979 63.894 -2.376 1.00 16.88 400 ALA A C 1
ATOM 2711 O O . ALA A 1 400 ? 53.135 64.244 -2.057 1.00 16.35 400 ALA A O 1
ATOM 2713 N N . VAL A 1 401 ? 51.493 62.673 -2.145 1.00 15.24 401 VAL A N 1
ATOM 2714 C CA . VAL A 1 401 ? 52.331 61.594 -1.657 1.00 15.38 401 VAL A CA 1
ATOM 2715 C C . VAL A 1 401 ? 53.282 61.157 -2.769 1.00 16.09 401 VAL A C 1
ATOM 2716 O O . VAL A 1 401 ? 52.853 60.905 -3.885 1.00 16.52 401 VAL A O 1
ATOM 2720 N N . SER A 1 402 ? 54.575 61.062 -2.454 1.00 17.14 402 SER A N 1
ATOM 2721 C CA . SER A 1 402 ? 55.567 60.499 -3.358 1.00 17.28 402 SER A CA 1
ATOM 2722 C C . SER A 1 402 ? 55.357 58.973 -3.462 1.00 16.83 402 SER A C 1
ATOM 2723 O O . SER A 1 402 ? 55.331 58.294 -2.449 1.00 20.15 402 SER A O 1
ATOM 2726 N N . LEU A 1 403 ? 55.166 58.457 -4.673 1.00 16.73 403 LEU A N 1
ATOM 2727 C CA . LEU A 1 403 ? 55.023 57.032 -4.940 1.00 16.32 403 LEU A CA 1
ATOM 2728 C C . LEU A 1 403 ? 56.243 56.513 -5.720 1.00 16.60 403 LEU A C 1
ATOM 2729 O O . LEU A 1 403 ? 56.923 57.325 -6.349 1.00 16.75 403 LEU A O 1
ATOM 2734 N N . PRO A 1 404 ? 56.524 55.207 -5.716 1.00 16.07 404 PRO A N 1
ATOM 2735 C CA . PRO A 1 404 ? 57.715 54.668 -6.391 1.00 16.48 404 PRO A CA 1
ATOM 2736 C C . PRO A 1 404 ? 57.723 54.916 -7.903 1.00 16.40 404 PRO A C 1
ATOM 2737 O O . PRO A 1 404 ? 58.797 54.992 -8.493 1.00 17.75 404 PRO A O 1
ATOM 2741 N N . GLY A 1 405 ? 56.553 55.068 -8.503 1.00 13.83 405 GLY A N 1
ATOM 2742 C CA . GLY A 1 405 ? 56.418 55.345 -9.917 1.00 13.65 405 GLY A CA 1
ATOM 2743 C C . GLY A 1 405 ? 54.925 55.430 -10.252 1.00 12.43 405 GLY A C 1
ATOM 2744 O O . GLY A 1 405 ? 54.071 55.499 -9.339 1.00 12.76 405 GLY A O 1
ATOM 2745 N N . ILE A 1 406 ? 54.601 55.419 -11.531 1.00 10.50 406 ILE A N 1
ATOM 2746 C CA . ILE A 1 406 ? 53.188 55.389 -11.984 1.00 10.99 406 ILE A CA 1
ATOM 2747 C C . ILE A 1 406 ? 52.536 54.088 -11.538 1.00 10.90 406 ILE A C 1
ATOM 2748 O O . ILE A 1 406 ? 53.083 53.034 -11.745 1.00 11.71 406 ILE A O 1
ATOM 2753 N N . GLY A 1 407 ? 51.350 54.175 -10.946 1.00 9.61 407 GLY A N 1
ATOM 2754 C CA . GLY A 1 407 ? 50.646 52.985 -10.516 1.00 9.83 407 GLY A CA 1
ATOM 2755 C C . GLY A 1 407 ? 49.302 53.249 -9.887 1.00 9.65 407 GLY A C 1
ATOM 2756 O O . GLY A 1 407 ? 48.664 54.261 -10.126 1.00 9.36 407 GLY A O 1
ATOM 2757 N N . SER A 1 408 ? 48.803 52.252 -9.159 1.00 9.99 408 SER A N 1
ATOM 2758 C CA . SER A 1 408 ? 47.505 52.344 -8.528 1.00 11.74 408 SER A CA 1
ATOM 2759 C C . SER A 1 408 ? 47.662 52.189 -7.001 1.00 14.66 408 SER A C 1
ATOM 2760 O O . SER A 1 408 ? 48.338 51.266 -6.507 1.00 12.67 408 SER A O 1
ATOM 2763 N N . ALA A 1 409 ? 47.018 53.080 -6.256 1.00 15.77 409 ALA A N 1
ATOM 2764 C CA . ALA A 1 409 ? 47.049 52.975 -4.796 1.00 19.05 409 ALA A CA 1
ATOM 2765 C C . ALA A 1 409 ? 45.719 52.373 -4.332 1.00 22.90 409 ALA A C 1
ATOM 2766 O O . ALA A 1 409 ? 44.644 52.787 -4.754 1.00 24.92 409 ALA A O 1
ATOM 2768 N N . SER A 1 410 ? 45.785 51.345 -3.511 1.00 24.57 410 SER A N 1
ATOM 2769 C CA . SER A 1 410 ? 44.572 50.850 -2.887 1.00 27.51 410 SER A CA 1
ATOM 2770 C C . SER A 1 410 ? 44.509 51.455 -1.510 1.00 27.18 410 SER A C 1
ATOM 2771 O O . SER A 1 410 ? 44.435 52.680 -1.356 1.00 32.64 410 SER A O 1
ATOM 2774 N N . GLY A 1 411 ? 44.480 50.646 -0.510 1.00 26.62 411 GLY A N 1
ATOM 2775 C CA . GLY A 1 411 ? 44.128 51.140 0.782 1.00 23.11 411 GLY A CA 1
ATOM 2776 C C . GLY A 1 411 ? 45.255 51.875 1.503 1.00 21.60 411 GLY A C 1
ATOM 2777 O O . GLY A 1 411 ? 46.455 51.877 1.098 1.00 19.05 411 GLY A O 1
ATOM 2778 N N . LEU A 1 412 ? 44.843 52.443 2.595 1.00 19.92 412 LEU A N 1
ATOM 2779 C CA . LEU A 1 412 ? 45.709 53.101 3.548 1.00 21.60 412 LEU A CA 1
ATOM 2780 C C . LEU A 1 412 ? 45.415 52.474 4.907 1.00 21.18 412 LEU A C 1
ATOM 2781 O O . LEU A 1 412 ? 44.263 52.130 5.191 1.00 20.28 412 LEU A O 1
ATOM 2786 N N . SER A 1 413 ? 46.444 52.285 5.718 1.00 19.08 413 SER A N 1
ATOM 2787 C CA . SER A 1 413 ? 46.245 51.937 7.099 1.00 18.27 413 SER A CA 1
ATOM 2788 C C . SER A 1 413 ? 47.078 52.895 7.939 1.00 17.89 413 SER A C 1
ATOM 2789 O O . SER A 1 413 ? 48.114 53.442 7.503 1.00 14.91 413 SER A O 1
ATOM 2792 N N . GLY A 1 414 ? 46.553 53.153 9.119 1.00 17.81 414 GLY A N 1
ATOM 2793 C CA . GLY A 1 414 ? 47.156 54.094 10.044 1.00 17.97 414 GLY A CA 1
ATOM 2794 C C . GLY A 1 414 ? 46.035 54.679 10.886 1.00 17.63 414 GLY A C 1
ATOM 2795 O O . GLY A 1 414 ? 44.863 54.382 10.690 1.00 18.03 414 GLY A O 1
ATOM 2796 N N . ARG A 1 415 ? 46.427 55.442 11.874 1.00 18.64 415 ARG A N 1
ATOM 2797 C CA . ARG A 1 415 ? 45.504 55.991 12.851 1.00 18.52 415 ARG A CA 1
ATOM 2798 C C . ARG A 1 415 ? 45.889 57.468 13.084 1.00 17.80 415 ARG A C 1
ATOM 2799 O O . ARG A 1 415 ? 47.068 57.844 13.002 1.00 15.70 415 ARG A O 1
ATOM 2807 N N . PRO A 1 416 ? 44.918 58.279 13.449 1.00 17.68 416 PRO A N 1
ATOM 2808 C CA . PRO A 1 416 ? 45.212 59.630 13.886 1.00 19.40 416 PRO A CA 1
ATOM 2809 C C . PRO A 1 416 ? 46.155 59.581 15.085 1.00 20.34 416 PRO A C 1
ATOM 2810 O O . PRO A 1 416 ? 46.014 58.740 15.946 1.00 23.63 416 PRO A O 1
ATOM 2814 N N . GLY A 1 417 ? 47.138 60.443 15.119 1.00 22.36 417 GLY A N 1
ATOM 2815 C CA . GLY A 1 417 ? 48.079 60.457 16.227 1.00 22.28 417 GLY A CA 1
ATOM 2816 C C . GLY A 1 417 ? 49.207 59.433 16.123 1.00 22.26 417 GLY A C 1
ATOM 2817 O O . GLY A 1 417 ? 50.081 59.465 16.940 1.00 21.69 417 GLY A O 1
ATOM 2818 N N . ASP A 1 418 ? 49.149 58.505 15.162 1.00 21.71 418 ASP A N 1
ATOM 2819 C CA . ASP A 1 418 ? 50.186 57.499 14.949 1.00 21.04 418 ASP A CA 1
ATOM 2820 C C . ASP A 1 418 ? 51.113 57.977 13.810 1.00 19.77 418 ASP A C 1
ATOM 2821 O O . ASP A 1 418 ? 50.626 58.339 12.727 1.00 19.54 418 ASP A O 1
ATOM 2826 N N . ARG A 1 419 ? 52.425 57.905 14.006 1.00 18.86 419 ARG A N 1
ATOM 2827 C CA . ARG A 1 419 ? 53.390 58.334 12.992 1.00 20.59 419 ARG A CA 1
ATOM 2828 C C . ARG A 1 419 ? 53.687 57.286 11.908 1.00 20.25 419 ARG A C 1
ATOM 2829 O O . ARG A 1 419 ? 54.328 57.603 10.934 1.00 21.98 419 ARG A O 1
ATOM 2837 N N . HIS A 1 420 ? 53.220 56.051 12.087 1.00 17.62 420 HIS A N 1
ATOM 2838 C CA . HIS A 1 420 ? 53.450 54.960 11.138 1.00 17.54 420 HIS A CA 1
ATOM 2839 C C . HIS A 1 420 ? 52.154 54.777 10.370 1.00 15.57 420 HIS A C 1
ATOM 2840 O O . HIS A 1 420 ? 51.082 54.533 10.961 1.00 13.69 420 HIS A O 1
ATOM 2847 N N . ALA A 1 421 ? 52.227 55.001 9.073 1.00 13.34 421 ALA A N 1
ATOM 2848 C CA . ALA A 1 421 ? 51.125 54.670 8.175 1.00 13.21 421 ALA A CA 1
ATOM 2849 C C . ALA A 1 421 ? 51.614 53.781 7.028 1.00 11.82 421 ALA A C 1
ATOM 2850 O O . ALA A 1 421 ? 52.809 53.563 6.871 1.00 12.72 421 ALA A O 1
ATOM 2852 N N . TYR A 1 422 ? 50.687 53.249 6.253 1.00 11.78 422 TYR A N 1
ATOM 2853 C CA . TYR A 1 422 ? 50.977 52.250 5.206 1.00 10.93 422 TYR A CA 1
ATOM 2854 C C . TYR A 1 422 ? 50.026 52.491 4.044 1.00 11.89 422 TYR A C 1
ATOM 2855 O O . TYR A 1 422 ? 48.882 52.893 4.256 1.00 11.59 422 TYR A O 1
ATOM 2864 N N . LEU A 1 423 ? 50.503 52.236 2.834 1.00 12.11 423 LEU A N 1
ATOM 2865 C CA . LEU A 1 423 ? 49.750 52.436 1.596 1.00 13.92 423 LEU A CA 1
ATOM 2866 C C . LEU A 1 423 ? 49.996 51.226 0.703 1.00 13.35 423 LEU A C 1
ATOM 2867 O O . LEU A 1 423 ? 51.145 50.809 0.532 1.00 15.10 423 LEU A O 1
ATOM 2872 N N . SER A 1 424 ? 48.944 50.672 0.113 1.00 12.67 424 SER A N 1
ATOM 2873 C CA . SER A 1 424 ? 49.061 49.567 -0.814 1.00 13.85 424 SER A CA 1
ATOM 2874 C C . SER A 1 424 ? 49.232 50.108 -2.253 1.00 13.40 424 SER A C 1
ATOM 2875 O O . SER A 1 424 ? 48.468 50.957 -2.692 1.00 13.16 424 SER A O 1
ATOM 2878 N N . PHE A 1 425 ? 50.236 49.617 -2.967 1.00 12.65 425 PHE A N 1
ATOM 2879 C CA . PHE A 1 425 ? 50.608 50.145 -4.293 1.00 12.40 425 PHE A CA 1
ATOM 2880 C C . PHE A 1 425 ? 50.817 48.975 -5.252 1.00 12.18 425 PHE A C 1
ATOM 2881 O O . PHE A 1 425 ? 51.489 47.952 -4.915 1.00 11.91 425 PHE A O 1
ATOM 2889 N N . SER A 1 426 ? 50.352 49.127 -6.490 1.00 10.53 426 SER A N 1
ATOM 2890 C CA . SER A 1 426 ? 50.646 48.130 -7.513 1.00 10.51 426 SER A CA 1
ATOM 2891 C C . SER A 1 426 ? 50.812 48.800 -8.871 1.00 10.04 426 SER A C 1
ATOM 2892 O O . SER A 1 426 ? 50.390 49.969 -9.077 1.00 10.31 426 SER A O 1
ATOM 2895 N N . SER A 1 427 ? 51.453 48.115 -9.800 1.00 8.96 427 SER A N 1
ATOM 2896 C CA . SER A 1 427 ? 51.560 48.635 -11.145 1.00 8.44 427 SER A CA 1
ATOM 2897 C C . SER A 1 427 ? 51.953 47.517 -12.091 1.00 8.64 427 SER A C 1
ATOM 2898 O O . SER A 1 427 ? 52.063 46.400 -11.673 1.00 8.18 427 SER A O 1
ATOM 2901 N N . PHE A 1 428 ? 52.169 47.827 -13.370 1.00 8.52 428 PHE A N 1
ATOM 2902 C CA . PHE A 1 428 ? 52.454 46.786 -14.357 1.00 8.25 428 PHE A CA 1
ATOM 2903 C C . PHE A 1 428 ? 53.718 46.003 -14.019 1.00 8.91 428 PHE A C 1
ATOM 2904 O O . PHE A 1 428 ? 53.834 44.841 -14.394 1.00 10.12 428 PHE A O 1
ATOM 2912 N N . THR A 1 429 ? 54.648 46.602 -13.268 1.00 9.66 429 THR A N 1
ATOM 2913 C CA . THR A 1 429 ? 55.856 45.875 -12.863 1.00 10.72 429 THR A CA 1
ATOM 2914 C C . THR A 1 429 ? 56.010 45.799 -11.377 1.00 9.66 429 THR A C 1
ATOM 2915 O O . THR A 1 429 ? 57.113 45.534 -10.865 1.00 9.94 429 THR A O 1
ATOM 2919 N N . GLN A 1 430 ? 54.912 45.963 -10.671 1.00 9.03 430 GLN A N 1
ATOM 2920 C CA . GLN A 1 430 ? 54.907 45.902 -9.204 1.00 7.91 430 GLN A CA 1
ATOM 2921 C C . GLN A 1 430 ? 53.684 45.168 -8.711 1.00 8.14 430 GLN A C 1
ATOM 2922 O O . GLN A 1 430 ? 52.586 45.736 -8.621 1.00 7.79 430 GLN A O 1
ATOM 2928 N N . PRO A 1 431 ? 53.815 43.888 -8.375 1.00 8.96 431 PRO A N 1
ATOM 2929 C CA . PRO A 1 431 ? 52.725 43.225 -7.676 1.00 9.65 431 PRO A CA 1
ATOM 2930 C C . PRO A 1 431 ? 52.377 43.974 -6.391 1.00 9.41 431 PRO A C 1
ATOM 2931 O O . PRO A 1 431 ? 53.265 44.568 -5.776 1.00 9.76 431 PRO A O 1
ATOM 2935 N N . ALA A 1 432 ? 51.106 43.933 -5.984 1.00 9.80 432 ALA A N 1
ATOM 2936 C CA . ALA A 1 432 ? 50.606 44.742 -4.895 1.00 9.62 432 ALA A CA 1
ATOM 2937 C C . ALA A 1 432 ? 51.547 44.578 -3.721 1.00 10.99 432 ALA A C 1
ATOM 2938 O O . ALA A 1 432 ? 51.883 43.463 -3.335 1.00 12.06 432 ALA A O 1
ATOM 2940 N N . THR A 1 433 ? 51.937 45.705 -3.175 1.00 12.04 433 THR A N 1
ATOM 2941 C CA . THR A 1 433 ? 52.879 45.737 -2.089 1.00 13.04 433 THR A CA 1
ATOM 2942 C C . THR A 1 433 ? 52.515 46.779 -1.072 1.00 12.71 433 THR A C 1
ATOM 2943 O O . THR A 1 433 ? 51.923 47.830 -1.391 1.00 13.01 433 THR A O 1
ATOM 2947 N N . VAL A 1 434 ? 52.853 46.517 0.175 1.00 11.89 434 VAL A N 1
ATOM 2948 C CA . VAL A 1 434 ? 52.686 47.516 1.214 1.00 11.95 434 VAL A CA 1
ATOM 2949 C C . VAL A 1 434 ? 53.913 48.432 1.296 1.00 11.00 434 VAL A C 1
ATOM 2950 O O . VAL A 1 434 ? 55.041 47.956 1.463 1.00 11.89 434 VAL A O 1
ATOM 2954 N N . LEU A 1 435 ? 53.707 49.733 1.137 1.00 10.27 435 LEU A N 1
ATOM 2955 C CA . LEU A 1 435 ? 54.705 50.764 1.397 1.00 11.76 435 LEU A CA 1
ATOM 2956 C C . LEU A 1 435 ? 54.502 51.399 2.759 1.00 12.19 435 LEU A C 1
ATOM 2957 O O . LEU A 1 435 ? 53.359 51.589 3.192 1.00 12.99 435 LEU A O 1
ATOM 2962 N N . ALA A 1 436 ? 55.591 51.826 3.395 1.00 11.74 436 ALA A N 1
ATOM 2963 C CA . ALA A 1 436 ? 55.477 52.580 4.635 1.00 11.60 436 ALA A CA 1
ATOM 2964 C C . ALA A 1 436 ? 55.286 54.030 4.201 1.00 12.51 436 ALA A C 1
ATOM 2965 O O . ALA A 1 436 ? 55.910 54.480 3.229 1.00 13.72 436 ALA A O 1
ATOM 2967 N N . LEU A 1 437 ? 54.359 54.713 4.854 1.00 12.62 437 LEU A N 1
ATOM 2968 C CA . LEU A 1 437 ? 54.050 56.106 4.592 1.00 12.70 437 LEU A CA 1
ATOM 2969 C C . LEU A 1 437 ? 54.327 56.898 5.848 1.00 13.47 437 LEU A C 1
ATOM 2970 O O . LEU A 1 437 ? 53.831 56.569 6.895 1.00 14.04 437 LEU A O 1
ATOM 2975 N N . ASP A 1 438 ? 55.136 57.946 5.746 1.00 13.00 438 ASP A N 1
ATOM 2976 C CA . ASP A 1 438 ? 55.328 58.883 6.850 1.00 15.28 438 ASP A CA 1
ATOM 2977 C C . ASP A 1 438 ? 54.343 60.006 6.608 1.00 15.22 438 ASP A C 1
ATOM 2978 O O . ASP A 1 438 ? 54.491 60.791 5.686 1.00 16.92 438 ASP A O 1
ATOM 2983 N N . PRO A 1 439 ? 53.295 60.075 7.394 1.00 15.69 439 PRO A N 1
ATOM 2984 C CA . PRO A 1 439 ? 52.229 61.029 7.091 1.00 16.33 439 PRO A CA 1
ATOM 2985 C C . PRO A 1 439 ? 52.673 62.470 7.277 1.00 16.64 439 PRO A C 1
ATOM 2986 O O . PRO A 1 439 ? 52.145 63.292 6.558 1.00 16.76 439 PRO A O 1
ATOM 2990 N N . ALA A 1 440 ? 53.672 62.758 8.111 1.00 17.00 440 ALA A N 1
ATOM 2991 C CA . ALA A 1 440 ? 54.150 64.140 8.316 1.00 17.84 440 ALA A CA 1
ATOM 2992 C C . ALA A 1 440 ? 54.896 64.674 7.108 1.00 17.62 440 ALA A C 1
ATOM 2993 O O . ALA A 1 440 ? 54.932 65.863 6.896 1.00 20.06 440 ALA A O 1
ATOM 2995 N N . THR A 1 441 ? 55.540 63.806 6.322 1.00 17.80 441 THR A N 1
ATOM 2996 C CA . THR A 1 441 ? 56.249 64.258 5.120 1.00 17.61 441 THR A CA 1
ATOM 2997 C C . THR A 1 441 ? 55.582 63.819 3.799 1.00 17.62 441 THR A C 1
ATOM 2998 O O . THR A 1 441 ? 55.997 64.253 2.730 1.00 16.95 441 THR A O 1
ATOM 3002 N N . ALA A 1 442 ? 54.599 62.917 3.890 1.00 17.86 442 ALA A N 1
ATOM 3003 C CA . ALA A 1 442 ? 53.868 62.394 2.747 1.00 17.55 442 ALA A CA 1
ATOM 3004 C C . ALA A 1 442 ? 54.831 61.643 1.817 1.00 17.82 442 ALA A C 1
ATOM 3005 O O . ALA A 1 442 ? 54.713 61.708 0.605 1.00 18.56 442 ALA A O 1
ATOM 3007 N N . LYS A 1 443 ? 55.758 60.894 2.412 1.00 17.76 443 LYS A N 1
ATOM 3008 C CA . LYS A 1 443 ? 56.720 60.103 1.659 1.00 17.55 443 LYS A CA 1
ATOM 3009 C C . LYS A 1 443 ? 56.578 58.612 1.943 1.00 16.96 443 LYS A C 1
ATOM 3010 O O . LYS A 1 443 ? 56.422 58.178 3.084 1.00 15.55 443 LYS A O 1
ATOM 3016 N N . THR A 1 444 ? 56.630 57.831 0.884 1.00 15.94 444 THR A N 1
ATOM 3017 C CA . THR A 1 444 ? 56.619 56.392 0.995 1.00 15.89 444 THR A CA 1
ATOM 3018 C C . THR A 1 444 ? 58.025 55.862 0.901 1.00 14.87 444 THR A C 1
ATOM 3019 O O . THR A 1 444 ? 58.885 56.440 0.251 1.00 13.62 444 THR A O 1
ATOM 3023 N N . THR A 1 445 ? 58.220 54.735 1.563 1.00 14.20 445 THR A N 1
ATOM 3024 C CA . THR A 1 445 ? 59.454 53.983 1.568 1.00 14.34 445 THR A CA 1
ATOM 3025 C C . THR A 1 445 ? 59.064 52.524 1.633 1.00 13.23 445 THR A C 1
ATOM 3026 O O . THR A 1 445 ? 57.925 52.176 1.973 1.00 13.26 445 THR A O 1
ATOM 3030 N N . PRO A 1 446 ? 59.991 51.645 1.335 1.00 13.54 446 PRO A N 1
ATOM 3031 C CA . PRO A 1 446 ? 59.705 50.202 1.478 1.00 13.03 446 PRO A CA 1
ATOM 3032 C C . PRO A 1 446 ? 59.388 49.756 2.892 1.00 12.09 446 PRO A C 1
ATOM 3033 O O . PRO A 1 446 ? 59.952 50.257 3.849 1.00 12.43 446 PRO A O 1
ATOM 3037 N N . TRP A 1 447 ? 58.475 48.793 3.025 1.00 12.05 447 TRP A N 1
ATOM 3038 C CA . TRP A 1 447 ? 58.198 48.158 4.293 1.00 11.47 447 TRP A CA 1
ATOM 3039 C C . TRP A 1 447 ? 58.806 46.748 4.244 1.00 11.58 447 TRP A C 1
ATOM 3040 O O . TRP A 1 447 ? 60.003 46.599 4.012 1.00 12.33 447 TRP A O 1
ATOM 3051 N N . GLU A 1 448 ? 58.036 45.706 4.465 1.00 11.54 448 GLU A N 1
ATOM 3052 C CA . GLU A 1 448 ? 58.570 44.369 4.405 1.00 11.45 448 GLU A CA 1
ATOM 3053 C C . GLU A 1 448 ? 59.132 44.049 3.052 1.00 12.99 448 GLU A C 1
ATOM 3054 O O . GLU A 1 448 ? 58.451 44.227 2.024 1.00 13.23 448 GLU A O 1
ATOM 3060 N N . PRO A 1 449 ? 60.345 43.535 3.009 1.00 13.76 449 PRO A N 1
ATOM 3061 C CA . PRO A 1 449 ? 60.838 42.983 1.731 1.00 13.84 449 PRO A CA 1
ATOM 3062 C C . PRO A 1 449 ? 59.963 41.840 1.209 1.00 14.49 449 PRO A C 1
ATOM 3063 O O . PRO A 1 449 ? 59.437 41.055 1.993 1.00 15.45 449 PRO A O 1
ATOM 3067 N N . VAL A 1 450 ? 59.812 41.764 -0.111 1.00 14.13 450 VAL A N 1
ATOM 3068 C CA . VAL A 1 450 ? 59.045 40.718 -0.784 1.00 14.85 450 VAL A CA 1
ATOM 3069 C C . VAL A 1 450 ? 59.968 40.040 -1.784 1.00 14.62 450 VAL A C 1
ATOM 3070 O O . VAL A 1 450 ? 60.590 40.718 -2.608 1.00 14.90 450 VAL A O 1
ATOM 3074 N N . HIS A 1 451 ? 60.072 38.716 -1.728 1.00 15.76 451 HIS A N 1
ATOM 3075 C CA . HIS A 1 451 ? 60.956 38.015 -2.633 1.00 15.89 451 HIS A CA 1
ATOM 3076 C C . HIS A 1 451 ? 60.254 37.705 -3.980 1.00 15.27 451 HIS A C 1
ATOM 3077 O O . HIS A 1 451 ? 59.326 36.909 -4.026 1.00 16.83 451 HIS A O 1
ATOM 3084 N N . LEU A 1 452 ? 60.680 38.371 -5.040 1.00 14.25 452 LEU A N 1
ATOM 3085 C CA . LEU A 1 452 ? 60.141 38.157 -6.393 1.00 13.41 452 LEU A CA 1
ATOM 3086 C C . LEU A 1 452 ? 61.285 37.650 -7.266 1.00 14.32 452 LEU A C 1
ATOM 3087 O O . LEU A 1 452 ? 62.447 37.720 -6.889 1.00 14.30 452 LEU A O 1
ATOM 3092 N N . THR A 1 453 ? 60.962 37.162 -8.449 1.00 15.02 453 THR A N 1
ATOM 3093 C CA . THR A 1 453 ? 62.001 36.726 -9.380 1.00 15.20 453 THR A CA 1
ATOM 3094 C C . THR A 1 453 ? 62.585 37.863 -10.233 1.00 14.86 453 THR A C 1
ATOM 3095 O O . THR A 1 453 ? 63.427 37.619 -11.106 1.00 15.64 453 THR A O 1
ATOM 3099 N N . PHE A 1 454 ? 62.123 39.084 -10.014 1.00 14.73 454 PHE A N 1
ATOM 3100 C CA . PHE A 1 454 ? 62.646 40.252 -10.703 1.00 13.65 454 PHE A CA 1
ATOM 3101 C C . PHE A 1 454 ? 62.690 41.395 -9.728 1.00 14.83 454 PHE A C 1
ATOM 3102 O O . PHE A 1 454 ? 62.090 41.327 -8.651 1.00 15.38 454 PHE A O 1
ATOM 3110 N N . ASP A 1 455 ? 63.350 42.479 -10.119 1.00 15.36 455 ASP A N 1
ATOM 3111 C CA . ASP A 1 455 ? 63.371 43.707 -9.334 1.00 15.51 455 ASP A CA 1
ATOM 3112 C C . ASP A 1 455 ? 62.510 44.764 -9.994 1.00 15.04 455 ASP A C 1
ATOM 3113 O O . ASP A 1 455 ? 62.865 45.209 -11.076 1.00 16.68 455 ASP A O 1
ATOM 3118 N N . PRO A 1 456 ? 61.416 45.184 -9.374 1.00 14.87 456 PRO A N 1
ATOM 3119 C CA . PRO A 1 456 ? 60.579 46.254 -9.946 1.00 15.86 456 PRO A CA 1
ATOM 3120 C C . PRO A 1 456 ? 61.322 47.523 -10.413 1.00 15.90 456 PRO A C 1
ATOM 3121 O O . PRO A 1 456 ? 60.919 48.084 -11.435 1.00 16.12 456 PRO A O 1
ATOM 3125 N N . ALA A 1 457 ? 62.390 47.931 -9.737 1.00 16.00 457 ALA A N 1
ATOM 3126 C CA . ALA A 1 457 ? 63.231 49.063 -10.179 1.00 16.11 457 ALA A CA 1
ATOM 3127 C C . ALA A 1 457 ? 64.033 48.832 -11.492 1.00 15.84 457 ALA A C 1
ATOM 3128 O O . ALA A 1 457 ? 64.624 49.767 -12.026 1.00 16.09 457 ALA A O 1
ATOM 3130 N N . ASP A 1 458 ? 64.047 47.610 -12.021 1.00 14.07 458 ASP A N 1
ATOM 3131 C CA . ASP A 1 458 ? 64.671 47.348 -13.303 1.00 13.20 458 ASP A CA 1
ATOM 3132 C C . ASP A 1 458 ? 63.746 47.642 -14.480 1.00 12.44 458 ASP A C 1
ATOM 3133 O O . ASP A 1 458 ? 64.090 47.358 -15.612 1.00 11.80 458 ASP A O 1
ATOM 3138 N N . PHE A 1 459 ? 62.582 48.221 -14.213 1.00 11.92 459 PHE A N 1
ATOM 3139 C CA . PHE A 1 459 ? 61.597 48.473 -15.250 1.00 12.04 459 PHE A CA 1
ATOM 3140 C C . PHE A 1 459 ? 61.056 49.885 -15.041 1.00 13.44 459 PHE A C 1
ATOM 3141 O O . PHE A 1 459 ? 61.104 50.408 -13.919 1.00 14.67 459 PHE A O 1
ATOM 3149 N N . ARG A 1 460 ? 60.495 50.455 -16.101 1.00 14.17 460 ARG A N 1
ATOM 3150 C CA . ARG A 1 460 ? 59.921 51.782 -16.059 1.00 15.68 460 ARG A CA 1
ATOM 3151 C C . ARG A 1 460 ? 58.527 51.782 -16.662 1.00 14.35 460 ARG A C 1
ATOM 3152 O O . ARG A 1 460 ? 58.358 51.280 -17.781 1.00 14.23 460 ARG A O 1
ATOM 3160 N N . VAL A 1 461 ? 57.543 52.343 -15.945 1.00 12.49 461 VAL A N 1
ATOM 3161 C CA . VAL A 1 461 ? 56.209 52.607 -16.511 1.00 12.66 461 VAL A CA 1
ATOM 3162 C C . VAL A 1 461 ? 56.212 54.077 -16.908 1.00 12.98 461 VAL A C 1
ATOM 3163 O O . VAL A 1 461 ? 56.470 54.935 -16.058 1.00 14.47 461 VAL A O 1
ATOM 3167 N N . GLU A 1 462 ? 55.908 54.375 -18.163 1.00 12.14 462 GLU A N 1
ATOM 3168 C CA . GLU A 1 462 ? 55.825 55.760 -18.625 1.00 11.92 462 GLU A CA 1
ATOM 3169 C C . GLU A 1 462 ? 54.400 56.018 -19.076 1.00 11.65 462 GLU A C 1
ATOM 3170 O O . GLU A 1 462 ? 53.680 55.080 -19.327 1.00 10.20 462 GLU A O 1
ATOM 3176 N N . GLN A 1 463 ? 53.957 57.281 -19.122 1.00 10.27 463 GLN A N 1
ATOM 3177 C CA . GLN A 1 463 ? 52.655 57.608 -19.665 1.00 10.78 463 GLN A CA 1
ATOM 3178 C C . GLN A 1 463 ? 52.794 58.747 -20.651 1.00 11.44 463 GLN A C 1
ATOM 3179 O O . GLN A 1 463 ? 53.585 59.643 -20.437 1.00 11.74 463 GLN A O 1
ATOM 3185 N N . VAL A 1 464 ? 52.108 58.627 -21.781 1.00 11.17 464 VAL A N 1
ATOM 3186 C CA . VAL A 1 464 ? 52.085 59.654 -22.795 1.00 12.73 464 VAL A CA 1
ATOM 3187 C C . VAL A 1 464 ? 50.645 59.985 -23.098 1.00 12.66 464 VAL A C 1
ATOM 3188 O O . VAL A 1 464 ? 49.731 59.273 -22.707 1.00 11.73 464 VAL A O 1
ATOM 3192 N N . PHE A 1 465 ? 50.447 61.075 -23.805 1.00 13.45 465 PHE A N 1
ATOM 3193 C CA . PHE A 1 465 ? 49.117 61.455 -24.240 1.00 13.98 465 PHE A CA 1
ATOM 3194 C C . PHE A 1 465 ? 49.222 61.750 -25.725 1.00 14.95 465 PHE A C 1
ATOM 3195 O O . PHE A 1 465 ? 49.918 62.676 -26.103 1.00 15.78 465 PHE A O 1
ATOM 3203 N N . TYR A 1 466 ? 48.467 61.045 -26.558 1.00 14.20 466 TYR A N 1
ATOM 3204 C CA . TYR A 1 466 ? 48.607 61.181 -28.009 1.00 13.83 466 TYR A CA 1
ATOM 3205 C C . TYR A 1 466 ? 47.276 61.595 -28.637 1.00 14.16 466 TYR A C 1
ATOM 3206 O O . TYR A 1 466 ? 46.232 61.184 -28.151 1.00 13.32 466 TYR A O 1
ATOM 3215 N N . PRO A 1 467 ? 47.307 62.407 -29.704 1.00 15.37 467 PRO A N 1
ATOM 3216 C CA . PRO A 1 467 ? 46.074 62.798 -30.400 1.00 15.62 467 PRO A CA 1
ATOM 3217 C C . PRO A 1 467 ? 45.488 61.670 -31.284 1.00 16.70 467 PRO A C 1
ATOM 3218 O O . PRO A 1 467 ? 46.181 60.961 -32.023 1.00 16.02 467 PRO A O 1
ATOM 3222 N N . SER A 1 468 ? 44.183 61.464 -31.131 1.00 16.81 468 SER A N 1
ATOM 3223 C CA . SER A 1 468 ? 43.445 60.593 -32.001 1.00 16.60 468 SER A CA 1
ATOM 3224 C C . SER A 1 468 ? 43.090 61.407 -33.258 1.00 16.92 468 SER A C 1
ATOM 3225 O O . SER A 1 468 ? 43.451 62.579 -33.356 1.00 15.66 468 SER A O 1
ATOM 3228 N N . LYS A 1 469 ? 42.377 60.772 -34.173 1.00 17.98 469 LYS A N 1
ATOM 3229 C CA . LYS A 1 469 ? 41.988 61.356 -35.449 1.00 19.27 469 LYS A CA 1
ATOM 3230 C C . LYS A 1 469 ? 41.327 62.712 -35.298 1.00 18.87 469 LYS A C 1
ATOM 3231 O O . LYS A 1 469 ? 41.683 63.664 -35.984 1.00 17.06 469 LYS A O 1
ATOM 3237 N N . ASP A 1 470 ? 40.377 62.783 -34.373 1.00 18.45 470 ASP A N 1
ATOM 3238 C CA . ASP A 1 470 ? 39.642 64.003 -34.119 1.00 18.71 470 ASP A CA 1
ATOM 3239 C C . ASP A 1 470 ? 40.350 65.005 -33.191 1.00 18.65 470 ASP A C 1
ATOM 3240 O O . ASP A 1 470 ? 39.766 65.989 -32.824 1.00 18.61 470 ASP A O 1
ATOM 3245 N N . GLY A 1 471 ? 41.596 64.733 -32.809 1.00 18.67 471 GLY A N 1
ATOM 3246 C CA . GLY A 1 471 ? 42.377 65.632 -31.969 1.00 17.82 471 GLY A CA 1
ATOM 3247 C C . GLY A 1 471 ? 42.344 65.323 -30.463 1.00 18.04 471 GLY A C 1
ATOM 3248 O O . GLY A 1 471 ? 43.129 65.884 -29.683 1.00 17.54 471 GLY A O 1
ATOM 3249 N N . THR A 1 472 ? 41.445 64.431 -30.053 1.00 16.92 472 THR A N 1
ATOM 3250 C CA . THR A 1 472 ? 41.295 64.080 -28.643 1.00 17.34 472 THR A CA 1
ATOM 3251 C C . THR A 1 472 ? 42.594 63.465 -28.119 1.00 16.43 472 THR A C 1
ATOM 3252 O O . THR A 1 472 ? 43.153 62.570 -28.745 1.00 15.65 472 THR A O 1
ATOM 3256 N N . LYS A 1 473 ? 43.070 63.943 -26.980 1.00 15.73 473 LYS A N 1
ATOM 3257 C CA . LYS A 1 473 ? 44.257 63.376 -26.344 1.00 15.32 473 LYS A CA 1
ATOM 3258 C C . LYS A 1 473 ? 43.889 62.148 -25.535 1.00 14.81 473 LYS A C 1
ATOM 3259 O O . LYS A 1 473 ? 43.067 62.204 -24.643 1.00 14.21 473 LYS A O 1
ATOM 3265 N N . VAL A 1 474 ? 44.505 61.034 -25.865 1.00 13.60 474 VAL A N 1
ATOM 3266 C CA . VAL A 1 474 ? 44.221 59.787 -25.206 1.00 12.62 474 VAL A CA 1
ATOM 3267 C C . VAL A 1 474 ? 45.495 59.417 -24.436 1.00 12.40 474 VAL A C 1
ATOM 3268 O O . VAL A 1 474 ? 46.617 59.514 -24.960 1.00 10.96 474 VAL A O 1
ATOM 3272 N N . PRO A 1 475 ? 45.332 58.968 -23.206 1.00 12.79 475 PRO A N 1
ATOM 3273 C CA . PRO A 1 475 ? 46.480 58.450 -22.449 1.00 12.38 475 PRO A CA 1
ATOM 3274 C C . PRO A 1 475 ? 46.916 57.042 -22.904 1.00 11.39 475 PRO A C 1
ATOM 3275 O O . PRO A 1 475 ? 46.123 56.201 -23.301 1.00 13.65 475 PRO A O 1
ATOM 3279 N N . MET A 1 476 ? 48.212 56.831 -22.874 1.00 11.15 476 MET A N 1
ATOM 3280 C CA . MET A 1 476 ? 48.786 55.502 -23.071 1.00 9.70 476 MET A CA 1
ATOM 3281 C C . MET A 1 476 ? 49.956 55.285 -22.117 1.00 10.76 476 MET A C 1
ATOM 3282 O O . MET A 1 476 ? 50.791 56.173 -21.931 1.00 10.88 476 MET A O 1
ATOM 3287 N N . PHE A 1 477 ? 50.015 54.071 -21.549 1.00 9.62 477 PHE A N 1
ATOM 3288 C CA . PHE A 1 477 ? 51.120 53.605 -20.711 1.00 9.91 477 PHE A CA 1
ATOM 3289 C C . PHE A 1 477 ? 52.061 52.816 -21.588 1.00 10.68 477 PHE A C 1
ATOM 3290 O O . PHE A 1 477 ? 51.627 52.082 -22.488 1.00 9.08 477 PHE A O 1
ATOM 3298 N N . ILE A 1 478 ? 53.351 52.995 -21.376 1.00 10.19 478 ILE A N 1
ATOM 3299 C CA . ILE A 1 478 ? 54.384 52.222 -22.076 1.00 11.45 478 ILE A CA 1
ATOM 3300 C C . ILE A 1 478 ? 55.326 51.688 -21.016 1.00 10.96 478 ILE A C 1
ATOM 3301 O O . ILE A 1 478 ? 55.837 52.463 -20.188 1.00 11.44 478 ILE A O 1
ATOM 3306 N N . VAL A 1 479 ? 55.569 50.386 -21.027 1.00 11.00 479 VAL A N 1
ATOM 3307 C CA . VAL A 1 479 ? 56.259 49.736 -19.940 1.00 10.32 479 VAL A CA 1
ATOM 3308 C C . VAL A 1 479 ? 57.370 48.929 -20.543 1.00 11.27 479 VAL A C 1
ATOM 3309 O O . VAL A 1 479 ? 57.151 48.116 -21.416 1.00 10.47 479 VAL A O 1
ATOM 3313 N N . ARG A 1 480 ? 58.576 49.183 -20.092 1.00 11.59 480 ARG A N 1
ATOM 3314 C CA . ARG A 1 480 ? 59.760 48.529 -20.669 1.00 11.94 480 ARG A CA 1
ATOM 3315 C C . ARG A 1 480 ? 60.794 48.272 -19.611 1.00 12.15 480 ARG A C 1
ATOM 3316 O O . ARG A 1 480 ? 60.986 49.080 -18.696 1.00 12.15 480 ARG A O 1
ATOM 3324 N N . ARG A 1 481 ? 61.474 47.153 -19.743 1.00 12.20 481 ARG A N 1
ATOM 3325 C CA . ARG A 1 481 ? 62.670 46.924 -18.976 1.00 12.28 481 ARG A CA 1
ATOM 3326 C C . ARG A 1 481 ? 63.772 47.961 -19.329 1.00 12.60 481 ARG A C 1
ATOM 3327 O O . ARG A 1 481 ? 63.790 48.502 -20.418 1.00 11.53 481 ARG A O 1
ATOM 3335 N N . LYS A 1 482 ? 64.665 48.223 -18.373 1.00 13.06 482 LYS A N 1
ATOM 3336 C CA . LYS A 1 482 ? 65.645 49.301 -18.481 1.00 14.43 482 LYS A CA 1
ATOM 3337 C C . LYS A 1 482 ? 66.835 48.992 -19.436 1.00 14.33 482 LYS A C 1
ATOM 3338 O O . LYS A 1 482 ? 67.710 49.845 -19.646 1.00 14.51 482 LYS A O 1
ATOM 3344 N N . ASP A 1 483 ? 66.871 47.791 -20.010 1.00 13.80 483 ASP A N 1
ATOM 3345 C CA . ASP A 1 483 ? 67.726 47.553 -21.166 1.00 14.08 483 ASP A CA 1
ATOM 3346 C C . ASP A 1 483 ? 67.154 48.088 -22.496 1.00 13.79 483 ASP A C 1
ATOM 3347 O O . ASP A 1 483 ? 67.851 48.138 -23.483 1.00 12.62 483 ASP A O 1
ATOM 3352 N N . ALA A 1 484 ? 65.895 48.495 -22.524 1.00 14.77 484 ALA A N 1
ATOM 3353 C CA . ALA A 1 484 ? 65.313 49.059 -23.748 1.00 15.01 484 ALA A CA 1
ATOM 3354 C C . ALA A 1 484 ? 65.956 50.438 -24.076 1.00 16.56 484 ALA A C 1
ATOM 3355 O O . ALA A 1 484 ? 65.831 51.412 -23.322 1.00 16.39 484 ALA A O 1
ATOM 3357 N N . LYS A 1 485 ? 66.652 50.488 -25.203 1.00 17.40 485 LYS A N 1
ATOM 3358 C CA . LYS A 1 485 ? 67.360 51.685 -25.636 1.00 18.86 485 LYS A CA 1
ATOM 3359 C C . LYS A 1 485 ? 67.086 51.901 -27.109 1.00 18.06 485 LYS A C 1
ATOM 3360 O O . LYS A 1 485 ? 67.913 52.439 -27.850 1.00 20.07 485 LYS A O 1
ATOM 3366 N N . GLY A 1 486 ? 65.913 51.474 -27.535 1.00 17.44 486 GLY A N 1
ATOM 3367 C CA . GLY A 1 486 ? 65.462 51.652 -28.888 1.00 17.01 486 GLY A CA 1
ATOM 3368 C C . GLY A 1 486 ? 64.139 50.961 -29.130 1.00 16.75 486 GLY A C 1
ATOM 3369 O O . GLY A 1 486 ? 63.518 50.454 -28.192 1.00 16.45 486 GLY A O 1
ATOM 3370 N N . PRO A 1 487 ? 63.699 50.970 -30.383 1.00 16.49 487 PRO A N 1
ATOM 3371 C CA . PRO A 1 487 ? 62.456 50.290 -30.794 1.00 16.58 487 PRO A CA 1
ATOM 3372 C C . PRO A 1 487 ? 62.458 48.805 -30.438 1.00 15.54 487 PRO A C 1
ATOM 3373 O O . PRO A 1 487 ? 63.474 48.142 -30.616 1.00 15.25 487 PRO A O 1
ATOM 3377 N N . LEU A 1 488 ? 61.339 48.302 -29.933 1.00 14.49 488 LEU A N 1
ATOM 3378 C CA . LEU A 1 488 ? 61.244 46.903 -29.527 1.00 13.77 488 LEU A CA 1
ATOM 3379 C C . LEU A 1 488 ? 59.965 46.266 -30.064 1.00 14.38 488 LEU A C 1
ATOM 3380 O O . LEU A 1 488 ? 58.991 46.965 -30.243 1.00 13.99 488 LEU A O 1
ATOM 3385 N N . PRO A 1 489 ? 59.950 44.954 -30.307 1.00 13.83 489 PRO A N 1
ATOM 3386 C CA . PRO A 1 489 ? 58.660 44.261 -30.473 1.00 13.89 489 PRO A CA 1
ATOM 3387 C C . PRO A 1 489 ? 57.715 44.661 -29.328 1.00 13.34 489 PRO A C 1
ATOM 3388 O O . PRO A 1 489 ? 58.111 44.698 -28.151 1.00 13.33 489 PRO A O 1
ATOM 3392 N N . THR A 1 490 ? 56.472 44.968 -29.674 1.00 12.66 490 THR A N 1
ATOM 3393 C CA . THR A 1 490 ? 55.569 45.627 -28.747 1.00 12.53 490 THR A CA 1
ATOM 3394 C C . THR A 1 490 ? 54.245 44.907 -28.764 1.00 13.07 490 THR A C 1
ATOM 3395 O O . THR A 1 490 ? 53.735 44.536 -29.811 1.00 14.00 490 THR A O 1
ATOM 3399 N N . LEU A 1 491 ? 53.705 44.715 -27.562 1.00 12.88 491 LEU A N 1
ATOM 3400 C CA . LEU A 1 491 ? 52.378 44.194 -27.342 1.00 12.89 491 LEU A CA 1
ATOM 3401 C C . LEU A 1 491 ? 51.512 45.358 -26.859 1.00 12.48 491 LEU A C 1
ATOM 3402 O O . LEU A 1 491 ? 51.750 45.900 -25.770 1.00 11.80 491 LEU A O 1
ATOM 3407 N N . LEU A 1 492 ? 50.507 45.718 -27.656 1.00 10.93 492 LEU A N 1
ATOM 3408 C CA . LEU A 1 492 ? 49.584 46.829 -27.373 1.00 10.44 492 LEU A CA 1
ATOM 3409 C C . LEU A 1 492 ? 48.220 46.257 -27.038 1.00 10.12 492 LEU A C 1
ATOM 3410 O O . LEU A 1 492 ? 47.650 45.542 -27.834 1.00 10.12 492 LEU A O 1
ATOM 3415 N N . TYR A 1 493 ? 47.740 46.583 -25.853 1.00 8.99 493 TYR A N 1
ATOM 3416 C CA . TYR A 1 493 ? 46.482 46.104 -25.289 1.00 9.39 493 TYR A CA 1
ATOM 3417 C C . TYR A 1 493 ? 45.451 47.218 -25.173 1.00 10.39 493 TYR A C 1
ATOM 3418 O O . TYR A 1 493 ? 45.781 48.395 -24.970 1.00 8.72 493 TYR A O 1
ATOM 3427 N N . GLY A 1 494 ? 44.200 46.853 -25.392 1.00 10.78 494 GLY A N 1
ATOM 3428 C CA . GLY A 1 494 ? 43.113 47.794 -25.160 1.00 12.05 494 GLY A CA 1
ATOM 3429 C C . GLY A 1 494 ? 41.825 47.039 -24.872 1.00 11.47 494 GLY A C 1
ATOM 3430 O O . GLY A 1 494 ? 41.760 45.829 -25.018 1.00 13.00 494 GLY A O 1
ATOM 3431 N N . TYR A 1 495 ? 40.828 47.768 -24.399 1.00 11.54 495 TYR A N 1
ATOM 3432 C CA . TYR A 1 495 ? 39.448 47.239 -24.224 1.00 12.13 495 TYR A CA 1
ATOM 3433 C C . TYR A 1 495 ? 38.463 48.171 -24.897 1.00 12.55 495 TYR A C 1
ATOM 3434 O O . TYR A 1 495 ? 38.006 47.899 -26.022 1.00 14.59 495 TYR A O 1
ATOM 3443 N N . GLY A 1 496 ? 38.198 49.331 -24.284 1.00 13.03 496 GLY A N 1
ATOM 3444 C CA . GLY A 1 496 ? 37.500 50.423 -24.938 1.00 13.50 496 GLY A CA 1
ATOM 3445 C C . GLY A 1 496 ? 35.992 50.235 -24.944 1.00 13.18 496 GLY A C 1
ATOM 3446 O O . GLY A 1 496 ? 35.360 50.059 -25.995 1.00 15.04 496 GLY A O 1
ATOM 3447 N N . GLY A 1 497 ? 35.404 50.268 -23.766 1.00 13.31 497 GLY A N 1
ATOM 3448 C CA . GLY A 1 497 ? 33.962 50.052 -23.648 1.00 12.88 497 GLY A CA 1
ATOM 3449 C C . GLY A 1 497 ? 33.460 49.847 -22.259 1.00 12.35 497 GLY A C 1
ATOM 3450 O O . GLY A 1 497 ? 34.242 49.658 -21.316 1.00 11.19 497 GLY A O 1
ATOM 3451 N N . PHE A 1 498 ? 32.148 50.016 -22.096 1.00 12.39 498 PHE A N 1
ATOM 3452 C CA . PHE A 1 498 ? 31.453 49.598 -20.867 1.00 13.32 498 PHE A CA 1
ATOM 3453 C C . PHE A 1 498 ? 31.926 50.287 -19.590 1.00 12.43 498 PHE A C 1
ATOM 3454 O O . PHE A 1 498 ? 31.757 49.776 -18.486 1.00 13.49 498 PHE A O 1
ATOM 3462 N N . ASN A 1 499 ? 32.448 51.497 -19.740 1.00 12.04 499 ASN A N 1
ATOM 3463 C CA . ASN A 1 499 ? 32.903 52.281 -18.608 1.00 13.52 499 ASN A CA 1
ATOM 3464 C C . ASN A 1 499 ? 34.069 51.679 -17.824 1.00 13.94 499 ASN A C 1
ATOM 3465 O O . ASN A 1 499 ? 34.367 52.099 -16.688 1.00 14.09 499 ASN A O 1
ATOM 3470 N N . VAL A 1 500 ? 34.750 50.712 -18.424 1.00 13.63 500 VAL A N 1
ATOM 3471 C CA . VAL A 1 500 ? 35.893 50.061 -17.814 1.00 14.15 500 VAL A CA 1
ATOM 3472 C C . VAL A 1 500 ? 37.104 50.991 -17.844 1.00 14.52 500 VAL A C 1
ATOM 3473 O O . VAL A 1 500 ? 37.521 51.478 -18.914 1.00 13.53 500 VAL A O 1
ATOM 3477 N N . ALA A 1 501 ? 37.644 51.261 -16.660 1.00 13.48 501 ALA A N 1
ATOM 3478 C CA . ALA A 1 501 ? 38.829 52.117 -16.538 1.00 14.59 501 ALA A CA 1
ATOM 3479 C C . ALA A 1 501 ? 40.061 51.269 -16.410 1.00 14.64 501 ALA A C 1
ATOM 3480 O O . ALA A 1 501 ? 40.215 50.616 -15.398 1.00 14.53 501 ALA A O 1
ATOM 3482 N N . LEU A 1 502 ? 40.998 51.370 -17.344 1.00 14.00 502 LEU A N 1
ATOM 3483 C CA . LEU A 1 502 ? 42.162 50.513 -17.285 1.00 15.10 502 LEU A CA 1
ATOM 3484 C C . LEU A 1 502 ? 43.320 51.212 -16.571 1.00 13.68 502 LEU A C 1
ATOM 3485 O O . LEU A 1 502 ? 44.308 51.611 -17.185 1.00 13.62 502 LEU A O 1
ATOM 3490 N N . THR A 1 503 ? 43.193 51.315 -15.266 1.00 12.92 503 THR A N 1
ATOM 3491 C CA . THR A 1 503 ? 44.241 51.864 -14.425 1.00 13.05 503 THR A CA 1
ATOM 3492 C C . THR A 1 503 ? 45.298 50.798 -14.188 1.00 12.52 503 THR A C 1
ATOM 3493 O O . THR A 1 503 ? 45.021 49.653 -14.415 1.00 12.56 503 THR A O 1
ATOM 3497 N N . PRO A 1 504 ? 46.516 51.170 -13.797 1.00 10.54 504 PRO A N 1
ATOM 3498 C CA . PRO A 1 504 ? 47.576 50.164 -13.691 1.00 11.66 504 PRO A CA 1
ATOM 3499 C C . PRO A 1 504 ? 47.255 49.005 -12.726 1.00 10.67 504 PRO A C 1
ATOM 3500 O O . PRO A 1 504 ? 46.676 49.197 -11.681 1.00 11.97 504 PRO A O 1
ATOM 3504 N N . TRP A 1 505 ? 47.704 47.819 -13.093 1.00 12.10 505 TRP A N 1
ATOM 3505 C CA . TRP A 1 505 ? 47.634 46.643 -12.247 1.00 11.33 505 TRP A CA 1
ATOM 3506 C C . TRP A 1 505 ? 48.772 45.705 -12.645 1.00 10.22 505 TRP A C 1
ATOM 3507 O O . TRP A 1 505 ? 49.360 45.872 -13.710 1.00 10.90 505 TRP A O 1
ATOM 3518 N N . PHE A 1 506 ? 49.019 44.712 -11.825 1.00 9.47 506 PHE A N 1
ATOM 3519 C CA . PHE A 1 506 ? 50.072 43.751 -12.116 1.00 9.64 506 PHE A CA 1
ATOM 3520 C C . PHE A 1 506 ? 49.487 42.532 -12.785 1.00 11.26 506 PHE A C 1
ATOM 3521 O O . PHE A 1 506 ? 48.655 41.842 -12.199 1.00 10.71 506 PHE A O 1
ATOM 3529 N N . SER A 1 507 ? 49.937 42.258 -14.009 1.00 11.99 507 SER A N 1
ATOM 3530 C CA . SER A 1 507 ? 49.578 41.093 -14.777 1.00 12.86 507 SER A CA 1
ATOM 3531 C C . SER A 1 507 ? 50.831 40.248 -14.968 1.00 12.75 507 SER A C 1
ATOM 3532 O O . SER A 1 507 ? 51.796 40.724 -15.575 1.00 13.21 507 SER A O 1
ATOM 3535 N N . ALA A 1 508 ? 50.791 39.021 -14.499 1.00 12.24 508 ALA A N 1
ATOM 3536 C CA . ALA A 1 508 ? 51.890 38.091 -14.705 1.00 13.46 508 ALA A CA 1
ATOM 3537 C C . ALA A 1 508 ? 52.121 37.814 -16.207 1.00 13.41 508 ALA A C 1
ATOM 3538 O O . ALA A 1 508 ? 53.257 37.678 -16.657 1.00 14.84 508 ALA A O 1
ATOM 3540 N N . GLY A 1 509 ? 51.049 37.707 -16.988 1.00 13.31 509 GLY A N 1
ATOM 3541 C CA . GLY A 1 509 ? 51.179 37.575 -18.427 1.00 13.01 509 GLY A CA 1
ATOM 3542 C C . GLY A 1 509 ? 51.887 38.738 -19.096 1.00 12.59 509 GLY A C 1
ATOM 3543 O O . GLY A 1 509 ? 52.855 38.536 -19.821 1.00 13.93 509 GLY A O 1
ATOM 3544 N N . PHE A 1 510 ? 51.505 39.951 -18.771 1.00 12.77 510 PHE A N 1
ATOM 3545 C CA . PHE A 1 510 ? 52.167 41.120 -19.388 1.00 12.55 510 PHE A CA 1
ATOM 3546 C C . PHE A 1 510 ? 53.614 41.212 -18.928 1.00 12.41 510 PHE A C 1
ATOM 3547 O O . PHE A 1 510 ? 54.502 41.539 -19.731 1.00 11.09 510 PHE A O 1
ATOM 3555 N N . MET A 1 511 ? 53.863 40.856 -17.686 1.00 11.73 511 MET A N 1
ATOM 3556 C CA . MET A 1 511 ? 55.229 40.896 -17.142 1.00 10.70 511 MET A CA 1
ATOM 3557 C C . MET A 1 511 ? 56.163 39.915 -17.838 1.00 11.39 511 MET A C 1
ATOM 3558 O O . MET A 1 511 ? 57.370 40.167 -17.968 1.00 10.02 511 MET A O 1
ATOM 3563 N N . THR A 1 512 ? 55.614 38.784 -18.252 1.00 10.83 512 THR A N 1
ATOM 3564 C CA . THR A 1 512 ? 56.370 37.777 -18.987 1.00 11.91 512 THR A CA 1
ATOM 3565 C C . THR A 1 512 ? 56.919 38.408 -20.279 1.00 11.06 512 THR A C 1
ATOM 3566 O O . THR A 1 512 ? 58.086 38.190 -20.644 1.00 11.43 512 THR A O 1
ATOM 3570 N N . TRP A 1 513 ? 56.064 39.130 -21.008 1.00 9.52 513 TRP A N 1
ATOM 3571 C CA . TRP A 1 513 ? 56.483 39.796 -22.231 1.00 10.26 513 TRP A CA 1
ATOM 3572 C C . TRP A 1 513 ? 57.547 40.845 -21.941 1.00 10.20 513 TRP A C 1
ATOM 3573 O O . TRP A 1 513 ? 58.583 40.845 -22.586 1.00 11.57 513 TRP A O 1
ATOM 3584 N N . ILE A 1 514 ? 57.300 41.714 -20.973 1.00 11.54 514 ILE A N 1
ATOM 3585 C CA . ILE A 1 514 ? 58.239 42.804 -20.643 1.00 12.19 514 ILE A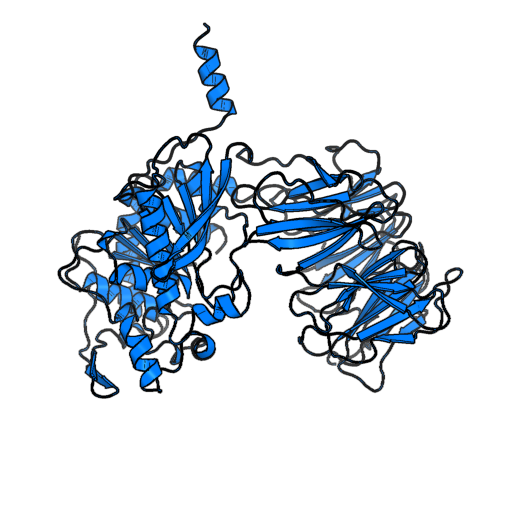 CA 1
ATOM 3586 C C . ILE A 1 514 ? 59.589 42.262 -20.165 1.00 13.25 514 ILE A C 1
ATOM 3587 O O . ILE A 1 514 ? 60.651 42.754 -20.577 1.00 13.85 514 ILE A O 1
ATOM 3592 N N . ASP A 1 515 ? 59.551 41.225 -19.322 1.00 14.09 515 ASP A N 1
ATOM 3593 C CA . ASP A 1 515 ? 60.776 40.616 -18.826 1.00 13.84 515 ASP A CA 1
ATOM 3594 C C . ASP A 1 515 ? 61.346 39.548 -19.747 1.00 14.22 515 ASP A C 1
ATOM 3595 O O . ASP A 1 515 ? 62.260 38.792 -19.359 1.00 12.78 515 ASP A O 1
ATOM 3600 N N . SER A 1 516 ? 60.835 39.517 -20.989 1.00 14.18 516 SER A N 1
ATOM 3601 C CA . SER A 1 516 ? 61.468 38.785 -22.080 1.00 14.82 516 SER A CA 1
ATOM 3602 C C . SER A 1 516 ? 62.097 39.735 -23.138 1.00 14.32 516 SER A C 1
ATOM 3603 O O . SER A 1 516 ? 62.596 39.276 -24.142 1.00 13.71 516 SER A O 1
ATOM 3606 N N . GLY A 1 517 ? 62.121 41.040 -22.864 1.00 14.04 517 GLY A N 1
ATOM 3607 C CA . GLY A 1 517 ? 62.673 42.049 -23.762 1.00 14.73 517 GLY A CA 1
ATOM 3608 C C . GLY A 1 517 ? 61.699 42.719 -24.731 1.00 14.24 517 GLY A C 1
ATOM 3609 O O . GLY A 1 517 ? 62.132 43.338 -25.723 1.00 15.21 517 GLY A O 1
ATOM 3610 N N . GLY A 1 518 ? 60.391 42.550 -24.506 1.00 13.36 518 GLY A N 1
ATOM 3611 C CA . GLY A 1 518 ? 59.384 43.208 -25.321 1.00 13.10 518 GLY A CA 1
ATOM 3612 C C . GLY A 1 518 ? 58.898 44.478 -24.639 1.00 12.41 518 GLY A C 1
ATOM 3613 O O . GLY A 1 518 ? 59.060 44.629 -23.422 1.00 13.11 518 GLY A O 1
ATOM 3614 N N . ALA A 1 519 ? 58.306 45.386 -25.404 1.00 12.70 519 ALA A N 1
ATOM 3615 C CA . ALA A 1 519 ? 57.641 46.557 -24.857 1.00 11.79 519 ALA A CA 1
ATOM 3616 C C . ALA A 1 519 ? 56.176 46.260 -24.724 1.00 12.52 519 ALA A C 1
ATOM 3617 O O . ALA A 1 519 ? 55.618 45.492 -25.527 1.00 12.72 519 ALA A O 1
ATOM 3619 N N . PHE A 1 520 ? 55.574 46.803 -23.665 1.00 11.88 520 PHE A N 1
ATOM 3620 C CA . PHE A 1 520 ? 54.151 46.713 -23.429 1.00 10.98 520 PHE A CA 1
ATOM 3621 C C . PHE A 1 520 ? 53.542 48.114 -23.449 1.00 10.89 520 PHE A C 1
ATOM 3622 O O . PHE A 1 520 ? 54.102 49.080 -22.902 1.00 10.89 520 PHE A O 1
ATOM 3630 N N . ALA A 1 521 ? 52.407 48.216 -24.130 1.00 10.65 521 ALA A N 1
ATOM 3631 C CA . ALA A 1 521 ? 51.653 49.466 -24.219 1.00 11.43 521 ALA A CA 1
ATOM 3632 C C . ALA A 1 521 ? 50.200 49.187 -23.998 1.00 10.62 521 ALA A C 1
ATOM 3633 O O . ALA A 1 521 ? 49.672 48.158 -24.418 1.00 10.17 521 ALA A O 1
ATOM 3635 N N . LEU A 1 522 ? 49.533 50.078 -23.290 1.00 10.57 522 LEU A N 1
ATOM 3636 C CA . LEU A 1 522 ? 48.125 49.957 -23.015 1.00 10.40 522 LEU A CA 1
ATOM 3637 C C . LEU A 1 522 ? 47.506 51.333 -23.210 1.00 11.14 522 LEU A C 1
ATOM 3638 O O . LEU A 1 522 ? 47.946 52.298 -22.587 1.00 10.63 522 LEU A O 1
ATOM 3643 N N . ALA A 1 523 ? 46.528 51.416 -24.103 1.00 11.39 523 ALA A N 1
ATOM 3644 C CA . ALA A 1 523 ? 45.849 52.699 -24.415 1.00 11.35 523 ALA A CA 1
ATOM 3645 C C . ALA A 1 523 ? 44.509 52.786 -23.695 1.00 11.34 523 ALA A C 1
ATOM 3646 O O . ALA A 1 523 ? 43.731 51.843 -23.704 1.00 10.71 523 ALA A O 1
ATOM 3648 N N . ASN A 1 524 ? 44.252 53.920 -23.070 1.00 10.93 524 ASN A N 1
ATOM 3649 C CA . ASN A 1 524 ? 43.046 54.172 -22.289 1.00 10.37 524 ASN A CA 1
ATOM 3650 C C . ASN A 1 524 ? 42.006 54.798 -23.230 1.00 10.47 524 ASN A C 1
ATOM 3651 O O . ASN A 1 524 ? 41.626 55.957 -23.117 1.00 9.57 524 ASN A O 1
ATOM 3656 N N . LEU A 1 525 ? 41.552 53.968 -24.155 1.00 11.08 525 LEU A N 1
ATOM 3657 C CA . LEU A 1 525 ? 40.652 54.350 -25.217 1.00 10.07 525 LEU A CA 1
ATOM 3658 C C . LEU A 1 525 ? 39.340 54.923 -24.675 1.00 11.69 525 LEU A C 1
ATOM 3659 O O . LEU A 1 525 ? 38.868 54.551 -23.579 1.00 11.19 525 LEU A O 1
ATOM 3664 N N . ARG A 1 526 ? 38.735 55.801 -25.465 1.00 10.66 526 ARG A N 1
ATOM 3665 C CA . ARG A 1 526 ? 37.345 56.169 -25.213 1.00 11.59 526 ARG A CA 1
ATOM 3666 C C . ARG A 1 526 ? 36.475 54.905 -25.203 1.00 10.68 526 ARG A C 1
ATOM 3667 O O . ARG A 1 526 ? 36.865 53.845 -25.695 1.00 11.14 526 ARG A O 1
ATOM 3675 N N . GLY A 1 527 ? 35.305 55.040 -24.594 1.00 11.76 527 GLY A N 1
ATOM 3676 C CA . GLY A 1 527 ? 34.446 53.937 -24.294 1.00 11.17 527 GLY A CA 1
ATOM 3677 C C . GLY A 1 527 ? 34.720 53.452 -22.904 1.00 11.64 527 GLY A C 1
ATOM 3678 O O . GLY A 1 527 ? 33.869 52.791 -22.294 1.00 12.24 527 GLY A O 1
ATOM 3679 N N . GLY A 1 528 ? 35.940 53.668 -22.423 1.00 11.69 528 GLY A N 1
ATOM 3680 C CA . GLY A 1 528 ? 36.283 53.329 -21.047 1.00 11.26 528 GLY A CA 1
ATOM 3681 C C . GLY A 1 528 ? 35.743 54.392 -20.069 1.00 12.01 528 GLY A C 1
ATOM 3682 O O . GLY A 1 528 ? 35.065 55.377 -20.461 1.00 12.22 528 GLY A O 1
ATOM 3683 N N . GLY A 1 529 ? 36.059 54.197 -18.786 1.00 12.21 529 GLY A N 1
ATOM 3684 C CA . GLY A 1 529 ? 35.579 55.089 -17.730 1.00 13.30 529 GLY A CA 1
ATOM 3685 C C . GLY A 1 529 ? 36.679 55.995 -17.189 1.00 13.70 529 GLY A C 1
ATOM 3686 O O . GLY A 1 529 ? 36.500 56.589 -16.147 1.00 14.29 529 GLY A O 1
ATOM 3687 N N . GLU A 1 530 ? 37.825 56.087 -17.871 1.00 13.73 530 GLU A N 1
ATOM 3688 C CA . GLU A 1 530 ? 38.970 56.780 -17.314 1.00 13.77 530 GLU A CA 1
ATOM 3689 C C . GLU A 1 530 ? 38.683 58.267 -17.054 1.00 13.57 530 GLU A C 1
ATOM 3690 O O . GLU A 1 530 ? 39.187 58.816 -16.090 1.00 13.45 530 GLU A O 1
ATOM 3696 N N . TYR A 1 531 ? 37.869 58.915 -17.887 1.00 14.16 531 TYR A N 1
ATOM 3697 C CA . TYR A 1 531 ? 37.507 60.311 -17.676 1.00 14.85 531 TYR A CA 1
ATOM 3698 C C . TYR A 1 531 ? 35.985 60.377 -17.541 1.00 14.84 531 TYR A C 1
ATOM 3699 O O . TYR A 1 531 ? 35.326 61.270 -18.055 1.00 14.75 531 TYR A O 1
ATOM 3708 N N . GLY A 1 532 ? 35.436 59.367 -16.889 1.00 15.55 532 GLY A N 1
ATOM 3709 C CA . GLY A 1 532 ? 34.036 59.383 -16.527 1.00 15.69 532 GLY A CA 1
ATOM 3710 C C . GLY A 1 532 ? 33.029 59.150 -17.639 1.00 15.82 532 GLY A C 1
ATOM 3711 O O . GLY A 1 532 ? 33.305 58.560 -18.679 1.00 14.00 532 GLY A O 1
ATOM 3712 N N . ASP A 1 533 ? 31.810 59.609 -17.397 1.00 15.89 533 ASP A N 1
ATOM 3713 C CA . ASP A 1 533 ? 30.726 59.224 -18.273 1.00 17.02 533 ASP A CA 1
ATOM 3714 C C . ASP A 1 533 ? 30.906 59.814 -19.679 1.00 16.32 533 ASP A C 1
ATOM 3715 O O . ASP A 1 533 ? 30.506 59.169 -20.656 1.00 16.02 533 ASP A O 1
ATOM 3720 N N . ALA A 1 534 ? 31.478 61.009 -19.801 1.00 16.05 534 ALA A N 1
ATOM 3721 C CA . ALA A 1 534 ? 31.683 61.600 -21.133 1.00 15.55 534 ALA A CA 1
ATOM 3722 C C . ALA A 1 534 ? 32.637 60.737 -21.969 1.00 14.66 534 ALA A C 1
ATOM 3723 O O . ALA A 1 534 ? 32.514 60.640 -23.230 1.00 13.79 534 ALA A O 1
ATOM 3725 N N . TRP A 1 535 ? 33.600 60.138 -21.281 1.00 13.64 535 TRP A N 1
ATOM 3726 C CA . TRP A 1 535 ? 34.618 59.320 -21.944 1.00 12.77 535 TRP A CA 1
ATOM 3727 C C . TRP A 1 535 ? 33.960 58.048 -22.464 1.00 13.04 535 TRP A C 1
ATOM 3728 O O . TRP A 1 535 ? 34.207 57.602 -23.570 1.00 12.12 535 TRP A O 1
ATOM 3739 N N . HIS A 1 536 ? 33.113 57.472 -21.626 1.00 12.75 536 HIS A N 1
ATOM 3740 C CA . HIS A 1 536 ? 32.359 56.274 -21.996 1.00 12.52 536 HIS A CA 1
ATOM 3741 C C . HIS A 1 536 ? 31.446 56.551 -23.201 1.00 12.25 536 HIS A C 1
ATOM 3742 O O . HIS A 1 536 ? 31.449 55.824 -24.179 1.00 11.19 536 HIS A O 1
ATOM 3749 N N . ASP A 1 537 ? 30.651 57.617 -23.099 1.00 12.20 537 ASP A N 1
ATOM 3750 C CA . ASP A 1 537 ? 29.698 58.006 -24.140 1.00 12.37 537 ASP A CA 1
ATOM 3751 C C . ASP A 1 537 ? 30.375 58.307 -25.491 1.00 12.89 537 ASP A C 1
ATOM 3752 O O . ASP A 1 537 ? 29.803 58.040 -26.588 1.00 12.35 537 ASP A O 1
ATOM 3757 N N . ALA A 1 538 ? 31.601 58.829 -25.425 1.00 11.54 538 ALA A N 1
ATOM 3758 C CA . ALA A 1 538 ? 32.385 59.120 -26.602 1.00 12.14 538 ALA A CA 1
ATOM 3759 C C . ALA A 1 538 ? 32.919 57.884 -27.322 1.00 11.96 538 ALA A C 1
ATOM 3760 O O . ALA A 1 538 ? 33.501 57.990 -28.393 1.00 13.74 538 ALA A O 1
ATOM 3762 N N . GLY A 1 539 ? 32.735 56.721 -26.739 1.00 12.64 539 GLY A N 1
ATOM 3763 C CA . GLY A 1 539 ? 33.126 55.507 -27.382 1.00 11.52 539 GLY A CA 1
ATOM 3764 C C . GLY A 1 539 ? 32.098 54.413 -27.362 1.00 12.37 539 GLY A C 1
ATOM 3765 O O . GLY A 1 539 ? 32.453 53.222 -27.265 1.00 13.21 539 GLY A O 1
ATOM 3766 N N . ARG A 1 540 ? 30.833 54.778 -27.486 1.00 11.95 540 ARG A N 1
ATOM 3767 C CA . ARG A 1 540 ? 29.790 53.814 -27.595 1.00 12.98 540 ARG A CA 1
ATOM 3768 C C . ARG A 1 540 ? 28.674 54.203 -28.560 1.00 12.39 540 ARG A C 1
ATOM 3769 O O . ARG A 1 540 ? 28.610 55.322 -29.027 1.00 12.01 540 ARG A O 1
ATOM 3777 N N . ARG A 1 541 ? 27.818 53.241 -28.868 1.00 12.37 541 ARG A N 1
ATOM 3778 C CA . ARG A 1 541 ? 26.686 53.470 -29.770 1.00 13.11 541 ARG A CA 1
ATOM 3779 C C . ARG A 1 541 ? 27.191 54.000 -31.150 1.00 13.27 541 ARG A C 1
ATOM 3780 O O . ARG A 1 541 ? 27.993 53.341 -31.809 1.00 10.96 541 ARG A O 1
ATOM 3793 N N . ASP A 1 542 ? 26.723 55.161 -31.610 1.00 13.55 542 ASP A N 1
ATOM 3794 C CA . ASP A 1 542 ? 27.126 55.681 -32.928 1.00 14.54 542 ASP A CA 1
ATOM 3795 C C . ASP A 1 542 ? 28.585 56.079 -32.968 1.00 13.66 542 ASP A C 1
ATOM 3796 O O . ASP A 1 542 ? 29.113 56.276 -34.051 1.00 13.11 542 ASP A O 1
ATOM 3801 N N . LYS A 1 543 ? 29.183 56.327 -31.794 1.00 12.74 543 LYS A N 1
ATOM 3802 C CA . LYS A 1 543 ? 30.589 56.717 -31.665 1.00 12.55 543 LYS A CA 1
ATOM 3803 C C . LYS A 1 543 ? 31.519 55.578 -31.337 1.00 12.17 543 LYS A C 1
ATOM 3804 O O . LYS A 1 543 ? 32.678 55.810 -30.988 1.00 11.17 543 LYS A O 1
ATOM 3810 N N . LYS A 1 544 ? 31.050 54.329 -31.471 1.00 11.34 544 LYS A N 1
ATOM 3811 C CA . LYS A 1 544 ? 31.929 53.191 -31.231 1.00 10.25 544 LYS A CA 1
ATOM 3812 C C . LYS A 1 544 ? 33.189 53.245 -32.105 1.00 10.41 544 LYS A C 1
ATOM 3813 O O . LYS A 1 544 ? 34.260 52.833 -31.652 1.00 10.41 544 LYS A O 1
ATOM 3819 N N . GLN A 1 545 ? 33.098 53.742 -33.339 1.00 10.98 545 GLN A N 1
ATOM 3820 C CA . GLN A 1 545 ? 34.266 53.829 -34.217 1.00 12.05 545 GLN A CA 1
ATOM 3821 C C . GLN A 1 545 ? 35.376 54.692 -33.616 1.00 12.11 545 GLN A C 1
ATOM 3822 O O . GLN A 1 545 ? 36.531 54.502 -33.947 1.00 10.83 545 GLN A O 1
ATOM 3828 N N . ASN A 1 546 ? 35.039 55.666 -32.758 1.00 12.57 546 ASN A N 1
ATOM 3829 C CA . ASN A 1 546 ? 36.085 56.442 -32.068 1.00 12.96 546 ASN A CA 1
ATOM 3830 C C . ASN A 1 546 ? 37.078 55.559 -31.305 1.00 13.01 546 ASN A C 1
ATOM 3831 O O . ASN A 1 546 ? 38.264 55.888 -31.205 1.00 10.55 546 ASN A O 1
ATOM 3836 N N . VAL A 1 547 ? 36.585 54.455 -30.739 1.00 12.74 547 VAL A N 1
ATOM 3837 C CA . VAL A 1 547 ? 37.410 53.528 -29.958 1.00 13.05 547 VAL A CA 1
ATOM 3838 C C . VAL A 1 547 ? 38.490 52.926 -30.869 1.00 13.52 547 VAL A C 1
ATOM 3839 O O . VAL A 1 547 ? 39.653 52.777 -30.514 1.00 14.92 547 VAL A O 1
ATOM 3843 N N . PHE A 1 548 ? 38.054 52.568 -32.064 1.00 13.01 548 PHE A N 1
ATOM 3844 C CA . PHE A 1 548 ? 38.894 51.932 -33.052 1.00 12.75 548 PHE A CA 1
ATOM 3845 C C . PHE A 1 548 ? 39.886 52.951 -33.599 1.00 12.39 548 PHE A C 1
ATOM 3846 O O . PHE A 1 548 ? 41.064 52.641 -33.725 1.00 12.28 548 PHE A O 1
ATOM 3854 N N . ASP A 1 549 ? 39.456 54.184 -33.834 1.00 13.34 549 ASP A N 1
ATOM 3855 C CA . ASP A 1 549 ? 40.366 55.203 -34.263 1.00 12.75 549 ASP A CA 1
ATOM 3856 C C . ASP A 1 549 ? 41.416 55.497 -33.201 1.00 12.78 549 ASP A C 1
ATOM 3857 O O . ASP A 1 549 ? 42.588 55.720 -33.539 1.00 12.54 549 ASP A O 1
ATOM 3862 N N . ASP A 1 550 ? 41.005 55.529 -31.935 1.00 11.14 550 ASP A N 1
ATOM 3863 C CA . ASP A 1 550 ? 41.939 55.792 -30.833 1.00 10.84 550 ASP A CA 1
ATOM 3864 C C . ASP A 1 550 ? 43.028 54.716 -30.815 1.00 11.27 550 ASP A C 1
ATOM 3865 O O . ASP A 1 550 ? 44.205 54.989 -30.597 1.00 11.06 550 ASP A O 1
ATOM 3870 N N . PHE A 1 551 ? 42.638 53.484 -31.066 1.00 10.59 551 PHE A N 1
ATOM 3871 C CA . PHE A 1 551 ? 43.579 52.357 -30.923 1.00 11.35 551 PHE A CA 1
ATOM 3872 C C . PHE A 1 551 ? 44.533 52.303 -32.106 1.00 10.73 551 PHE A C 1
ATOM 3873 O O . PHE A 1 551 ? 45.748 52.018 -31.967 1.00 11.70 551 PHE A O 1
ATOM 3881 N N . ILE A 1 552 ? 43.995 52.568 -33.281 1.00 11.62 552 ILE A N 1
ATOM 3882 C CA . ILE A 1 552 ? 44.824 52.685 -34.457 1.00 12.04 552 ILE A CA 1
ATOM 3883 C C . ILE A 1 552 ? 45.828 53.841 -34.264 1.00 11.23 552 ILE A C 1
ATOM 3884 O O . ILE A 1 552 ? 46.991 53.698 -34.587 1.00 10.62 552 ILE A O 1
ATOM 3889 N N . ALA A 1 553 ? 45.376 54.988 -33.780 1.00 10.60 553 ALA A N 1
ATOM 3890 C CA . ALA A 1 553 ? 46.284 56.079 -33.517 1.00 10.15 553 ALA A CA 1
ATOM 3891 C C . ALA A 1 553 ? 47.352 55.762 -32.471 1.00 11.19 553 ALA A C 1
ATOM 3892 O O . ALA A 1 553 ? 48.485 56.300 -32.567 1.00 11.20 553 ALA A O 1
ATOM 3894 N N . ALA A 1 554 ? 47.025 54.899 -31.496 1.00 10.79 554 ALA A N 1
ATOM 3895 C CA . ALA A 1 554 ? 48.009 54.450 -30.523 1.00 11.66 554 ALA A CA 1
ATOM 3896 C C . ALA A 1 554 ? 49.120 53.677 -31.233 1.00 10.81 554 ALA A C 1
ATOM 3897 O O . ALA A 1 554 ? 50.308 53.914 -30.969 1.00 11.93 554 ALA A O 1
ATOM 3899 N N . GLY A 1 555 ? 48.722 52.725 -32.088 1.00 11.28 555 GLY A N 1
ATOM 3900 C CA . GLY A 1 555 ? 49.650 51.931 -32.879 1.00 11.10 555 GLY A CA 1
ATOM 3901 C C . GLY A 1 555 ? 50.557 52.787 -33.767 1.00 11.79 555 GLY A C 1
ATOM 3902 O O . GLY A 1 555 ? 51.783 52.651 -33.781 1.00 12.18 555 GLY A O 1
ATOM 3903 N N . GLU A 1 556 ? 49.959 53.769 -34.423 1.00 12.20 556 GLU A N 1
ATOM 3904 C CA . GLU A 1 556 ? 50.718 54.703 -35.242 1.00 13.26 556 GLU A CA 1
ATOM 3905 C C . GLU A 1 556 ? 51.750 55.499 -34.440 1.00 13.54 556 GLU A C 1
ATOM 3906 O O . GLU A 1 556 ? 52.853 55.734 -34.913 1.00 14.07 556 GLU A O 1
ATOM 3912 N N . TRP A 1 557 ? 51.357 55.915 -33.246 1.00 12.89 557 TRP A N 1
ATOM 3913 C CA . TRP A 1 557 ? 52.153 56.766 -32.380 1.00 12.46 557 TRP A CA 1
ATOM 3914 C C . TRP A 1 557 ? 53.386 55.996 -31.946 1.00 13.07 557 TRP A C 1
ATOM 3915 O O . TRP A 1 557 ? 54.486 56.532 -31.926 1.00 13.11 557 TRP A O 1
ATOM 3926 N N . LEU A 1 558 ? 53.198 54.741 -31.595 1.00 12.96 558 LEU A N 1
ATOM 3927 C CA . LEU A 1 558 ? 54.290 53.934 -31.071 1.00 13.50 558 LEU A CA 1
ATOM 3928 C C . LEU A 1 558 ? 55.369 53.721 -32.145 1.00 12.79 558 LEU A C 1
ATOM 3929 O O . LEU A 1 558 ? 56.544 53.684 -31.849 1.00 12.74 558 LEU A O 1
ATOM 3934 N N . ILE A 1 559 ? 54.933 53.553 -33.381 1.00 13.22 559 ILE A N 1
ATOM 3935 C CA . ILE A 1 559 ? 55.839 53.402 -34.527 1.00 13.61 559 ILE A CA 1
ATOM 3936 C C . ILE A 1 559 ? 56.510 54.701 -34.871 1.00 14.10 559 ILE A C 1
ATOM 3937 O O . ILE A 1 559 ? 57.734 54.725 -35.089 1.00 14.04 559 ILE A O 1
ATOM 3942 N N . ALA A 1 560 ? 55.732 55.780 -34.885 1.00 14.07 560 ALA A N 1
ATOM 3943 C CA . ALA A 1 560 ? 56.253 57.100 -35.251 1.00 14.69 560 ALA A CA 1
ATOM 3944 C C . ALA A 1 560 ? 57.239 57.635 -34.228 1.00 15.68 560 ALA A C 1
ATOM 3945 O O . ALA A 1 560 ? 58.157 58.427 -34.543 1.00 14.83 560 ALA A O 1
ATOM 3947 N N . ASN A 1 561 ? 57.064 57.217 -32.995 1.00 14.53 561 ASN A N 1
ATOM 3948 C CA . ASN A 1 561 ? 57.825 57.795 -31.907 1.00 15.90 561 ASN A CA 1
ATOM 3949 C C . ASN A 1 561 ? 58.928 56.892 -31.390 1.00 15.47 561 ASN A C 1
ATOM 3950 O O . ASN A 1 561 ? 59.500 57.144 -30.340 1.00 16.74 561 ASN A O 1
ATOM 3955 N N . GLY A 1 562 ? 59.257 55.863 -32.167 1.00 15.68 562 GLY A N 1
ATOM 3956 C CA . GLY A 1 562 ? 60.403 55.028 -31.869 1.00 15.12 562 GLY A CA 1
ATOM 3957 C C . GLY A 1 562 ? 60.291 53.998 -30.764 1.00 15.39 562 GLY A C 1
ATOM 3958 O O . GLY A 1 562 ? 61.326 53.410 -30.350 1.00 15.07 562 GLY A O 1
ATOM 3959 N N . VAL A 1 563 ? 59.068 53.728 -30.281 1.00 13.80 563 VAL A N 1
ATOM 3960 C CA . VAL A 1 563 ? 58.863 52.637 -29.317 1.00 13.91 563 VAL A CA 1
ATOM 3961 C C . VAL A 1 563 ? 58.875 51.262 -29.974 1.00 14.50 563 VAL A C 1
ATOM 3962 O O . VAL A 1 563 ? 59.360 50.309 -29.378 1.00 15.66 563 VAL A O 1
ATOM 3966 N N . THR A 1 564 ? 58.383 51.191 -31.214 1.00 15.42 564 THR A N 1
ATOM 3967 C CA . THR A 1 564 ? 58.115 49.936 -31.925 1.00 14.84 564 THR A CA 1
ATOM 3968 C C . THR A 1 564 ? 58.575 49.990 -33.372 1.00 13.99 564 THR A C 1
ATOM 3969 O O . THR A 1 564 ? 58.325 50.979 -34.043 1.00 14.12 564 THR A O 1
ATOM 3973 N N . PRO A 1 565 ? 59.191 48.929 -33.882 1.00 13.75 565 PRO A N 1
ATOM 3974 C CA . PRO A 1 565 ? 59.503 48.880 -35.319 1.00 14.35 565 PRO A CA 1
ATOM 3975 C C . PRO A 1 565 ? 58.251 48.872 -36.152 1.00 14.23 565 PRO A C 1
ATOM 3976 O O . PRO A 1 565 ? 57.183 48.439 -35.695 1.00 11.62 565 PRO A O 1
ATOM 3980 N N . ARG A 1 566 ? 58.377 49.347 -37.381 1.00 14.37 566 ARG A N 1
ATOM 3981 C CA . ARG A 1 566 ? 57.274 49.345 -38.335 1.00 15.35 566 ARG A CA 1
ATOM 3982 C C . ARG A 1 566 ? 56.531 48.007 -38.409 1.00 14.86 566 ARG A C 1
ATOM 3983 O O . ARG A 1 566 ? 55.288 47.974 -38.462 1.00 13.24 566 ARG A O 1
ATOM 3991 N N . HIS A 1 567 ? 57.281 46.909 -38.422 1.00 14.59 567 HIS A N 1
ATOM 3992 C CA . HIS A 1 567 ? 56.686 45.581 -38.537 1.00 15.83 567 HIS A CA 1
ATOM 3993 C C . HIS A 1 567 ? 56.776 44.774 -37.238 1.00 14.99 567 HIS A C 1
ATOM 3994 O O . HIS A 1 567 ? 56.737 43.562 -37.271 1.00 16.06 567 HIS A O 1
ATOM 4001 N N . GLY A 1 568 ? 56.838 45.463 -36.103 1.00 14.83 568 GLY A N 1
ATOM 4002 C CA . GLY A 1 568 ? 56.960 44.824 -34.800 1.00 14.40 568 GLY A CA 1
ATOM 4003 C C . GLY A 1 568 ? 55.816 45.077 -33.835 1.00 13.02 568 GLY A C 1
ATOM 4004 O O . GLY A 1 568 ? 56.012 44.909 -32.641 1.00 11.84 568 GLY A O 1
ATOM 4005 N N . LEU A 1 569 ? 54.656 45.478 -34.320 1.00 12.69 569 LEU A N 1
ATOM 4006 C CA . LEU A 1 569 ? 53.500 45.707 -33.445 1.00 12.72 569 LEU A CA 1
ATOM 4007 C C . LEU A 1 569 ? 52.532 44.521 -33.379 1.00 12.98 569 LEU A C 1
ATOM 4008 O O . LEU A 1 569 ? 52.019 44.043 -34.408 1.00 14.41 569 LEU A O 1
ATOM 4013 N N . ALA A 1 570 ? 52.295 44.020 -32.179 1.00 12.24 570 ALA A N 1
ATOM 4014 C CA . ALA A 1 570 ? 51.265 43.014 -31.922 1.00 11.75 570 ALA A CA 1
ATOM 4015 C C . ALA A 1 570 ? 50.164 43.624 -31.063 1.00 12.26 570 ALA A C 1
ATOM 4016 O O . ALA A 1 570 ? 50.429 44.473 -30.212 1.00 12.63 570 ALA A O 1
ATOM 4018 N N . ILE A 1 571 ? 48.923 43.148 -31.238 1.00 12.22 571 ILE A N 1
ATOM 4019 C CA . ILE A 1 571 ? 47.807 43.681 -30.457 1.00 11.67 571 ILE A CA 1
ATOM 4020 C C . ILE A 1 571 ? 47.030 42.555 -29.818 1.00 13.50 571 ILE A C 1
ATOM 4021 O O . ILE A 1 571 ? 46.926 41.474 -30.379 1.00 11.48 571 ILE A O 1
ATOM 4026 N N . GLU A 1 572 ? 46.509 42.796 -28.617 1.00 13.24 572 GLU A N 1
ATOM 4027 C CA . GLU A 1 572 ? 45.742 41.775 -27.895 1.00 15.14 572 GLU A CA 1
ATOM 4028 C C . GLU A 1 572 ? 44.563 42.494 -27.258 1.00 14.10 572 GLU A C 1
ATOM 4029 O O . GLU A 1 572 ? 44.668 43.669 -26.878 1.00 13.07 572 GLU A O 1
ATOM 4035 N N . GLY A 1 573 ? 43.470 41.743 -27.084 1.00 13.99 573 GLY A N 1
ATOM 4036 C CA . GLY A 1 573 ? 42.300 42.225 -26.398 1.00 14.21 573 GLY A CA 1
ATOM 4037 C C . GLY A 1 573 ? 41.325 41.084 -26.205 1.00 13.75 573 GLY A C 1
ATOM 4038 O O . GLY A 1 573 ? 41.445 40.066 -26.893 1.00 14.31 573 GLY A O 1
ATOM 4039 N N . GLY A 1 574 ? 40.418 41.209 -25.234 1.00 14.39 574 GLY A N 1
ATOM 4040 C CA . GLY A 1 574 ? 39.456 40.161 -24.883 1.00 14.88 574 GLY A CA 1
ATOM 4041 C C . GLY A 1 574 ? 38.019 40.673 -24.707 1.00 15.25 574 GLY A C 1
ATOM 4042 O O . GLY A 1 574 ? 37.805 41.766 -24.158 1.00 15.16 574 GLY A O 1
ATOM 4043 N N . SER A 1 575 ? 37.042 39.916 -25.230 1.00 15.75 575 SER A N 1
ATOM 4044 C CA . SER A 1 575 ? 35.601 40.173 -25.099 1.00 17.20 575 SER A CA 1
ATOM 4045 C C . SER A 1 575 ? 35.225 41.406 -25.991 1.00 16.01 575 SER A C 1
ATOM 4046 O O . SER A 1 575 ? 35.358 41.369 -27.226 1.00 16.07 575 SER A O 1
ATOM 4049 N N . ASN A 1 576 ? 34.740 42.456 -25.392 1.00 14.32 576 ASN A N 1
ATOM 4050 C CA . ASN A 1 576 ? 34.707 43.763 -26.083 1.00 12.68 576 ASN A CA 1
AT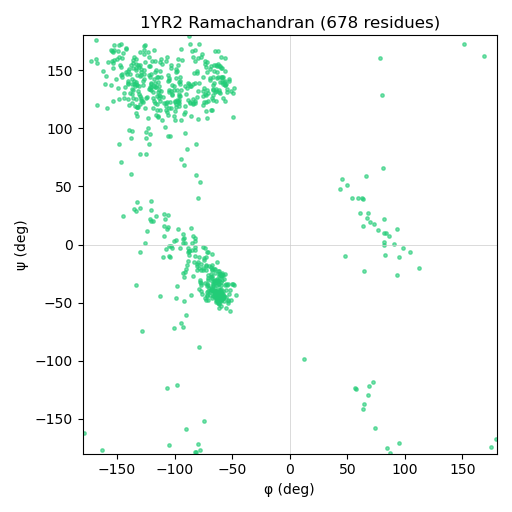OM 4051 C C . ASN A 1 576 ? 36.078 44.170 -26.627 1.00 12.13 576 ASN A C 1
ATOM 4052 O O . ASN A 1 576 ? 36.173 44.811 -27.679 1.00 11.79 576 ASN A O 1
ATOM 4057 N N . GLY A 1 577 ? 37.140 43.806 -25.923 1.00 11.15 577 GLY A N 1
ATOM 4058 C CA . GLY A 1 577 ? 38.494 43.961 -26.397 1.00 11.26 577 GLY A CA 1
ATOM 4059 C C . GLY A 1 577 ? 38.828 43.046 -27.560 1.00 11.02 577 GLY A C 1
ATOM 4060 O O . GLY A 1 577 ? 39.685 43.352 -28.358 1.00 11.95 577 GLY A O 1
ATOM 4061 N N . GLY A 1 578 ? 38.188 41.883 -27.674 1.00 10.49 578 GLY A N 1
ATOM 4062 C CA . GLY A 1 578 ? 38.341 41.067 -28.869 1.00 10.22 578 GLY A CA 1
ATOM 4063 C C . GLY A 1 578 ? 37.645 41.640 -30.111 1.00 9.49 578 GLY A C 1
ATOM 4064 O O . GLY A 1 578 ? 38.154 41.582 -31.209 1.00 10.70 578 GLY A O 1
ATOM 4065 N N . LEU A 1 579 ? 36.504 42.266 -29.919 1.00 10.80 579 LEU A N 1
ATOM 4066 C CA . LEU A 1 579 ? 35.853 43.047 -30.984 1.00 10.43 579 LEU A CA 1
ATOM 4067 C C . LEU A 1 579 ? 36.836 44.138 -31.479 1.00 10.03 579 LEU A C 1
ATOM 4068 O O . LEU A 1 579 ? 37.012 44.320 -32.670 1.00 10.64 579 LEU A O 1
ATOM 4073 N N . LEU A 1 580 ? 37.478 44.828 -30.533 1.00 10.23 580 LEU A N 1
ATOM 4074 C CA . LEU A 1 580 ? 38.466 45.889 -30.835 1.00 9.68 580 LEU A CA 1
ATOM 4075 C C . LEU A 1 580 ? 39.522 45.343 -31.774 1.00 10.98 580 LEU A C 1
ATOM 4076 O O . LEU A 1 580 ? 39.813 45.904 -32.838 1.00 10.59 580 LEU A O 1
ATOM 4081 N N . ILE A 1 581 ? 40.078 44.199 -31.407 1.00 11.58 581 ILE A N 1
ATOM 4082 C CA . ILE A 1 581 ? 41.129 43.602 -32.217 1.00 12.46 581 ILE A CA 1
ATOM 4083 C C . ILE A 1 581 ? 40.618 43.209 -33.623 1.00 10.99 581 ILE A C 1
ATOM 4084 O O . ILE A 1 581 ? 41.286 43.497 -34.624 1.00 10.71 581 ILE A O 1
ATOM 4089 N N . GLY A 1 582 ? 39.437 42.601 -33.696 1.00 11.91 582 GLY A N 1
ATOM 4090 C CA . GLY A 1 582 ? 38.837 42.193 -34.967 1.00 12.49 582 GLY A CA 1
ATOM 4091 C C . GLY A 1 582 ? 38.579 43.387 -35.878 1.00 12.62 582 GLY A C 1
ATOM 4092 O O . GLY A 1 582 ? 38.798 43.331 -37.099 1.00 12.98 582 GLY A O 1
ATOM 4093 N N . ALA A 1 583 ? 38.098 44.487 -35.285 1.00 12.82 583 ALA A N 1
ATOM 4094 C CA . ALA A 1 583 ? 37.709 45.630 -36.076 1.00 11.69 583 ALA A CA 1
ATOM 4095 C C . ALA A 1 583 ? 38.946 46.375 -36.618 1.00 12.19 583 ALA A C 1
ATOM 4096 O O . ALA A 1 583 ? 38.986 46.716 -37.787 1.00 11.48 583 ALA A O 1
ATOM 4098 N N . VAL A 1 584 ? 39.953 46.634 -35.780 1.00 10.79 584 VAL A N 1
ATOM 4099 C CA . VAL A 1 584 ? 41.128 47.364 -36.261 1.00 11.44 584 VAL A CA 1
ATOM 4100 C C . VAL A 1 584 ? 41.960 46.463 -37.218 1.00 11.47 584 VAL A C 1
ATOM 4101 O O . VAL A 1 584 ? 42.641 46.965 -38.106 1.00 13.01 584 VAL A O 1
ATOM 4105 N N . THR A 1 585 ? 41.875 45.149 -37.071 1.00 11.76 585 THR A N 1
ATOM 4106 C CA . THR A 1 585 ? 42.574 44.228 -37.966 1.00 11.14 585 THR A CA 1
ATOM 4107 C C . THR A 1 585 ? 41.985 44.328 -39.405 1.00 11.22 585 THR A C 1
ATOM 4108 O O . THR A 1 585 ? 42.721 44.337 -40.360 1.00 12.29 585 THR A O 1
ATOM 4112 N N . ASN A 1 586 ? 40.665 44.414 -39.537 1.00 11.61 586 ASN A N 1
ATOM 4113 C CA . ASN A 1 586 ? 40.028 44.634 -40.843 1.00 11.44 586 ASN A CA 1
ATOM 4114 C C . ASN A 1 586 ? 40.374 45.983 -41.419 1.00 12.86 586 ASN A C 1
ATOM 4115 O O . ASN A 1 586 ? 40.572 46.087 -42.623 1.00 13.72 586 ASN A O 1
ATOM 4120 N N . GLN A 1 587 ? 40.400 47.029 -40.581 1.00 12.65 587 GLN A N 1
ATOM 4121 C CA . GLN A 1 587 ? 40.537 48.411 -41.066 1.00 12.48 587 GLN A CA 1
ATOM 4122 C C . GLN A 1 587 ? 41.993 48.747 -41.434 1.00 12.48 587 GLN A C 1
ATOM 4123 O O . GLN A 1 587 ? 42.256 49.423 -42.451 1.00 12.22 587 GLN A O 1
ATOM 4129 N N . ARG A 1 588 ? 42.942 48.237 -40.644 1.00 11.92 588 ARG A N 1
ATOM 4130 C CA . ARG A 1 588 ? 44.366 48.547 -40.830 1.00 13.43 588 ARG A CA 1
ATOM 4131 C C . ARG A 1 588 ? 45.245 47.320 -40.665 1.00 13.30 588 ARG A C 1
ATOM 4132 O O . ARG A 1 588 ? 46.129 47.286 -39.824 1.00 14.08 588 ARG A O 1
ATOM 4140 N N . PRO A 1 589 ? 45.033 46.318 -41.507 1.00 15.21 589 PRO A N 1
ATOM 4141 C CA . PRO A 1 589 ? 45.831 45.081 -41.451 1.00 15.01 589 PRO A CA 1
ATOM 4142 C C . PRO A 1 589 ? 47.310 45.366 -41.670 1.00 16.92 589 PRO A C 1
ATOM 4143 O O . PRO A 1 589 ? 48.159 44.629 -41.139 1.00 17.83 589 PRO A O 1
ATOM 4147 N N . ASP A 1 590 ? 47.626 46.437 -42.398 1.00 16.61 590 ASP A N 1
ATOM 4148 C CA . ASP A 1 590 ? 49.028 46.837 -42.628 1.00 17.24 590 ASP A CA 1
ATOM 4149 C C . ASP A 1 590 ? 49.766 47.336 -41.400 1.00 17.05 590 ASP A C 1
ATOM 4150 O O . ASP A 1 590 ? 50.991 47.358 -41.388 1.00 15.94 590 ASP A O 1
ATOM 4155 N N . LEU A 1 591 ? 49.038 47.749 -40.365 1.00 16.19 591 LEU A N 1
ATOM 4156 C CA . LEU A 1 591 ? 49.670 48.305 -39.168 1.00 15.79 591 LEU A CA 1
ATOM 4157 C C . LEU A 1 591 ? 50.219 47.278 -38.172 1.00 14.76 591 LEU A C 1
ATOM 4158 O O . LEU A 1 591 ? 51.088 47.619 -37.355 1.00 14.35 591 LEU A O 1
ATOM 4163 N N . PHE A 1 592 ? 49.707 46.044 -38.224 1.00 15.00 592 PHE A N 1
ATOM 4164 C CA . PHE A 1 592 ? 49.918 45.021 -37.186 1.00 14.43 592 PHE A CA 1
ATOM 4165 C C . PHE A 1 592 ? 50.632 43.809 -37.755 1.00 14.20 592 PHE A C 1
ATOM 4166 O O . PHE A 1 592 ? 50.261 43.279 -38.796 1.00 14.53 592 PHE A O 1
ATOM 4174 N N . ALA A 1 593 ? 51.673 43.371 -37.074 1.00 14.80 593 ALA A N 1
ATOM 4175 C CA . ALA A 1 593 ? 52.350 42.141 -37.470 1.00 13.63 593 ALA A CA 1
ATOM 4176 C C . ALA A 1 593 ? 51.569 40.929 -37.034 1.00 13.96 593 ALA A C 1
ATOM 4177 O O . ALA A 1 593 ? 51.589 39.891 -37.722 1.00 12.99 593 ALA A O 1
ATOM 4179 N N . ALA A 1 594 ? 50.915 41.033 -35.880 1.00 13.07 594 ALA A N 1
ATOM 4180 C CA . ALA A 1 594 ? 50.158 39.910 -35.359 1.00 12.62 594 ALA A CA 1
ATOM 4181 C C . ALA A 1 594 ? 49.064 40.408 -34.460 1.00 12.86 594 ALA A C 1
ATOM 4182 O O . ALA A 1 594 ? 49.176 41.468 -33.928 1.00 12.23 594 ALA A O 1
ATOM 4184 N N . ALA A 1 595 ? 48.015 39.602 -34.267 1.00 12.73 595 ALA A N 1
ATOM 4185 C CA . ALA A 1 595 ? 46.890 39.947 -33.412 1.00 11.54 595 ALA A CA 1
ATOM 4186 C C . ALA A 1 595 ? 46.327 38.714 -32.726 1.00 11.76 595 ALA A C 1
ATOM 4187 O O . ALA A 1 595 ? 46.324 37.620 -33.310 1.00 11.70 595 ALA A O 1
ATOM 4189 N N . SER A 1 596 ? 45.839 38.884 -31.487 1.00 11.68 596 SER A N 1
ATOM 4190 C CA . SER A 1 596 ? 45.194 37.784 -30.777 1.00 12.41 596 SER A CA 1
ATOM 4191 C C . SER A 1 596 ? 43.938 38.310 -30.075 1.00 13.44 596 SER A C 1
ATOM 4192 O O . SER A 1 596 ? 44.019 38.887 -28.972 1.00 12.26 596 SER A O 1
ATOM 4195 N N . PRO A 1 597 ? 42.770 38.127 -30.709 1.00 12.06 597 PRO A N 1
ATOM 4196 C CA . PRO A 1 597 ? 41.493 38.418 -30.043 1.00 12.00 597 PRO A CA 1
ATOM 4197 C C . PRO A 1 597 ? 41.040 37.253 -29.199 1.00 12.72 597 PRO A C 1
ATOM 4198 O O . PRO A 1 597 ? 40.848 36.223 -29.783 1.00 12.91 597 PRO A O 1
ATOM 4202 N N . ALA A 1 598 ? 40.840 37.434 -27.895 1.00 12.99 598 ALA A N 1
ATOM 4203 C CA . ALA A 1 598 ? 40.235 36.437 -27.029 1.00 13.81 598 ALA A CA 1
ATOM 4204 C C . ALA A 1 598 ? 38.743 36.658 -26.883 1.00 13.00 598 ALA A C 1
ATOM 4205 O O . ALA A 1 598 ? 38.296 37.774 -26.685 1.00 13.54 598 ALA A O 1
ATOM 4207 N N . VAL A 1 599 ? 37.963 35.590 -27.031 1.00 12.94 599 VAL A N 1
ATOM 4208 C CA . VAL A 1 599 ? 36.531 35.585 -26.769 1.00 14.39 599 VAL A CA 1
ATOM 4209 C C . VAL A 1 599 ? 35.807 36.804 -27.307 1.00 14.16 599 VAL A C 1
ATOM 4210 O O . VAL A 1 599 ? 35.007 37.466 -26.588 1.00 14.22 599 VAL A O 1
ATOM 4214 N N . GLY A 1 600 ? 36.091 37.123 -28.568 1.00 14.23 600 GLY A N 1
ATOM 4215 C CA . GLY A 1 600 ? 35.701 38.421 -29.125 1.00 14.02 600 GLY A CA 1
ATOM 4216 C C . GLY A 1 600 ? 34.248 38.370 -29.594 1.00 13.73 600 GLY A C 1
ATOM 4217 O O . GLY A 1 600 ? 33.746 37.298 -29.995 1.00 14.21 600 GLY A O 1
ATOM 4218 N N . VAL A 1 601 ? 33.556 39.490 -29.490 1.00 13.70 601 VAL A N 1
ATOM 4219 C CA . VAL A 1 601 ? 32.219 39.646 -30.070 1.00 15.26 601 VAL A CA 1
ATOM 4220 C C . VAL A 1 601 ? 32.341 39.966 -31.580 1.00 14.70 601 VAL A C 1
ATOM 4221 O O . VAL A 1 601 ? 32.340 41.118 -31.976 1.00 17.29 601 VAL A O 1
ATOM 4225 N N . MET A 1 602 ? 32.436 38.943 -32.412 1.00 14.34 602 MET A N 1
ATOM 4226 C CA . MET A 1 602 ? 32.827 39.104 -33.816 1.00 13.47 602 MET A CA 1
ATOM 4227 C C . MET A 1 602 ? 31.653 39.300 -34.777 1.00 13.94 602 MET A C 1
ATOM 4228 O O . MET A 1 602 ? 31.821 39.958 -35.788 1.00 13.17 602 MET A O 1
ATOM 4233 N N . ASP A 1 603 ? 30.482 38.758 -34.438 1.00 13.81 603 ASP A N 1
ATOM 4234 C CA . ASP A 1 603 ? 29.290 38.997 -35.224 1.00 13.52 603 ASP A CA 1
ATOM 4235 C C . ASP A 1 603 ? 28.401 40.017 -34.490 1.00 12.71 603 ASP A C 1
ATOM 4236 O O . ASP A 1 603 ? 27.624 39.691 -33.600 1.00 13.00 603 ASP A O 1
ATOM 4241 N N . MET A 1 604 ? 28.590 41.265 -34.850 1.00 11.97 604 MET A N 1
ATOM 4242 C CA . MET A 1 604 ? 27.936 42.398 -34.203 1.00 12.55 604 MET A CA 1
ATOM 4243 C C . MET A 1 604 ? 26.535 42.622 -34.726 1.00 12.54 604 MET A C 1
ATOM 4244 O O . MET A 1 604 ? 25.832 43.518 -34.249 1.00 14.50 604 MET A O 1
ATOM 4249 N N . LEU A 1 605 ? 26.116 41.826 -35.705 1.00 13.14 605 LEU A N 1
ATOM 4250 C CA . LEU A 1 605 ? 24.746 41.864 -36.174 1.00 13.09 605 LEU A CA 1
ATOM 4251 C C . LEU A 1 605 ? 23.858 40.892 -35.410 1.00 13.39 605 LEU A C 1
ATOM 4252 O O . LEU A 1 605 ? 22.637 41.063 -35.427 1.00 12.69 605 LEU A O 1
ATOM 4257 N N . ARG A 1 606 ? 24.478 39.883 -34.771 1.00 13.96 606 ARG A N 1
ATOM 4258 C CA . ARG A 1 606 ? 23.744 38.826 -34.096 1.00 14.40 606 ARG A CA 1
ATOM 4259 C C . ARG A 1 606 ? 24.102 38.658 -32.605 1.00 14.07 606 ARG A C 1
ATOM 4260 O O . ARG A 1 606 ? 23.694 37.679 -31.976 1.00 15.92 606 ARG A O 1
ATOM 4268 N N . PHE A 1 607 ? 24.834 39.594 -32.029 1.00 13.69 607 PHE A N 1
ATOM 4269 C CA . PHE A 1 607 ? 25.351 39.437 -30.648 1.00 14.25 607 PHE A CA 1
ATOM 4270 C C . PHE A 1 607 ? 24.226 39.318 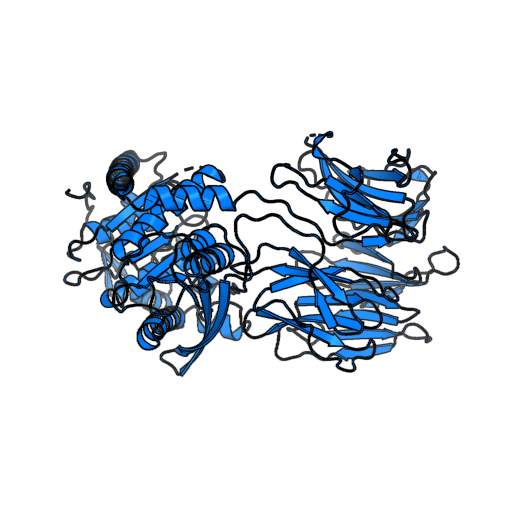-29.618 1.00 15.46 607 PHE A C 1
ATOM 4271 O O . PHE A 1 607 ? 24.336 38.573 -28.634 1.00 14.86 607 PHE A O 1
ATOM 4279 N N . ASP A 1 608 ? 23.121 39.973 -29.901 1.00 15.07 608 ASP A N 1
ATOM 4280 C CA . ASP A 1 608 ? 21.976 39.947 -29.003 1.00 17.78 608 ASP A CA 1
ATOM 4281 C C . ASP A 1 608 ? 21.058 38.719 -29.128 1.00 20.36 608 ASP A C 1
ATOM 4282 O O . ASP A 1 608 ? 20.052 38.640 -28.426 1.00 21.45 608 ASP A O 1
ATOM 4287 N N . GLN A 1 609 ? 21.413 37.771 -29.994 1.00 22.27 609 GLN A N 1
ATOM 4288 C CA . GLN A 1 609 ? 20.665 36.530 -30.168 1.00 24.53 609 GLN A CA 1
ATOM 4289 C C . GLN A 1 609 ? 21.124 35.464 -29.202 1.00 25.89 609 GLN A C 1
ATOM 4290 O O . GLN A 1 609 ? 20.569 34.381 -29.192 1.00 25.41 609 GLN A O 1
ATOM 4296 N N . PHE A 1 610 ? 22.179 35.726 -28.437 1.00 27.47 610 PHE A N 1
ATOM 4297 C CA . PHE A 1 610 ? 22.752 34.672 -27.603 1.00 28.98 610 PHE A CA 1
ATOM 4298 C C . PHE A 1 610 ? 22.723 34.993 -26.132 1.00 30.42 610 PHE A C 1
ATOM 4299 O O . PHE A 1 610 ? 22.564 36.167 -25.721 1.00 32.13 610 PHE A O 1
ATOM 4307 N N . THR A 1 611 ? 22.797 33.913 -25.338 1.00 30.17 611 THR A N 1
ATOM 4308 C CA . THR A 1 611 ? 22.817 33.982 -23.884 1.00 28.81 611 THR A CA 1
ATOM 4309 C C . THR A 1 611 ? 22.426 35.392 -23.394 1.00 28.48 611 THR A C 1
ATOM 4310 O O . THR A 1 611 ? 21.287 35.809 -23.524 1.00 29.62 611 THR A O 1
ATOM 4314 N N . ALA A 1 612 ? 23.490 36.117 -23.104 1.00 27.02 612 ALA A N 1
ATOM 4315 C CA . ALA A 1 612 ? 23.666 37.270 -22.287 1.00 26.64 612 ALA A CA 1
ATOM 4316 C C . ALA A 1 612 ? 23.898 38.552 -23.103 1.00 24.62 612 ALA A C 1
ATOM 4317 O O . ALA A 1 612 ? 24.087 39.644 -22.538 1.00 24.11 612 ALA A O 1
ATOM 4319 N N . GLY A 1 613 ? 23.990 38.400 -24.421 1.00 21.01 613 GLY A N 1
ATOM 4320 C CA . GLY A 1 613 ? 24.487 39.459 -25.260 1.00 19.66 613 GLY A CA 1
ATOM 4321 C C . GLY A 1 613 ? 23.485 40.583 -25.390 1.00 17.73 613 GLY A C 1
ATOM 4322 O O . GLY A 1 613 ? 23.855 41.724 -25.714 1.00 17.38 613 GLY A O 1
ATOM 4323 N N . ARG A 1 614 ? 22.215 40.285 -25.145 1.00 15.68 614 ARG A N 1
ATOM 4324 C CA . ARG A 1 614 ? 21.184 41.337 -25.200 1.00 15.87 614 ARG A CA 1
ATOM 4325 C C . ARG A 1 614 ? 21.436 42.495 -24.215 1.00 14.04 614 ARG A C 1
ATOM 4326 O O . ARG A 1 614 ? 21.020 43.647 -24.449 1.00 16.19 614 ARG A O 1
ATOM 4334 N N . TYR A 1 615 ? 22.163 42.248 -23.139 1.00 12.56 615 TYR A N 1
ATOM 4335 C CA . TYR A 1 615 ? 22.519 43.297 -22.182 1.00 12.05 615 TYR A CA 1
ATOM 4336 C C . TYR A 1 615 ? 23.540 44.290 -22.787 1.00 12.83 615 TYR A C 1
ATOM 4337 O O . TYR A 1 615 ? 23.675 45.393 -22.323 1.00 15.05 615 TYR A O 1
ATOM 4346 N N . TRP A 1 616 ? 24.218 43.915 -23.846 1.00 13.21 616 TRP A N 1
ATOM 4347 C CA . TRP A 1 616 ? 25.243 44.789 -24.418 1.00 13.30 616 TRP A CA 1
ATOM 4348 C C . TRP A 1 616 ? 24.721 45.876 -25.340 1.00 14.56 616 TRP A C 1
ATOM 4349 O O . TRP A 1 616 ? 25.524 46.671 -25.815 1.00 13.57 616 TRP A O 1
ATOM 4360 N N . VAL A 1 617 ? 23.415 45.881 -25.619 1.00 13.73 617 VAL A N 1
ATOM 4361 C CA . VAL A 1 617 ? 22.806 46.927 -26.423 1.00 14.10 617 VAL A CA 1
ATOM 4362 C C . VAL A 1 617 ? 23.048 48.311 -25.875 1.00 14.27 617 VAL A C 1
ATOM 4363 O O . VAL A 1 617 ? 23.066 49.258 -26.642 1.00 13.74 617 VAL A O 1
ATOM 4367 N N . ASP A 1 618 ? 23.287 48.455 -24.573 1.00 17.26 618 ASP A N 1
ATOM 4368 C CA . ASP A 1 618 ? 23.537 49.790 -23.997 1.00 19.03 618 ASP A CA 1
ATOM 4369 C C . ASP A 1 618 ? 24.794 50.445 -24.547 1.00 18.75 618 ASP A C 1
ATOM 4370 O O . ASP A 1 618 ? 24.863 51.672 -24.672 1.00 19.05 618 ASP A O 1
ATOM 4375 N N . ASP A 1 619 ? 25.797 49.644 -24.911 1.00 16.67 619 ASP A N 1
ATOM 4376 C CA . ASP A 1 619 ? 26.952 50.212 -25.587 1.00 15.37 619 ASP A CA 1
ATOM 4377 C C . ASP A 1 619 ? 26.892 50.061 -27.095 1.00 14.67 619 ASP A C 1
ATOM 4378 O O . ASP A 1 619 ? 27.431 50.896 -27.814 1.00 14.68 619 ASP A O 1
ATOM 4383 N N . TYR A 1 620 ? 26.345 48.952 -27.587 1.00 13.17 620 TYR A N 1
ATOM 4384 C CA . TYR A 1 620 ? 26.442 48.624 -29.027 1.00 11.97 620 TYR A CA 1
ATOM 4385 C C . TYR A 1 620 ? 25.290 49.088 -29.912 1.00 11.92 620 TYR A C 1
ATOM 4386 O O . TYR A 1 620 ? 25.426 49.209 -31.129 1.00 11.06 620 TYR A O 1
ATOM 4395 N N . GLY A 1 621 ? 24.141 49.274 -29.296 1.00 13.59 621 GLY A N 1
ATOM 4396 C CA . GLY A 1 621 ? 22.920 49.620 -29.997 1.00 13.41 621 GLY A CA 1
ATOM 4397 C C . GLY A 1 621 ? 22.096 48.399 -30.306 1.00 14.32 621 GLY A C 1
ATOM 4398 O O . GLY A 1 621 ? 22.433 47.274 -29.867 1.00 13.86 621 GLY A O 1
ATOM 4399 N N . TYR A 1 622 ? 21.038 48.609 -31.120 1.00 13.58 622 TYR A N 1
ATOM 4400 C CA . TYR A 1 622 ? 20.007 47.598 -31.353 1.00 14.54 622 TYR A CA 1
ATOM 4401 C C . TYR A 1 622 ? 19.979 47.152 -32.805 1.00 15.39 622 TYR A C 1
ATOM 4402 O O . TYR A 1 622 ? 19.662 47.973 -33.681 1.00 14.20 622 TYR A O 1
ATOM 4411 N N . PRO A 1 623 ? 20.364 45.913 -33.103 1.00 15.48 623 PRO A N 1
ATOM 4412 C CA . PRO A 1 623 ? 20.361 45.431 -34.495 1.00 16.25 623 PRO A CA 1
ATOM 4413 C C . PRO A 1 623 ? 19.036 45.479 -35.245 1.00 16.57 623 PRO A C 1
ATOM 4414 O O . PRO A 1 623 ? 19.063 45.500 -36.497 1.00 16.66 623 PRO A O 1
ATOM 4418 N N . GLU A 1 624 ? 17.928 45.422 -34.512 1.00 17.60 624 GLU A N 1
ATOM 4419 C CA . GLU A 1 624 ? 16.579 45.520 -35.079 1.00 18.59 624 GLU A CA 1
ATOM 4420 C C . GLU A 1 624 ? 16.212 46.942 -35.504 1.00 18.19 624 GLU A C 1
ATOM 4421 O O . GLU A 1 624 ? 15.216 47.154 -36.210 1.00 16.94 624 GLU A O 1
ATOM 4427 N N . LYS A 1 625 ? 17.008 47.911 -35.079 1.00 18.19 625 LYS A N 1
ATOM 4428 C CA . LYS A 1 625 ? 16.824 49.312 -35.445 1.00 17.90 625 LYS A CA 1
ATOM 4429 C C . LYS A 1 625 ? 17.721 49.710 -36.641 1.00 17.97 625 LYS A C 1
ATOM 4430 O O . LYS A 1 625 ? 18.940 49.537 -36.594 1.00 15.58 625 LYS A O 1
ATOM 4436 N N . GLU A 1 626 ? 17.120 50.241 -37.717 1.00 16.83 626 GLU A N 1
ATOM 4437 C CA . GLU A 1 626 ? 17.870 50.454 -38.954 1.00 17.54 626 GLU A CA 1
ATOM 4438 C C . GLU A 1 626 ? 19.159 51.209 -38.773 1.00 16.41 626 GLU A C 1
ATOM 4439 O O . GLU A 1 626 ? 20.214 50.737 -39.180 1.00 17.37 626 GLU A O 1
ATOM 4445 N N . ALA A 1 627 ? 19.068 52.401 -38.214 1.00 16.14 627 ALA A N 1
ATOM 4446 C CA . ALA A 1 627 ? 20.233 53.257 -38.027 1.00 15.38 627 ALA A CA 1
ATOM 4447 C C . ALA A 1 627 ? 21.333 52.582 -37.175 1.00 15.33 627 ALA A C 1
ATOM 4448 O O . ALA A 1 627 ? 22.531 52.691 -37.493 1.00 14.23 627 ALA A O 1
ATOM 4450 N N . ASP A 1 628 ? 20.940 51.859 -36.119 1.00 14.14 628 ASP A N 1
ATOM 4451 C CA . ASP A 1 628 ? 21.932 51.188 -35.248 1.00 13.93 628 ASP A CA 1
ATOM 4452 C C . ASP A 1 628 ? 22.572 50.019 -36.019 1.00 12.05 628 ASP A C 1
ATOM 4453 O O . ASP A 1 628 ? 23.740 49.735 -35.858 1.00 11.30 628 ASP A O 1
ATOM 4458 N N . TRP A 1 629 ? 21.770 49.332 -36.813 1.00 12.29 629 TRP A N 1
ATOM 4459 C CA . TRP A 1 629 ? 22.242 48.253 -37.663 1.00 12.49 629 TRP A CA 1
ATOM 4460 C C . TRP A 1 629 ? 23.320 48.757 -38.648 1.00 13.48 629 TRP A C 1
ATOM 4461 O O . TRP A 1 629 ? 24.345 48.081 -38.835 1.00 13.61 629 TRP A O 1
ATOM 4472 N N . ARG A 1 630 ? 23.126 49.923 -39.247 1.00 12.79 630 ARG A N 1
ATOM 4473 C CA . ARG A 1 630 ? 24.080 50.429 -40.227 1.00 14.27 630 ARG A CA 1
ATOM 4474 C C . ARG A 1 630 ? 25.401 50.773 -39.561 1.00 14.31 630 ARG A C 1
ATOM 4475 O O . ARG A 1 630 ? 26.472 50.534 -40.136 1.00 15.24 630 ARG A O 1
ATOM 4483 N N . VAL A 1 631 ? 25.325 51.320 -38.353 1.00 13.35 631 VAL A N 1
ATOM 4484 C CA . VAL A 1 631 ? 26.538 51.615 -37.579 1.00 13.42 631 VAL A CA 1
ATOM 4485 C C . VAL A 1 631 ? 27.282 50.287 -37.302 1.00 12.43 631 VAL A C 1
ATOM 4486 O O . VAL A 1 631 ? 28.513 50.209 -37.496 1.00 13.00 631 VAL A O 1
ATOM 4490 N N . LEU A 1 632 ? 26.549 49.250 -36.887 1.00 12.63 632 LEU A N 1
ATOM 4491 C CA . LEU A 1 632 ? 27.162 47.955 -36.525 1.00 12.43 632 LEU A CA 1
ATOM 4492 C C . LEU A 1 632 ? 27.776 47.263 -37.756 1.00 12.80 632 LEU A C 1
ATOM 4493 O O . LEU A 1 632 ? 28.854 46.661 -37.667 1.00 11.95 632 LEU A O 1
ATOM 4498 N N . ARG A 1 633 ? 27.072 47.355 -38.882 1.00 13.01 633 ARG A N 1
ATOM 4499 C CA . ARG A 1 633 ? 27.506 46.695 -40.126 1.00 13.13 633 ARG A CA 1
ATOM 4500 C C . ARG A 1 633 ? 28.844 47.267 -40.599 1.00 13.05 633 ARG A C 1
ATOM 4501 O O . ARG A 1 633 ? 29.628 46.580 -41.191 1.00 12.33 633 ARG A O 1
ATOM 4509 N N . ARG A 1 634 ? 29.120 48.519 -40.308 1.00 13.29 634 ARG A N 1
ATOM 4510 C CA . ARG A 1 634 ? 30.372 49.144 -40.734 1.00 14.01 634 ARG A CA 1
ATOM 4511 C C . ARG A 1 634 ? 31.604 48.577 -40.046 1.00 13.83 634 ARG A C 1
ATOM 4512 O O . ARG A 1 634 ? 32.680 48.682 -40.586 1.00 13.15 634 ARG A O 1
ATOM 4520 N N . TYR A 1 635 ? 31.439 47.955 -38.884 1.00 13.16 635 TYR A N 1
ATOM 4521 C CA . TYR A 1 635 ? 32.599 47.405 -38.152 1.00 14.42 635 TYR A CA 1
ATOM 4522 C C . TYR A 1 635 ? 32.541 45.968 -37.664 1.00 14.95 635 TYR A C 1
ATOM 4523 O O . TYR A 1 635 ? 33.562 45.441 -37.175 1.00 14.77 635 TYR A O 1
ATOM 4532 N N . SER A 1 636 ? 31.395 45.298 -37.792 1.00 14.86 636 SER A N 1
ATOM 4533 C CA . SER A 1 636 ? 31.263 43.895 -37.375 1.00 14.67 636 SER A CA 1
ATOM 4534 C C . SER A 1 636 ? 32.410 43.077 -37.956 1.00 14.15 636 SER A C 1
ATOM 4535 O O . SER A 1 636 ? 32.463 42.931 -39.167 1.00 14.04 636 SER A O 1
ATOM 4538 N N . PRO A 1 637 ? 33.367 42.609 -37.143 1.00 13.69 637 PRO A N 1
ATOM 4539 C CA . PRO A 1 637 ? 34.562 41.938 -37.703 1.00 13.05 637 PRO A CA 1
ATOM 4540 C C . PRO A 1 637 ? 34.243 40.783 -38.694 1.00 12.93 637 PRO A C 1
ATOM 4541 O O . PRO A 1 637 ? 34.897 40.702 -39.719 1.00 13.06 637 PRO A O 1
ATOM 4545 N N . TYR A 1 638 ? 33.227 39.987 -38.423 1.00 12.47 638 TYR A N 1
ATOM 4546 C CA . TYR A 1 638 ? 32.897 38.829 -39.267 1.00 13.11 638 TYR A CA 1
ATOM 4547 C C . TYR A 1 638 ? 32.450 39.256 -40.655 1.00 12.99 638 TYR A C 1
ATOM 4548 O O . TYR A 1 638 ? 32.710 38.543 -41.619 1.00 13.95 638 TYR A O 1
ATOM 4557 N N . HIS A 1 639 ? 31.821 40.419 -40.761 1.00 13.51 639 HIS A N 1
ATOM 4558 C CA . HIS A 1 639 ? 31.229 40.889 -42.019 1.00 13.45 639 HIS A CA 1
ATOM 4559 C C . HIS A 1 639 ? 32.166 41.802 -42.787 1.00 13.81 639 HIS A C 1
ATOM 4560 O O . HIS A 1 639 ? 31.812 42.256 -43.865 1.00 13.95 639 HIS A O 1
ATOM 4567 N N . ASN A 1 640 ? 33.343 42.117 -42.222 1.00 12.16 640 ASN A N 1
ATOM 4568 C CA . ASN A 1 640 ? 34.267 43.069 -42.847 1.00 13.98 640 ASN A CA 1
ATOM 4569 C C . ASN A 1 640 ? 35.653 42.544 -43.183 1.00 13.64 640 ASN A C 1
ATOM 4570 O O . ASN A 1 640 ? 36.594 43.306 -43.339 1.00 12.01 640 ASN A O 1
ATOM 4575 N N . VAL A 1 641 ? 35.792 41.236 -43.273 1.00 14.70 641 VAL A N 1
ATOM 4576 C CA . VAL A 1 641 ? 37.052 40.669 -43.767 1.00 15.09 641 VAL A CA 1
ATOM 4577 C C . VAL A 1 641 ? 37.234 41.051 -45.261 1.00 15.88 641 VAL A C 1
ATOM 4578 O O . VAL A 1 641 ? 36.315 40.894 -46.062 1.00 15.68 641 VAL A O 1
ATOM 4582 N N . ARG A 1 642 ? 38.423 41.530 -45.620 1.00 16.43 642 ARG A N 1
ATOM 4583 C CA . ARG A 1 642 ? 38.703 42.110 -46.946 1.00 17.98 642 ARG A CA 1
ATOM 4584 C C . ARG A 1 642 ? 39.627 41.272 -47.781 1.00 19.47 642 ARG A C 1
ATOM 4585 O O . ARG A 1 642 ? 40.856 41.257 -47.551 1.00 20.11 642 ARG A O 1
ATOM 4593 N N . SER A 1 643 ? 39.116 40.612 -48.800 1.00 20.14 643 SER A N 1
ATOM 4594 C CA . SER A 1 643 ? 40.034 39.811 -49.604 1.00 20.27 643 SER A CA 1
ATOM 4595 C C . SER A 1 643 ? 40.918 40.683 -50.492 1.00 18.98 643 SER A C 1
ATOM 4596 O O . SER A 1 643 ? 40.611 41.834 -50.806 1.00 18.33 643 SER A O 1
ATOM 4599 N N . GLY A 1 644 ? 42.062 40.129 -50.832 1.00 17.49 644 GLY A N 1
ATOM 4600 C CA . GLY A 1 644 ? 43.062 40.800 -51.622 1.00 18.25 644 GLY A CA 1
ATOM 4601 C C . GLY A 1 644 ? 44.101 41.578 -50.842 1.00 18.50 644 GLY A C 1
ATOM 4602 O O . GLY A 1 644 ? 44.977 42.157 -51.433 1.00 19.09 644 GLY A O 1
ATOM 4603 N N . VAL A 1 645 ? 44.002 41.570 -49.514 1.00 17.44 645 VAL A N 1
ATOM 4604 C CA . VAL A 1 645 ? 44.833 42.388 -48.652 1.00 18.16 645 VAL A CA 1
ATOM 4605 C C . VAL A 1 645 ? 45.550 41.422 -47.710 1.00 16.38 645 VAL A C 1
ATOM 4606 O O . VAL A 1 645 ? 44.896 40.559 -47.168 1.00 16.09 645 VAL A O 1
ATOM 4610 N N . ASP A 1 646 ? 46.861 41.567 -47.510 1.00 15.86 646 ASP A N 1
ATOM 4611 C CA . ASP A 1 646 ? 47.588 40.734 -46.551 1.00 15.28 646 ASP A CA 1
ATOM 4612 C C . ASP A 1 646 ? 47.252 41.114 -45.083 1.00 14.13 646 ASP A C 1
ATOM 4613 O O . ASP A 1 646 ? 47.450 42.255 -44.643 1.00 13.69 646 ASP A O 1
ATOM 4618 N N . TYR A 1 647 ? 46.769 40.128 -44.340 1.00 12.88 647 TYR A N 1
ATOM 4619 C CA . TYR A 1 647 ? 46.388 40.302 -42.955 1.00 12.22 647 TYR A CA 1
ATOM 4620 C C . TYR A 1 647 ? 47.567 39.921 -42.065 1.00 12.56 647 TYR A C 1
ATOM 4621 O O . TYR A 1 647 ? 48.424 39.132 -42.445 1.00 12.67 647 TYR A O 1
ATOM 4630 N N . PRO A 1 648 ? 47.560 40.422 -40.845 1.00 12.60 648 PRO A N 1
ATOM 4631 C CA . PRO A 1 648 ? 48.515 39.958 -39.853 1.00 12.52 648 PRO A CA 1
ATOM 4632 C C . PRO A 1 648 ? 48.328 38.467 -39.556 1.00 12.40 648 PRO A C 1
ATOM 4633 O O . PRO A 1 648 ? 47.314 37.833 -39.910 1.00 13.83 648 PRO A O 1
ATOM 4637 N N . ALA A 1 649 ? 49.311 37.914 -38.889 1.00 11.28 649 ALA A N 1
ATOM 4638 C CA . ALA A 1 649 ? 49.116 36.594 -38.245 1.00 11.56 649 ALA A CA 1
ATOM 4639 C C . ALA A 1 649 ? 48.085 36.806 -37.143 1.00 11.06 649 ALA A C 1
ATOM 4640 O O . ALA A 1 649 ? 48.156 37.795 -36.421 1.00 12.68 649 ALA A O 1
ATOM 4642 N N . ILE A 1 650 ? 47.147 35.873 -36.985 1.00 10.94 650 ILE A N 1
ATOM 4643 C CA . ILE A 1 650 ? 46.060 36.020 -36.054 1.00 10.62 650 ILE A CA 1
ATOM 4644 C C . ILE A 1 650 ? 45.840 34.723 -35.324 1.00 12.28 650 ILE A C 1
ATOM 4645 O O . ILE A 1 650 ? 45.780 33.663 -35.963 1.00 13.28 650 ILE A O 1
ATOM 4650 N N . LEU A 1 651 ? 45.786 34.794 -33.994 1.00 11.85 651 LEU A N 1
ATOM 4651 C CA . LEU A 1 651 ? 45.492 33.629 -33.164 1.00 11.45 651 LEU A CA 1
ATOM 4652 C C . LEU A 1 651 ? 44.277 34.016 -32.343 1.00 11.54 651 LEU A C 1
ATOM 4653 O O . LEU A 1 651 ? 44.371 34.742 -31.322 1.00 11.98 651 LEU A O 1
ATOM 4658 N N . VAL A 1 652 ? 43.134 33.542 -32.810 1.00 10.78 652 VAL A N 1
ATOM 4659 C CA . VAL A 1 652 ? 41.873 33.660 -32.106 1.00 12.38 652 VAL A CA 1
ATOM 4660 C C . VAL A 1 652 ? 41.852 32.669 -30.918 1.00 12.51 652 VAL A C 1
ATOM 4661 O O . VAL A 1 652 ? 42.265 31.510 -31.053 1.00 13.80 652 VAL A O 1
ATOM 4665 N N . THR A 1 653 ? 41.423 33.096 -29.743 1.00 14.08 653 THR A N 1
ATOM 4666 C CA . THR A 1 653 ? 41.344 32.138 -28.604 1.00 14.19 653 THR A CA 1
ATOM 4667 C C . THR A 1 653 ? 39.989 32.145 -27.970 1.00 14.83 653 THR A C 1
ATOM 4668 O O . THR A 1 653 ? 39.352 33.209 -27.824 1.00 13.47 653 THR A O 1
ATOM 4672 N N . THR A 1 654 ? 39.523 30.960 -27.593 1.00 14.63 654 THR A N 1
ATOM 4673 C CA . THR A 1 654 ? 38.251 30.825 -26.868 1.00 15.36 654 THR A CA 1
ATOM 4674 C C . THR A 1 654 ? 38.180 29.398 -26.349 1.00 15.86 654 THR A C 1
ATOM 4675 O O . THR A 1 654 ? 38.896 28.547 -26.852 1.00 14.86 654 THR A O 1
ATOM 4679 N N . ALA A 1 655 ? 37.350 29.150 -25.337 1.00 16.44 655 ALA A N 1
ATOM 4680 C CA . ALA A 1 655 ? 36.990 27.777 -24.976 1.00 16.75 655 ALA A CA 1
ATOM 4681 C C . ALA A 1 655 ? 35.868 27.347 -25.906 1.00 17.50 655 ALA A C 1
ATOM 4682 O O . ALA A 1 655 ? 35.310 28.187 -26.635 1.00 17.51 655 ALA A O 1
ATOM 4684 N N . ASP A 1 656 ? 35.570 26.057 -25.920 1.00 17.65 656 ASP A N 1
ATOM 4685 C CA . ASP A 1 656 ? 34.603 25.504 -26.863 1.00 19.22 656 ASP A CA 1
ATOM 4686 C C . ASP A 1 656 ? 33.163 25.727 -26.409 1.00 18.51 656 ASP A C 1
ATOM 4687 O O . ASP A 1 656 ? 32.242 25.666 -27.229 1.00 18.26 656 ASP A O 1
ATOM 4692 N N . THR A 1 657 ? 33.001 26.010 -25.118 1.00 18.18 657 THR A N 1
ATOM 4693 C CA . THR A 1 657 ? 31.778 26.601 -24.561 1.00 19.29 657 THR A CA 1
ATOM 4694 C C . THR A 1 657 ? 32.102 27.818 -23.712 1.00 19.59 657 THR A C 1
ATOM 4695 O O . THR A 1 657 ? 33.174 27.910 -23.077 1.00 18.92 657 THR A O 1
ATOM 4699 N N . ASP A 1 658 ? 31.143 28.746 -23.667 1.00 19.69 658 ASP A N 1
ATOM 4700 C CA . ASP A 1 658 ? 31.343 30.020 -22.990 1.00 21.82 658 ASP A CA 1
ATOM 4701 C C . ASP A 1 658 ? 29.976 30.680 -22.867 1.00 21.79 658 ASP A C 1
ATOM 4702 O O . ASP A 1 658 ? 29.296 30.935 -23.877 1.00 20.82 658 ASP A O 1
ATOM 4707 N N . ASP A 1 659 ? 29.569 30.934 -21.628 1.00 22.35 659 ASP A N 1
ATOM 4708 C CA . ASP A 1 659 ? 28.250 31.529 -21.364 1.00 23.59 659 ASP A CA 1
ATOM 4709 C C . ASP A 1 659 ? 28.173 33.014 -21.626 1.00 22.85 659 ASP A C 1
ATOM 4710 O O . ASP A 1 659 ? 27.081 33.562 -21.764 1.00 23.81 659 ASP A O 1
ATOM 4715 N N . ARG A 1 660 ? 29.324 33.655 -21.604 1.00 21.34 660 ARG A N 1
ATOM 4716 C CA . ARG A 1 660 ? 29.379 35.087 -21.647 1.00 20.97 660 ARG A CA 1
ATOM 4717 C C . ARG A 1 660 ? 29.455 35.562 -23.070 1.00 18.80 660 ARG A C 1
ATOM 4718 O O . ARG A 1 660 ? 28.593 36.282 -23.494 1.00 17.53 660 ARG A O 1
ATOM 4726 N N . VAL A 1 661 ? 30.495 35.167 -23.785 1.00 15.93 661 VAL A N 1
ATOM 4727 C CA . VAL A 1 661 ? 30.552 35.405 -25.228 1.00 15.57 661 VAL A CA 1
ATOM 4728 C C . VAL A 1 661 ? 30.523 34.048 -25.927 1.00 14.26 661 VAL A C 1
ATOM 4729 O O . VAL A 1 661 ? 31.490 33.323 -25.847 1.00 13.98 661 VAL A O 1
ATOM 4733 N N . VAL A 1 662 ? 29.435 33.721 -26.619 1.00 15.08 662 VAL A N 1
ATOM 4734 C CA . VAL A 1 662 ? 29.324 32.367 -27.198 1.00 15.09 662 VAL A CA 1
ATOM 4735 C C . VAL A 1 662 ? 30.476 32.145 -28.195 1.00 14.79 662 VAL A C 1
ATOM 4736 O O . VAL A 1 662 ? 30.831 33.043 -28.976 1.00 14.21 662 VAL A O 1
ATOM 4740 N N . PRO A 1 663 ? 31.051 30.950 -28.198 1.00 15.76 663 PRO A N 1
ATOM 4741 C CA . PRO A 1 663 ? 32.235 30.709 -29.030 1.00 15.45 663 PRO A CA 1
ATOM 4742 C C . PRO A 1 663 ? 31.956 30.799 -30.515 1.00 15.33 663 PRO A C 1
ATOM 4743 O O . PRO A 1 663 ? 32.893 31.021 -31.313 1.00 14.94 663 PRO A O 1
ATOM 4747 N N . GLY A 1 664 ? 30.692 30.650 -30.907 1.00 14.10 664 GLY A N 1
ATOM 4748 C CA . GLY A 1 664 ? 30.313 30.808 -32.278 1.00 13.30 664 GLY A CA 1
ATOM 4749 C C . GLY A 1 664 ? 30.819 32.067 -32.943 1.00 13.33 664 GLY A C 1
ATOM 4750 O O . GLY A 1 664 ? 31.060 32.048 -34.143 1.00 14.12 664 GLY A O 1
ATOM 4751 N N . HIS A 1 665 ? 30.920 33.179 -32.208 1.00 12.40 665 HIS A N 1
ATOM 4752 C CA . HIS A 1 665 ? 31.516 34.395 -32.742 1.00 13.49 665 HIS A CA 1
ATOM 4753 C C . HIS A 1 665 ? 32.935 34.097 -33.274 1.00 12.74 665 HIS A C 1
ATOM 4754 O O . HIS A 1 665 ? 33.260 34.415 -34.418 1.00 12.64 665 HIS A O 1
ATOM 4761 N N . SER A 1 666 ? 33.769 33.520 -32.421 1.00 12.14 666 SER A N 1
ATOM 4762 C CA . SER A 1 666 ? 35.150 33.197 -32.781 1.00 12.69 666 SER A CA 1
ATOM 4763 C C . SER A 1 666 ? 35.239 32.124 -33.876 1.00 13.41 666 SER A C 1
ATOM 4764 O O . SER A 1 666 ? 36.080 32.167 -34.739 1.00 12.35 666 SER A O 1
ATOM 4767 N N . PHE A 1 667 ? 34.364 31.132 -33.811 1.00 13.58 667 PHE A N 1
ATOM 4768 C CA . PHE A 1 667 ? 34.376 30.070 -34.768 1.00 12.22 667 PHE A CA 1
ATOM 4769 C C . PHE A 1 667 ? 34.062 30.642 -36.144 1.00 12.56 667 PHE A C 1
ATOM 4770 O O . PHE A 1 667 ? 34.764 30.322 -37.108 1.00 13.11 667 PHE A O 1
ATOM 4778 N N . LYS A 1 668 ? 33.006 31.449 -36.290 1.00 12.72 668 LYS A N 1
ATOM 4779 C CA . LYS A 1 668 ? 32.599 31.958 -37.631 1.00 13.03 668 LYS A CA 1
ATOM 4780 C C . LYS A 1 668 ? 33.635 32.925 -38.173 1.00 13.10 668 LYS A C 1
ATOM 4781 O O . LYS A 1 668 ? 33.920 32.935 -39.370 1.00 12.54 668 LYS A O 1
ATOM 4787 N N . TYR A 1 669 ? 34.210 33.735 -37.280 1.00 11.86 669 TYR A N 1
ATOM 4788 C CA . TYR A 1 669 ? 35.254 34.694 -37.644 1.00 11.41 669 TYR A CA 1
ATOM 4789 C C . TYR A 1 669 ? 36.481 33.980 -38.184 1.00 11.74 669 TYR A C 1
ATOM 4790 O O . TYR A 1 669 ? 37.010 34.375 -39.202 1.00 11.25 669 TYR A O 1
ATOM 4799 N N . THR A 1 670 ? 36.878 32.893 -37.538 1.00 11.77 670 THR A N 1
ATOM 4800 C CA . THR A 1 670 ? 38.001 32.069 -38.013 1.00 12.55 670 THR A CA 1
ATOM 4801 C C . THR A 1 670 ? 37.726 31.422 -39.382 1.00 11.33 670 THR A C 1
ATOM 4802 O O . THR A 1 670 ? 38.587 31.364 -40.271 1.00 12.24 670 THR A O 1
ATOM 4806 N N . ALA A 1 671 ? 36.529 30.882 -39.553 1.00 11.93 671 ALA A N 1
ATOM 4807 C CA . ALA A 1 671 ? 36.134 30.313 -40.842 1.00 11.64 671 ALA A CA 1
ATOM 4808 C C . ALA A 1 671 ? 36.235 31.354 -41.940 1.00 12.14 671 ALA A C 1
ATOM 4809 O O . ALA A 1 671 ? 36.737 31.049 -43.012 1.00 13.20 671 ALA A O 1
ATOM 4811 N N . ALA A 1 672 ? 35.794 32.588 -41.662 1.00 12.79 672 ALA A N 1
ATOM 4812 C CA . ALA A 1 672 ? 35.854 33.668 -42.606 1.00 12.76 672 ALA A CA 1
ATOM 4813 C C . ALA A 1 672 ? 37.285 34.025 -42.978 1.00 14.02 672 ALA A C 1
ATOM 4814 O O . ALA A 1 672 ? 37.598 34.133 -44.192 1.00 13.52 672 ALA A O 1
ATOM 4816 N N . LEU A 1 673 ? 38.159 34.182 -41.970 1.00 12.34 673 LEU A N 1
ATOM 4817 C CA . LEU A 1 673 ? 39.568 34.482 -42.229 1.00 12.67 673 LEU A CA 1
ATOM 4818 C C . LEU A 1 673 ? 40.262 33.371 -43.037 1.00 12.62 673 LEU A C 1
ATOM 4819 O O . LEU A 1 673 ? 41.043 33.679 -43.919 1.00 12.14 673 LEU A O 1
ATOM 4824 N N . GLN A 1 674 ? 40.021 32.097 -42.699 1.00 11.84 674 GLN A N 1
ATOM 4825 C CA . GLN A 1 674 ? 40.706 30.973 -43.358 1.00 12.25 674 GLN A CA 1
ATOM 4826 C C . GLN A 1 674 ? 40.200 30.798 -44.802 1.00 13.52 674 GLN A C 1
ATOM 4827 O O . GLN A 1 674 ? 40.940 30.403 -45.674 1.00 12.79 674 GLN A O 1
ATOM 4833 N N . THR A 1 675 ? 38.941 31.151 -45.036 1.00 14.32 675 THR A N 1
ATOM 4834 C CA . THR A 1 675 ? 38.352 31.124 -46.367 1.00 14.93 675 THR A CA 1
ATOM 4835 C C . THR A 1 675 ? 38.756 32.304 -47.265 1.00 14.65 675 THR A C 1
ATOM 4836 O O . THR A 1 675 ? 38.768 32.167 -48.485 1.00 14.01 675 THR A O 1
ATOM 4840 N N . ALA A 1 676 ? 39.028 33.465 -46.680 1.00 15.35 676 ALA A N 1
ATOM 4841 C CA . ALA A 1 676 ? 39.369 34.653 -47.440 1.00 14.52 676 ALA A CA 1
ATOM 4842 C C . ALA A 1 676 ? 40.766 34.592 -48.026 1.00 14.89 676 ALA A C 1
ATOM 4843 O O . ALA A 1 676 ? 41.608 33.888 -47.533 1.00 14.85 676 ALA A O 1
ATOM 4845 N N . ALA A 1 677 ? 40.982 35.381 -49.080 1.00 14.59 677 ALA A N 1
ATOM 4846 C CA . ALA A 1 677 ? 42.300 35.567 -49.696 1.00 15.27 677 ALA A CA 1
ATOM 4847 C C . ALA A 1 677 ? 43.079 36.731 -49.043 1.00 15.02 677 ALA A C 1
ATOM 4848 O O . ALA A 1 677 ? 43.055 37.863 -49.527 1.00 15.84 677 ALA A O 1
ATOM 4850 N N . ILE A 1 678 ? 43.723 36.446 -47.915 1.00 14.81 678 ILE A N 1
ATOM 4851 C CA . ILE A 1 678 ? 44.290 37.488 -47.049 1.00 14.56 678 ILE A CA 1
ATOM 4852 C C . ILE A 1 678 ? 45.743 37.180 -46.700 1.00 14.85 678 ILE A C 1
ATOM 4853 O O . ILE A 1 678 ? 46.255 37.510 -45.613 1.00 14.08 678 ILE A O 1
ATOM 4858 N N . GLY A 1 679 ? 46.405 36.525 -47.641 1.00 14.04 679 GLY A N 1
ATOM 4859 C CA . GLY A 1 679 ? 47.822 36.332 -47.541 1.00 14.42 679 GLY A CA 1
ATOM 4860 C C . GLY A 1 679 ? 48.224 35.094 -46.762 1.00 14.55 679 GLY A C 1
ATOM 4861 O O . GLY A 1 679 ? 47.389 34.298 -46.312 1.00 15.36 679 GLY A O 1
ATOM 4862 N N . PRO A 1 680 ? 49.526 34.921 -46.664 1.00 15.02 680 PRO A N 1
ATOM 4863 C CA . PRO A 1 680 ? 50.116 33.652 -46.218 1.00 15.24 680 PRO A CA 1
ATOM 4864 C C . PRO A 1 680 ? 50.320 33.469 -44.711 1.00 15.20 680 PRO A C 1
ATOM 4865 O O . PRO A 1 680 ? 50.678 32.362 -44.320 1.00 14.76 680 PRO A O 1
ATOM 4869 N N . LYS A 1 681 ? 50.085 34.493 -43.886 1.00 14.52 681 LYS A N 1
ATOM 4870 C CA . LYS A 1 681 ? 50.316 34.389 -42.446 1.00 14.76 681 LYS A CA 1
ATOM 4871 C C . LYS A 1 681 ? 49.241 33.487 -41.819 1.00 14.26 681 LYS A C 1
ATOM 4872 O O . LYS A 1 681 ? 48.121 33.414 -42.314 1.00 14.53 681 LYS A O 1
ATOM 4878 N N . PRO A 1 682 ? 49.582 32.761 -40.767 1.00 13.54 682 PRO A N 1
ATOM 4879 C CA . PRO A 1 682 ? 48.624 31.833 -40.125 1.00 13.23 682 PRO A CA 1
ATOM 4880 C C . PRO A 1 682 ? 47.418 32.576 -39.521 1.00 13.88 682 PRO A C 1
ATOM 4881 O O . PRO A 1 682 ? 47.636 33.566 -38.820 1.00 14.40 682 PRO A O 1
ATOM 4885 N N . HIS A 1 683 ? 46.204 32.088 -39.769 1.00 12.67 683 HIS A N 1
ATOM 4886 C CA . HIS A 1 683 ? 44.980 32.623 -39.209 1.00 12.88 683 HIS A CA 1
ATOM 4887 C C . HIS A 1 683 ? 44.298 31.450 -38.513 1.00 13.93 683 HIS A C 1
ATOM 4888 O O . HIS A 1 683 ? 43.665 30.591 -39.155 1.00 15.25 683 HIS A O 1
ATOM 4895 N N . LEU A 1 684 ? 44.524 31.373 -37.196 1.00 12.90 684 LEU A N 1
ATOM 4896 C CA . LEU A 1 684 ? 44.334 30.157 -36.444 1.00 12.98 684 LEU A CA 1
ATOM 4897 C C . LEU A 1 684 ? 43.415 30.384 -35.282 1.00 13.55 684 LEU A C 1
ATOM 4898 O O . LEU A 1 684 ? 43.281 31.501 -34.833 1.00 14.49 684 LEU A O 1
ATOM 4903 N N . ILE A 1 685 ? 42.793 29.303 -34.800 1.00 12.91 685 ILE A N 1
ATOM 4904 C CA . ILE A 1 685 ? 41.988 29.407 -33.593 1.00 13.31 685 ILE A CA 1
ATOM 4905 C C . ILE A 1 685 ? 42.475 28.385 -32.579 1.00 14.88 685 ILE A C 1
ATOM 4906 O O . ILE A 1 685 ? 42.545 27.205 -32.882 1.00 12.54 685 ILE A O 1
ATOM 4911 N N . ARG A 1 686 ? 42.793 28.846 -31.372 1.00 14.02 686 ARG A N 1
ATOM 4912 C CA . ARG A 1 686 ? 43.182 27.964 -30.271 1.00 14.70 686 ARG A CA 1
ATOM 4913 C C . ARG A 1 686 ? 41.957 27.779 -29.399 1.00 14.91 686 ARG A C 1
ATOM 4914 O O . ARG A 1 686 ? 41.448 28.741 -28.825 1.00 15.08 686 ARG A O 1
ATOM 4922 N N . ILE A 1 687 ? 41.470 26.563 -29.337 1.00 16.29 687 ILE A N 1
ATOM 4923 C CA . ILE A 1 687 ? 40.234 26.269 -28.652 1.00 18.48 687 ILE A CA 1
ATOM 4924 C C . ILE A 1 687 ? 40.532 25.402 -27.419 1.00 20.61 687 ILE A C 1
ATOM 4925 O O . ILE A 1 687 ? 41.012 24.264 -27.556 1.00 20.95 687 ILE A O 1
ATOM 4930 N N . GLU A 1 688 ? 40.257 25.946 -26.242 1.00 22.62 688 GLU A N 1
ATOM 4931 C CA . GLU A 1 688 ? 40.520 25.257 -24.944 1.00 24.58 688 GLU A CA 1
ATOM 4932 C C . GLU A 1 688 ? 39.328 24.427 -24.479 1.00 24.73 688 GLU A C 1
ATOM 4933 O O . GLU A 1 688 ? 38.172 24.735 -24.824 1.00 23.22 688 GLU A O 1
ATOM 4939 N N . PRO A 1 698 ? 43.727 25.105 -13.865 1.00 41.00 698 PRO A N 1
ATOM 4940 C CA . PRO A 1 698 ? 43.037 26.407 -13.856 1.00 40.59 698 PRO A CA 1
ATOM 4941 C C . PRO A 1 698 ? 44.051 27.531 -14.137 1.00 39.60 698 PRO A C 1
ATOM 4942 O O . PRO A 1 698 ? 44.068 28.090 -15.257 1.00 39.06 698 PRO A O 1
ATOM 4946 N N . ILE A 1 699 ? 44.920 27.831 -13.170 1.00 38.10 699 ILE A N 1
ATOM 4947 C CA . ILE A 1 699 ? 46.097 28.673 -13.444 1.00 36.66 699 ILE A CA 1
ATOM 4948 C C . ILE A 1 699 ? 47.009 27.993 -14.473 1.00 35.36 699 ILE A C 1
ATOM 4949 O O . ILE A 1 699 ? 47.667 28.644 -15.288 1.00 34.46 699 ILE A O 1
ATOM 4954 N N . ASP A 1 700 ? 47.049 26.671 -14.397 1.00 33.99 700 ASP A N 1
ATOM 4955 C CA . ASP A 1 700 ? 47.814 25.834 -15.298 1.00 33.78 700 ASP A CA 1
ATOM 4956 C C . ASP A 1 700 ? 47.372 26.018 -16.772 1.00 31.91 700 ASP A C 1
ATOM 4957 O O . ASP A 1 700 ? 48.201 26.141 -17.675 1.00 29.81 700 ASP A O 1
ATOM 4962 N N . LYS A 1 701 ? 46.064 26.051 -16.991 1.00 30.92 701 LYS A N 1
ATOM 4963 C CA . LYS A 1 701 ? 45.516 26.317 -18.320 1.00 30.58 701 LYS A CA 1
ATOM 4964 C C . LYS A 1 701 ? 45.883 27.731 -18.774 1.00 29.07 701 LYS A C 1
ATOM 4965 O O . LYS A 1 701 ? 46.285 27.932 -19.934 1.00 26.19 701 LYS A O 1
ATOM 4971 N N . GLN A 1 702 ? 45.792 28.711 -17.870 1.00 27.85 702 GLN A N 1
ATOM 4972 C CA . GLN A 1 702 ? 46.063 30.108 -18.253 1.00 28.06 702 GLN A CA 1
ATOM 4973 C C . GLN A 1 702 ? 47.544 30.281 -18.649 1.00 25.86 702 GLN A C 1
ATOM 4974 O O . GLN A 1 702 ? 47.834 30.959 -19.603 1.00 24.14 702 GLN A O 1
ATOM 4980 N N . ILE A 1 703 ? 48.465 29.645 -17.929 1.00 24.06 703 ILE A N 1
ATOM 4981 C CA . ILE A 1 703 ? 49.897 29.708 -18.261 1.00 23.15 703 ILE A CA 1
ATOM 4982 C C . ILE A 1 703 ? 50.171 29.143 -19.676 1.00 21.52 703 ILE A C 1
ATOM 4983 O O . ILE A 1 703 ? 50.960 29.715 -20.435 1.00 19.24 703 ILE A O 1
ATOM 4988 N N . GLU A 1 704 ? 49.546 28.012 -19.993 1.00 19.38 704 GLU A N 1
ATOM 4989 C CA . GLU A 1 704 ? 49.739 27.369 -21.287 1.00 19.68 704 GLU A CA 1
ATOM 4990 C C . GLU A 1 704 ? 49.199 28.276 -22.382 1.00 18.12 704 GLU A C 1
ATOM 4991 O O . GLU A 1 704 ? 49.825 28.412 -23.427 1.00 16.16 704 GLU A O 1
ATOM 4997 N N . GLU A 1 705 ? 48.026 28.877 -22.157 1.00 17.67 705 GLU A N 1
ATOM 4998 C CA . GLU A 1 705 ? 47.413 29.752 -23.168 1.00 18.69 705 GLU A CA 1
ATOM 4999 C C . GLU A 1 705 ? 48.296 30.987 -23.422 1.00 17.90 705 GLU A C 1
ATOM 5000 O O . GLU A 1 705 ? 48.567 31.337 -24.556 1.00 18.18 705 GLU A O 1
ATOM 5006 N N . THR A 1 706 ? 48.764 31.595 -22.338 1.00 17.61 706 THR A N 1
ATOM 5007 C CA . THR A 1 706 ? 49.596 32.774 -22.396 1.00 17.52 706 THR A CA 1
ATOM 5008 C C . THR A 1 706 ? 50.908 32.462 -23.130 1.00 16.41 706 THR A C 1
ATOM 5009 O O . THR A 1 706 ? 51.355 33.218 -23.963 1.00 15.98 706 THR A O 1
ATOM 5013 N N . ALA A 1 707 ? 51.525 31.348 -22.802 1.00 14.73 707 ALA A N 1
ATOM 5014 C CA . ALA A 1 707 ? 52.765 30.965 -23.458 1.00 15.13 707 ALA A CA 1
ATOM 5015 C C . ALA A 1 707 ? 52.564 30.782 -24.982 1.00 14.05 707 ALA A C 1
ATOM 5016 O O . ALA A 1 707 ? 53.389 31.202 -25.748 1.00 14.72 707 ALA A O 1
ATOM 5018 N N . ASP A 1 708 ? 51.486 30.118 -25.373 1.00 14.15 708 ASP A N 1
ATOM 5019 C CA . ASP A 1 708 ? 51.118 29.912 -26.786 1.00 13.69 708 ASP A CA 1
ATOM 5020 C C . ASP A 1 708 ? 50.907 31.252 -27.500 1.00 13.52 708 ASP A C 1
ATOM 5021 O O . ASP A 1 708 ? 51.459 31.521 -28.558 1.00 13.75 708 ASP A O 1
ATOM 5026 N N . VAL A 1 709 ? 50.071 32.075 -26.911 1.00 11.25 709 VAL A N 1
ATOM 5027 C CA . VAL A 1 709 ? 49.753 33.363 -27.521 1.00 11.63 709 VAL A CA 1
ATOM 5028 C C . VAL A 1 709 ? 51.017 34.180 -27.619 1.00 10.43 709 VAL A C 1
ATOM 5029 O O . VAL A 1 709 ? 51.308 34.743 -28.656 1.00 11.56 709 VAL A O 1
ATOM 5033 N N . GLN A 1 710 ? 51.760 34.314 -26.533 1.00 9.63 710 GLN A N 1
ATOM 5034 C CA . GLN A 1 710 ? 52.933 35.152 -26.602 1.00 9.58 710 GLN A CA 1
ATOM 5035 C C . GLN A 1 710 ? 54.028 34.605 -27.524 1.00 11.40 710 GLN A C 1
ATOM 5036 O O . GLN A 1 710 ? 54.756 35.360 -28.148 1.00 12.24 710 GLN A O 1
ATOM 5042 N N . ALA A 1 711 ? 54.183 33.302 -27.589 1.00 11.95 711 ALA A N 1
ATOM 5043 C CA . ALA A 1 711 ? 55.129 32.714 -28.545 1.00 12.02 711 ALA A CA 1
ATOM 5044 C C . ALA A 1 711 ? 54.718 33.073 -29.980 1.00 11.78 711 ALA A C 1
ATOM 5045 O O . ALA A 1 711 ? 55.577 33.404 -30.805 1.00 11.91 711 ALA A O 1
ATOM 5047 N N . PHE A 1 712 ? 53.421 32.984 -30.275 1.00 11.28 712 PHE A N 1
ATOM 5048 C CA . PHE A 1 712 ? 52.883 33.356 -31.608 1.00 11.37 712 PHE A CA 1
ATOM 5049 C C . PHE A 1 712 ? 53.168 34.833 -31.883 1.00 11.89 712 PHE A C 1
ATOM 5050 O O . PHE A 1 712 ? 53.763 35.207 -32.896 1.00 12.48 712 PHE A O 1
ATOM 5058 N N . LEU A 1 713 ? 52.759 35.696 -30.981 1.00 12.22 713 LEU A N 1
ATOM 5059 C CA . LEU A 1 713 ? 53.021 37.137 -31.153 1.00 11.86 713 LEU A CA 1
ATOM 5060 C C . LEU A 1 713 ? 54.527 37.457 -31.245 1.00 13.17 713 LEU A C 1
ATOM 5061 O O . LEU A 1 713 ? 54.937 38.320 -32.037 1.00 15.07 713 LEU A O 1
ATOM 5066 N N . ALA A 1 714 ? 55.345 36.821 -30.412 1.00 12.80 714 ALA A N 1
ATOM 5067 C CA . ALA A 1 714 ? 56.806 37.009 -30.485 1.00 13.16 714 ALA A CA 1
ATOM 5068 C C . ALA A 1 714 ? 57.396 36.594 -31.819 1.00 13.25 714 ALA A C 1
ATOM 5069 O O . ALA A 1 714 ? 58.246 37.260 -32.354 1.00 13.99 714 ALA A O 1
ATOM 5071 N N . HIS A 1 715 ? 56.961 35.454 -32.311 1.00 14.03 715 HIS A N 1
ATOM 5072 C CA . HIS A 1 715 ? 57.471 34.899 -33.573 1.00 14.47 715 HIS A CA 1
ATOM 5073 C C . HIS A 1 715 ? 57.236 35.904 -34.707 1.00 14.96 715 HIS A C 1
ATOM 5074 O O . HIS A 1 715 ? 58.153 36.239 -35.451 1.00 14.13 715 HIS A O 1
ATOM 5081 N N . PHE A 1 716 ? 56.030 36.491 -34.736 1.00 14.52 716 PHE A N 1
ATOM 5082 C CA . PHE A 1 716 ? 55.637 37.357 -35.838 1.00 14.70 716 PHE A CA 1
ATOM 5083 C C . PHE A 1 716 ? 56.042 38.831 -35.644 1.00 16.10 716 PHE A C 1
ATOM 5084 O O . PHE A 1 716 ? 55.947 39.616 -36.591 1.00 15.92 716 PHE A O 1
ATOM 5092 N N . THR A 1 717 ? 56.522 39.208 -34.455 1.00 14.74 717 THR A N 1
ATOM 5093 C CA . THR A 1 717 ? 57.081 40.528 -34.266 1.00 14.78 717 THR A CA 1
ATOM 5094 C C . THR A 1 717 ? 58.603 40.572 -34.174 1.00 15.24 717 THR A C 1
ATOM 5095 O O . THR A 1 717 ? 59.173 41.651 -33.982 1.00 16.60 717 THR A O 1
ATOM 5099 N N . GLY A 1 718 ? 59.261 39.431 -34.242 1.00 15.89 718 GLY A N 1
ATOM 5100 C CA . GLY A 1 718 ? 60.718 39.417 -34.161 1.00 16.24 718 GLY A CA 1
ATOM 5101 C C . GLY A 1 718 ? 61.276 39.480 -32.748 1.00 15.98 718 GLY A C 1
ATOM 5102 O O . GLY A 1 718 ? 62.437 39.827 -32.566 1.00 16.47 718 GLY A O 1
ATOM 5103 N N . LEU A 1 719 ? 60.498 39.107 -31.741 1.00 15.55 719 LEU A N 1
ATOM 5104 C CA . LEU A 1 719 ? 61.005 39.078 -30.389 1.00 15.12 719 LEU A CA 1
ATOM 5105 C C . LEU A 1 719 ? 61.724 37.779 -30.101 1.00 16.48 719 LEU A C 1
ATOM 5106 O O . LEU A 1 719 ? 61.115 36.714 -30.157 1.00 15.31 719 LEU A O 1
ATOM 5111 N N . THR A 1 720 ? 62.998 37.887 -29.737 1.00 17.44 720 THR A N 1
ATOM 5112 C CA . THR A 1 720 ? 63.744 36.767 -29.184 1.00 18.08 720 THR A CA 1
ATOM 5113 C C . THR A 1 720 ? 63.792 36.952 -27.667 1.00 17.05 720 THR A C 1
ATOM 5114 O O . THR A 1 720 ? 64.417 37.882 -27.207 1.00 17.16 720 THR A O 1
ATOM 5118 N N . PRO A 1 721 ? 63.103 36.115 -26.886 1.00 17.96 721 PRO A N 1
ATOM 5119 C CA . PRO A 1 721 ? 63.075 36.259 -25.410 1.00 17.77 721 PRO A CA 1
ATOM 5120 C C . PRO A 1 721 ? 64.465 36.237 -24.806 1.00 17.31 721 PRO A C 1
ATOM 5121 O O . PRO A 1 721 ? 65.217 35.298 -25.105 1.00 16.68 721 PRO A O 1
ATOM 5125 N N . ARG A 1 722 ? 64.826 37.276 -24.057 1.00 16.36 722 ARG A N 1
ATOM 5126 C CA . ARG A 1 722 ? 66.120 37.366 -23.401 1.00 17.38 722 ARG A CA 1
ATOM 5127 C C . ARG A 1 722 ? 65.992 37.889 -21.982 1.00 16.04 722 ARG A C 1
ATOM 5128 O O . ARG A 1 722 ? 65.213 38.800 -21.731 1.00 13.41 722 ARG A O 1
ATOM 5136 N N . PRO A 1 723 ? 66.790 37.366 -21.060 1.00 14.87 723 PRO A N 1
ATOM 5137 C CA . PRO A 1 723 ? 66.820 37.914 -19.707 1.00 15.12 723 PRO A CA 1
ATOM 5138 C C . PRO A 1 723 ? 67.721 39.152 -19.605 1.00 15.55 723 PRO A C 1
ATOM 5139 O O . PRO A 1 723 ? 68.607 39.344 -20.428 1.00 14.69 723 PRO A O 1
ATOM 5143 N N . TRP A 1 724 ? 67.483 39.964 -18.591 1.00 14.17 724 TRP A N 1
ATOM 5144 C CA . TRP A 1 724 ? 68.396 41.043 -18.220 1.00 13.86 724 TRP A CA 1
ATOM 5145 C C . TRP A 1 724 ? 68.101 41.504 -16.834 1.00 13.25 724 TRP A C 1
ATOM 5146 O O . TRP A 1 724 ? 66.936 41.499 -16.370 1.00 13.31 724 TRP A O 1
ATOM 5157 N N . SER A 1 725 ? 69.129 41.971 -16.148 1.00 13.13 725 SER A N 1
ATOM 5158 C CA . SER A 1 725 ? 68.928 42.651 -14.868 1.00 13.17 725 SER A CA 1
ATOM 5159 C C . SER A 1 725 ? 70.064 43.635 -14.599 1.00 13.95 725 SER A C 1
ATOM 5160 O O . SER A 1 725 ? 71.155 43.471 -15.116 1.00 13.74 725 SER A O 1
ATOM 5163 N N . SER A 1 726 ? 69.803 44.646 -13.782 1.00 14.72 726 SER A N 1
ATOM 5164 C CA . SER A 1 726 ? 70.842 45.611 -13.423 1.00 15.68 726 SER A CA 1
ATOM 5165 C C . SER A 1 726 ? 71.935 44.907 -12.620 1.00 17.11 726 SER A C 1
ATOM 5166 O O . SER A 1 726 ? 73.109 45.265 -12.763 1.00 17.28 726 SER A O 1
ATOM 5169 N N . VAL A 1 727 ? 71.553 43.887 -11.829 1.00 17.69 727 VAL A N 1
ATOM 5170 C CA . VAL A 1 727 ? 72.543 43.065 -11.126 1.00 18.44 727 VAL A CA 1
ATOM 5171 C C . VAL A 1 727 ? 73.528 42.451 -12.132 1.00 18.27 727 VAL A C 1
ATOM 5172 O O . VAL A 1 727 ? 74.741 42.537 -11.927 1.00 18.30 727 VAL A O 1
ATOM 5176 N N . ASP A 1 728 ? 73.005 41.857 -13.201 1.00 18.04 728 ASP A N 1
ATOM 5177 C CA . ASP A 1 728 ? 73.831 41.197 -14.182 1.00 18.81 728 ASP A CA 1
ATOM 5178 C C . ASP A 1 728 ? 74.611 42.219 -15.017 1.00 18.14 728 ASP A C 1
ATOM 5179 O O . ASP A 1 728 ? 75.762 41.953 -15.363 1.00 18.95 728 ASP A O 1
ATOM 5184 N N . LYS A 1 729 ? 74.043 43.400 -15.303 1.00 18.29 729 LYS A N 1
ATOM 5185 C CA . LYS A 1 729 ? 74.795 44.458 -15.996 1.00 18.34 729 LYS A CA 1
ATOM 5186 C C . LYS A 1 729 ? 76.030 44.904 -15.187 1.00 19.03 729 LYS A C 1
ATOM 5187 O O . LYS A 1 729 ? 77.131 45.043 -15.732 1.00 17.25 729 LYS A O 1
ATOM 5193 N N . LEU A 1 730 ? 75.838 45.137 -13.894 1.00 18.76 730 LEU A N 1
ATOM 5194 C CA . LEU A 1 730 ? 76.935 45.486 -13.002 1.00 19.92 730 LEU A CA 1
ATOM 5195 C C . LEU A 1 730 ? 78.029 44.412 -12.982 1.00 19.62 730 LEU A C 1
ATOM 5196 O O . LEU A 1 730 ? 79.238 44.744 -13.084 1.00 19.67 730 LEU A O 1
ATOM 5201 N N . ALA A 1 731 ? 77.644 43.144 -12.864 1.00 19.35 731 ALA A N 1
ATOM 5202 C CA . ALA A 1 731 ? 78.605 42.049 -12.855 1.00 19.75 731 ALA A CA 1
ATOM 5203 C C . ALA A 1 731 ? 79.439 42.009 -14.160 1.00 20.18 731 ALA A C 1
ATOM 5204 O O . ALA A 1 731 ? 80.691 41.885 -14.118 1.00 20.22 731 ALA A O 1
ATOM 5206 N N . ALA A 1 732 ? 78.746 42.091 -15.292 1.00 19.52 732 ALA A N 1
ATOM 5207 C CA . ALA A 1 732 ? 79.377 42.186 -16.603 1.00 19.74 732 ALA A CA 1
ATOM 5208 C C . ALA A 1 732 ? 80.339 43.369 -16.677 1.00 19.55 732 ALA A C 1
ATOM 5209 O O . ALA A 1 732 ? 81.436 43.237 -17.214 1.00 19.49 732 ALA A O 1
ATOM 5211 N N . ALA A 1 733 ? 79.936 44.535 -16.183 1.00 19.71 733 ALA A N 1
ATOM 5212 C CA . ALA A 1 733 ? 80.826 45.692 -16.243 1.00 20.19 733 ALA A CA 1
ATOM 5213 C C . ALA A 1 733 ? 82.141 45.445 -15.468 1.00 21.61 733 ALA A C 1
ATOM 5214 O O . ALA A 1 733 ? 83.267 45.850 -15.915 1.00 20.94 733 ALA A O 1
ATOM 5216 N N . LEU A 1 734 ? 82.008 44.775 -14.319 1.00 21.35 734 LEU A N 1
ATOM 5217 C CA . LEU A 1 734 ? 83.145 44.599 -13.414 1.00 22.23 734 LEU A CA 1
ATOM 5218 C C . LEU A 1 734 ? 84.150 43.568 -13.973 1.00 22.75 734 LEU A C 1
ATOM 5219 O O . LEU A 1 734 ? 85.348 43.710 -13.740 1.00 23.36 734 LEU A O 1
ATOM 5224 N N . GLU A 1 735 ? 83.684 42.532 -14.689 1.00 22.66 735 GLU A N 1
ATOM 5225 C CA . GLU A 1 735 ? 84.596 41.560 -15.305 1.00 23.09 735 GLU A CA 1
ATOM 5226 C C . GLU A 1 735 ? 85.744 42.190 -16.145 1.00 22.40 735 GLU A C 1
ATOM 5227 O O . GLU A 1 735 ? 86.827 41.631 -16.209 1.00 20.64 735 GLU A O 1
ATOM 5233 N N . HIS A 1 736 ? 85.479 43.324 -16.806 1.00 21.66 736 HIS A N 1
ATOM 5234 C CA . HIS A 1 736 ? 86.451 43.959 -17.708 1.00 23.23 736 HIS A CA 1
ATOM 5235 C C . HIS A 1 736 ? 87.705 44.456 -16.969 1.00 24.97 736 HIS A C 1
ATOM 5236 O O . HIS A 1 736 ? 88.773 44.509 -17.554 1.00 26.29 736 HIS A O 1
ATOM 5243 N N . HIS A 1 737 ? 87.544 44.841 -15.711 1.00 26.43 737 HIS A N 1
ATOM 5244 C CA . HIS A 1 737 ? 88.634 45.300 -14.852 1.00 28.21 737 HIS A CA 1
ATOM 5245 C C . HIS A 1 737 ? 89.455 44.110 -14.271 1.00 30.12 737 HIS A C 1
ATOM 5246 O O . HIS A 1 737 ? 89.807 44.140 -13.088 1.00 30.93 737 HIS A O 1
ATOM 5253 N N . HIS A 1 738 ? 89.720 43.073 -15.080 1.00 31.51 738 HIS A N 1
ATOM 5254 C CA . HIS A 1 738 ? 90.601 41.961 -14.713 1.00 32.58 738 HIS A CA 1
ATOM 5255 C C . HIS A 1 738 ? 91.368 41.408 -15.910 1.00 33.14 738 HIS A C 1
ATOM 5256 O O . HIS A 1 738 ? 92.333 40.667 -15.719 1.00 34.51 738 HIS A O 1
#

Sequence (680 aa):
PPYPASPQVPLVEDHFGEKVSDPWRWLEADVRTDAKVAAWVQAQSAYTAAYLKQLPERAALEKRMKALIDYERFGLPQRRGASVFYSWNSGLMNQSQLLVRPADAPVGTKGRVLLDPNTWATALDAWAASDDGRLLAYSVQDGGSDWRTVKFVGVADGKPLADELKWVKFSGLAWLGNDALLYSRFAEPLNYNQTVWLHRLGTPQSADQPVFATPELPKRGHGASVSSDGRWVVITSSEGTDPVNTVHVARVTNGKIGPVTALIPDLKAQWDFVDGVGDQLWFVSGDGAPLKKIVRVDLSGSTPRFDTVVPESKDNLESVGIAGNRLFASYIHDAKSQVLAFDLDGKPAGAVSLPGIGSASGLSGRPGDRHAYLSFSSFTQPATVLALDPATAKTTPWEPVHLTFDPADFRVEQVFYPSKDGTKVPMFIVRRKDAKGPLPTLLYGYGGFNVALTPWFSAGFMTWIDSGGAFALANLRGGGEYGDAWHDAGRRDKKQNVFDDFIAAGEWLIANGVTPRHGLAIEGGSNGGLLIGAVTNQRPDLFAAASPAVGVMDMLRFDQFTAGRYWVDDYGYPEKEADWRVLRRYSPYHNVRSGVDYPAILVTTADTDDRVVPGHSFKYTAALQTAAIGPKPHLIRIEPIDKQIEETADVQAFLAHFTGLTPRPWSSVDKLAAALEHHH